Protein AF-A0A7V4AWY1-F1 (afdb_monomer_lite)

Structure (mmCIF, N/CA/C/O backbone):
data_AF-A0A7V4AWY1-F1
#
_entry.id   AF-A0A7V4AWY1-F1
#
loop_
_atom_site.group_PDB
_atom_site.id
_atom_site.type_symbol
_atom_site.label_atom_id
_atom_site.label_alt_id
_atom_site.label_comp_id
_atom_site.label_asym_id
_atom_site.label_entity_id
_atom_site.label_seq_id
_atom_site.pdbx_PDB_ins_code
_atom_site.Cartn_x
_atom_site.Cartn_y
_atom_site.Cartn_z
_atom_site.occupancy
_atom_site.B_iso_or_equiv
_atom_site.auth_seq_id
_atom_site.auth_comp_id
_atom_site.auth_asym_id
_atom_site.auth_atom_id
_atom_site.pdbx_PDB_model_num
ATOM 1 N N . MET A 1 1 ? 3.427 -12.570 31.209 1.00 38.53 1 MET A N 1
ATOM 2 C CA . MET A 1 1 ? 2.020 -12.296 30.816 1.00 38.53 1 MET A CA 1
ATOM 3 C C . MET A 1 1 ? 1.252 -11.451 31.839 1.00 38.53 1 MET A C 1
ATOM 5 O O . MET A 1 1 ? 0.746 -10.414 31.444 1.00 38.53 1 MET A O 1
ATOM 9 N N . ARG A 1 2 ? 1.198 -11.790 33.142 1.00 26.25 2 ARG A N 1
ATOM 10 C CA . ARG A 1 2 ? 0.462 -10.969 34.140 1.00 26.25 2 ARG A CA 1
ATOM 11 C C . ARG A 1 2 ? 1.076 -9.578 34.405 1.00 26.25 2 ARG A C 1
ATOM 13 O O . ARG A 1 2 ? 0.336 -8.606 34.462 1.00 26.25 2 ARG A O 1
ATOM 20 N N . ALA A 1 3 ? 2.406 -9.464 34.443 1.00 26.97 3 ALA A N 1
ATOM 21 C CA . ALA A 1 3 ? 3.099 -8.173 34.590 1.00 26.97 3 ALA A CA 1
ATOM 22 C C . ALA A 1 3 ? 2.939 -7.241 33.368 1.00 26.97 3 ALA A C 1
ATOM 24 O O . ALA A 1 3 ? 2.923 -6.024 33.504 1.00 26.97 3 ALA A O 1
ATOM 25 N N . TRP A 1 4 ? 2.753 -7.813 32.173 1.00 30.78 4 TRP A N 1
ATOM 26 C CA . TRP A 1 4 ? 2.582 -7.053 30.929 1.00 30.78 4 TRP A CA 1
ATOM 27 C C . TRP A 1 4 ? 1.149 -6.515 30.781 1.00 30.78 4 TRP A C 1
ATOM 29 O O . TRP A 1 4 ? 0.945 -5.378 30.362 1.00 30.78 4 TRP A O 1
ATOM 39 N N . ASN A 1 5 ? 0.159 -7.287 31.242 1.00 35.16 5 ASN A N 1
ATOM 40 C CA . ASN A 1 5 ? -1.231 -6.834 31.330 1.00 35.16 5 ASN A CA 1
ATOM 41 C C . ASN A 1 5 ? -1.407 -5.712 32.368 1.00 35.16 5 ASN A C 1
ATOM 43 O O . ASN A 1 5 ? -2.190 -4.796 32.133 1.00 35.16 5 ASN A O 1
ATOM 47 N N . ALA A 1 6 ? -0.653 -5.746 33.475 1.00 28.14 6 ALA A N 1
ATOM 48 C CA . ALA A 1 6 ? -0.646 -4.673 34.472 1.00 28.14 6 ALA A CA 1
ATOM 49 C C . ALA A 1 6 ? -0.028 -3.373 33.922 1.00 28.14 6 ALA A C 1
ATOM 51 O O . ALA A 1 6 ? -0.591 -2.300 34.118 1.00 28.14 6 ALA A O 1
ATOM 52 N N . ALA A 1 7 ? 1.060 -3.469 33.149 1.00 32.44 7 ALA A N 1
ATOM 53 C CA . ALA A 1 7 ? 1.678 -2.313 32.497 1.00 32.44 7 ALA A CA 1
ATOM 54 C C . ALA A 1 7 ? 0.784 -1.691 31.404 1.00 32.44 7 ALA A C 1
ATOM 56 O O . ALA A 1 7 ? 0.718 -0.469 31.289 1.00 32.44 7 ALA A O 1
ATOM 57 N N . CYS A 1 8 ? 0.042 -2.504 30.639 1.00 34.09 8 CYS A N 1
ATOM 58 C CA . CYS A 1 8 ? -0.949 -2.003 29.678 1.00 34.09 8 CYS A CA 1
ATOM 59 C C . CYS A 1 8 ? -2.158 -1.350 30.369 1.00 34.09 8 CYS A C 1
ATOM 61 O O . CYS A 1 8 ? -2.640 -0.322 29.899 1.00 34.09 8 CYS A O 1
ATOM 63 N N . ALA A 1 9 ? -2.631 -1.907 31.489 1.00 34.12 9 ALA A N 1
ATOM 64 C CA . ALA A 1 9 ? -3.725 -1.320 32.263 1.00 34.12 9 ALA A CA 1
ATOM 65 C C . ALA A 1 9 ? -3.335 0.040 32.871 1.00 34.12 9 ALA A C 1
ATOM 67 O O . ALA A 1 9 ? -4.122 0.981 32.790 1.00 34.12 9 ALA A O 1
ATOM 68 N N . ASP A 1 10 ? -2.106 0.179 33.381 1.00 29.28 10 ASP A N 1
ATOM 69 C CA . ASP A 1 10 ? -1.604 1.444 33.940 1.00 29.28 10 ASP A CA 1
ATOM 70 C C . ASP A 1 10 ? -1.376 2.515 32.851 1.00 29.28 10 ASP A C 1
ATOM 72 O O . ASP A 1 10 ? -1.642 3.702 33.055 1.00 29.28 10 ASP A O 1
ATOM 76 N N . MET A 1 11 ? -0.988 2.101 31.636 1.00 36.53 11 MET A N 1
ATOM 77 C CA . MET A 1 11 ? -0.897 2.995 30.473 1.00 36.53 11 MET A CA 1
ATOM 78 C C . MET A 1 11 ? -2.272 3.502 29.999 1.00 36.53 11 MET A C 1
ATOM 80 O O . MET A 1 11 ? -2.385 4.645 29.550 1.00 36.53 11 MET A O 1
ATOM 84 N N . TYR A 1 12 ? -3.326 2.686 30.121 1.00 41.09 12 TYR A N 1
ATOM 85 C CA . TYR A 1 12 ? -4.701 3.085 29.794 1.00 41.09 12 TYR A CA 1
ATOM 86 C C . TYR A 1 12 ? -5.377 3.892 30.913 1.00 41.09 12 TYR A C 1
ATOM 88 O O . TYR A 1 12 ? -6.131 4.815 30.605 1.00 41.09 12 TYR A O 1
ATOM 96 N N . ALA A 1 13 ? -5.069 3.625 32.186 1.00 35.66 13 ALA A N 1
ATOM 97 C CA . ALA A 1 13 ? -5.578 4.399 33.321 1.00 35.66 13 ALA A CA 1
ATOM 98 C C . ALA A 1 13 ? -5.105 5.862 33.275 1.00 35.66 13 ALA A C 1
ATOM 100 O O . ALA A 1 13 ? -5.894 6.774 33.493 1.00 35.66 13 ALA A O 1
ATOM 101 N N . ARG A 1 14 ? -3.859 6.111 32.846 1.00 36.78 14 ARG A N 1
ATOM 102 C CA . ARG A 1 14 ? -3.319 7.470 32.624 1.00 36.78 14 ARG A CA 1
ATOM 103 C C . ARG A 1 14 ? -3.910 8.189 31.399 1.00 36.78 14 ARG A C 1
ATOM 105 O O . ARG A 1 14 ? -3.623 9.363 31.173 1.00 36.78 14 ARG A O 1
ATOM 112 N N . ARG A 1 15 ? -4.722 7.495 30.591 1.00 40.12 15 ARG A N 1
ATOM 113 C CA . ARG A 1 15 ? -5.448 8.036 29.427 1.00 40.12 15 ARG A CA 1
ATOM 114 C C . ARG A 1 15 ? -6.819 8.612 29.809 1.00 40.12 15 ARG A C 1
ATOM 116 O O . ARG A 1 15 ? -7.359 9.402 29.039 1.00 40.12 15 ARG A O 1
ATOM 123 N N . ALA A 1 16 ? -7.347 8.265 30.984 1.00 35.00 16 ALA A N 1
ATOM 124 C CA . ALA A 1 16 ? -8.483 8.934 31.605 1.00 35.00 16 ALA A CA 1
ATOM 125 C C . ALA A 1 16 ? -7.947 10.010 32.563 1.00 35.00 16 ALA A C 1
ATOM 127 O O . ALA A 1 16 ? -7.297 9.698 33.556 1.00 35.00 16 ALA A O 1
ATOM 128 N N . GLY A 1 17 ? -8.152 11.288 32.239 1.00 28.69 17 GLY A N 1
ATOM 129 C CA . GLY A 1 17 ? -7.807 12.377 33.156 1.00 28.69 17 GLY A CA 1
ATOM 130 C C . GLY A 1 17 ? -8.586 12.261 34.478 1.00 28.69 17 GLY A C 1
ATOM 131 O O . GLY A 1 17 ? -9.684 11.700 34.479 1.00 28.69 17 GLY A O 1
ATOM 132 N N . PRO A 1 18 ? -8.052 12.772 35.601 1.00 31.03 18 PRO A N 1
ATOM 133 C CA . PRO A 1 18 ? -8.740 12.705 36.883 1.00 31.03 18 PRO A CA 1
ATOM 134 C C . PRO A 1 18 ? -10.017 13.556 36.853 1.00 31.03 18 PRO A C 1
ATOM 136 O O . PRO A 1 18 ? -9.978 14.749 36.552 1.00 31.03 18 PRO A O 1
ATOM 139 N N . CYS A 1 19 ? -11.152 12.941 37.194 1.00 26.34 19 CYS A N 1
ATOM 140 C CA . CYS A 1 19 ? -12.333 13.675 37.631 1.00 26.34 19 CYS A CA 1
ATOM 141 C C . CYS A 1 19 ? -12.014 14.319 38.982 1.00 26.34 19 CYS A C 1
ATOM 143 O O . CYS A 1 19 ? -11.762 13.632 39.968 1.00 26.34 19 CYS A O 1
ATOM 145 N N . SER A 1 20 ? -12.024 15.647 39.008 1.00 26.06 20 SER A N 1
ATOM 146 C CA . SER A 1 20 ? -11.966 16.462 40.213 1.00 26.06 20 SER A CA 1
ATOM 147 C C . SER A 1 20 ? -13.189 16.193 41.095 1.00 26.06 20 SER A C 1
ATOM 149 O O . SER A 1 20 ? -14.295 16.621 40.764 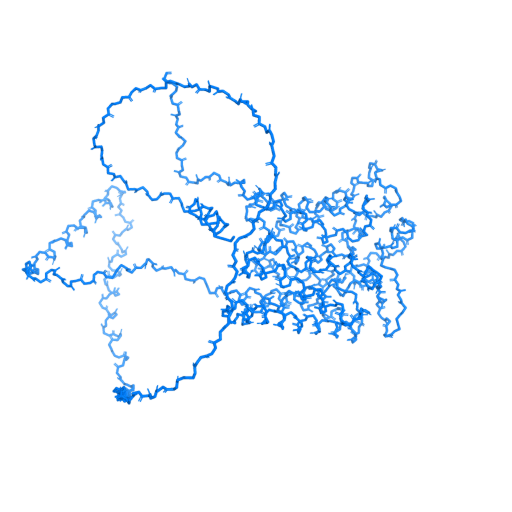1.00 26.06 20 SER A O 1
ATOM 151 N N . SER A 1 21 ? -12.994 15.527 42.229 1.00 26.64 21 SER A N 1
ATOM 152 C CA . SER A 1 21 ? -13.882 15.647 43.384 1.00 26.64 21 SER A CA 1
ATOM 153 C C . SER A 1 21 ? -13.133 16.405 44.471 1.00 26.64 21 SER A C 1
ATOM 155 O O . SER A 1 21 ? -12.205 15.888 45.089 1.00 26.64 21 SER A O 1
ATOM 157 N N . SER A 1 22 ? -13.525 17.660 44.655 1.00 24.41 22 SER A N 1
ATOM 158 C CA . SER A 1 22 ? -13.201 18.477 45.814 1.00 24.41 22 SER A CA 1
ATOM 159 C C . SER A 1 22 ? -13.823 17.864 47.071 1.00 24.41 22 SER A C 1
ATOM 161 O O . SER A 1 22 ? -15.046 17.758 47.157 1.00 24.41 22 SER A O 1
ATOM 163 N N . SER A 1 23 ? -13.007 17.529 48.062 1.00 26.92 23 SER A N 1
ATOM 164 C CA . SER A 1 23 ? -13.442 17.439 49.456 1.00 26.92 23 SER A CA 1
ATOM 165 C C . SER A 1 23 ? -12.287 17.859 50.356 1.00 26.92 23 SER A C 1
ATOM 167 O O . SER A 1 23 ? -11.134 17.510 50.110 1.00 26.92 23 SER A O 1
ATOM 169 N N . ALA A 1 24 ? -12.627 18.688 51.334 1.00 26.06 24 ALA A N 1
ATOM 170 C CA . ALA A 1 24 ? -11.741 19.474 52.169 1.00 26.06 24 ALA A CA 1
ATOM 171 C C . ALA A 1 24 ? -10.864 18.652 53.139 1.00 26.06 24 ALA A C 1
ATOM 173 O O . ALA A 1 24 ? -11.138 17.491 53.430 1.00 26.06 24 ALA A O 1
ATOM 174 N N . SER A 1 25 ? -9.818 19.338 53.611 1.00 24.62 25 SER A N 1
ATOM 175 C CA . SER A 1 25 ? -8.809 19.000 54.637 1.00 24.62 25 SER A CA 1
ATOM 176 C C . SER A 1 25 ? -9.421 18.590 56.000 1.00 24.62 25 SER A C 1
ATOM 178 O O . SER A 1 25 ? -10.591 18.899 56.234 1.00 24.62 25 SER A O 1
ATOM 180 N N . PRO A 1 26 ? -8.662 17.951 56.924 1.00 31.36 26 PRO A N 1
ATOM 181 C CA . PRO A 1 26 ? -7.721 18.703 57.770 1.00 31.36 26 PRO A CA 1
ATOM 182 C C . PRO A 1 26 ? -6.343 18.041 58.017 1.00 31.36 26 PRO A C 1
ATOM 184 O O . PRO A 1 26 ? -6.231 16.839 58.221 1.00 31.36 26 PRO A O 1
ATOM 187 N N . ASN A 1 27 ? -5.321 18.906 58.060 1.00 25.09 27 ASN A N 1
ATOM 188 C CA . ASN A 1 27 ? -4.122 18.931 58.918 1.00 25.09 27 ASN A CA 1
ATOM 189 C C . ASN A 1 27 ? -3.427 17.629 59.370 1.00 25.09 27 ASN A C 1
ATOM 191 O O . ASN A 1 27 ? -3.943 16.913 60.218 1.00 25.09 27 ASN A O 1
ATOM 195 N N . SER A 1 28 ? -2.128 17.529 59.048 1.00 27.08 28 SER A N 1
ATOM 196 C CA . SER A 1 28 ? -1.061 17.411 60.064 1.00 27.08 28 SER A CA 1
ATOM 197 C C . SER A 1 28 ? 0.333 17.639 59.457 1.00 27.08 28 SER A C 1
ATOM 199 O O . SER A 1 28 ? 0.699 17.023 58.457 1.00 27.08 28 SER A O 1
ATOM 201 N N . ASN A 1 29 ? 1.092 18.533 60.091 1.00 23.80 29 ASN A N 1
ATOM 202 C CA . ASN A 1 29 ? 2.508 18.844 59.872 1.00 23.80 29 ASN A CA 1
ATOM 203 C C . ASN A 1 29 ? 3.427 17.617 60.001 1.00 23.80 29 ASN A C 1
ATOM 205 O O . ASN A 1 29 ? 3.211 16.824 60.908 1.00 23.80 29 ASN A O 1
ATOM 209 N N . SER A 1 30 ? 4.512 17.562 59.212 1.00 26.80 30 SER A N 1
ATOM 210 C CA . SER A 1 30 ? 5.902 17.454 59.721 1.00 26.80 30 SER A CA 1
ATOM 211 C C . SER A 1 30 ? 6.929 17.185 58.601 1.00 26.80 30 SER A C 1
ATOM 213 O O . SER A 1 30 ? 6.938 16.126 57.981 1.00 26.80 30 SER A O 1
ATOM 215 N N . SER A 1 31 ? 7.778 18.188 58.362 1.00 24.67 31 SER A N 1
ATOM 216 C CA . SER A 1 31 ? 9.246 18.157 58.196 1.00 24.67 31 SER A CA 1
ATOM 217 C C . SER A 1 31 ? 10.007 16.957 57.577 1.00 24.67 31 SER A C 1
ATOM 219 O O . SER A 1 31 ? 9.955 15.838 58.070 1.00 24.67 31 SER A O 1
ATOM 221 N N . ALA A 1 32 ? 10.931 17.336 56.677 1.00 26.22 32 ALA A N 1
ATOM 222 C CA . ALA A 1 32 ? 12.329 16.873 56.560 1.00 26.22 32 ALA A CA 1
ATOM 223 C C . ALA A 1 32 ? 12.691 15.622 55.711 1.00 26.22 32 ALA A C 1
ATOM 225 O O . ALA A 1 32 ? 12.425 14.474 56.043 1.00 26.22 32 ALA A O 1
ATOM 226 N N . ARG A 1 33 ? 13.433 15.898 54.622 1.00 23.42 33 ARG A N 1
ATOM 227 C CA . ARG A 1 33 ? 14.527 15.080 54.027 1.00 23.42 33 ARG A CA 1
ATOM 228 C C . ARG A 1 33 ? 15.763 15.099 54.976 1.00 23.42 33 ARG A C 1
ATOM 230 O O . ARG A 1 33 ? 15.725 15.954 55.859 1.00 23.42 33 ARG A O 1
ATOM 237 N N . PRO A 1 34 ? 16.885 14.339 54.790 1.00 36.88 34 PRO A N 1
ATOM 238 C CA . PRO A 1 34 ? 17.416 13.748 53.540 1.00 36.88 34 PRO A CA 1
ATOM 239 C C . PRO A 1 34 ? 18.160 12.377 53.620 1.00 36.88 34 PRO A C 1
ATOM 241 O O . PRO A 1 34 ? 18.419 11.831 54.679 1.00 36.88 34 PRO A O 1
ATOM 244 N N . ASN A 1 35 ? 18.507 11.862 52.426 1.00 26.38 35 ASN A N 1
ATOM 245 C CA . ASN A 1 35 ? 19.673 11.045 52.017 1.00 26.38 35 ASN A CA 1
ATOM 246 C C . ASN A 1 35 ? 20.454 10.172 53.028 1.00 26.38 35 ASN A C 1
ATOM 248 O O . ASN A 1 35 ? 21.086 10.696 53.936 1.00 26.38 35 ASN A O 1
ATOM 252 N N . SER A 1 36 ? 20.680 8.898 52.664 1.00 26.33 36 SER A N 1
ATOM 253 C CA . SER A 1 36 ? 22.037 8.309 52.521 1.00 26.33 36 SER A CA 1
ATOM 254 C C . SER A 1 36 ? 22.017 6.855 51.991 1.00 26.33 36 SER A C 1
ATOM 256 O O . SER A 1 36 ? 21.309 5.988 52.489 1.00 26.33 36 SER A O 1
ATOM 258 N N . LYS A 1 37 ? 22.807 6.603 50.935 1.00 24.19 37 LYS A N 1
ATOM 259 C CA . LYS A 1 37 ? 23.474 5.315 50.599 1.00 24.19 37 LYS A CA 1
ATOM 260 C C . LYS A 1 37 ? 24.675 5.136 51.565 1.00 24.19 37 LYS A C 1
ATOM 262 O O . LYS A 1 37 ? 25.072 6.184 52.080 1.00 24.19 37 LYS A O 1
ATOM 267 N N . PRO A 1 38 ? 25.334 3.958 51.778 1.00 37.22 38 PRO A N 1
ATOM 268 C CA . PRO A 1 38 ? 26.015 3.108 50.761 1.00 37.22 38 PRO A CA 1
ATOM 269 C C . PRO A 1 38 ? 26.121 1.588 51.159 1.00 37.22 38 PRO A C 1
ATOM 271 O O . PRO A 1 38 ? 25.175 1.104 51.766 1.00 37.22 38 PRO A O 1
ATOM 274 N N . PRO A 1 39 ? 27.166 0.788 50.812 1.00 37.19 39 PRO A N 1
ATOM 275 C CA . PRO A 1 39 ? 27.388 0.071 49.542 1.00 37.19 39 PRO A CA 1
ATOM 276 C C . PRO A 1 39 ? 27.582 -1.476 49.666 1.00 37.19 39 PRO A C 1
ATOM 278 O O . PRO A 1 39 ? 27.522 -2.061 50.740 1.00 37.19 39 PRO A O 1
ATOM 281 N N . CYS A 1 40 ? 27.832 -2.130 48.518 1.00 23.44 40 CYS A N 1
ATOM 282 C CA . CYS A 1 40 ? 28.260 -3.530 48.314 1.00 23.44 40 CYS A CA 1
ATOM 283 C C . CYS A 1 40 ? 29.591 -3.930 48.997 1.00 23.44 40 CYS A C 1
ATOM 285 O O . CYS A 1 40 ? 30.446 -3.066 49.151 1.00 23.44 40 CYS A O 1
ATOM 287 N N . VAL A 1 41 ? 29.838 -5.250 49.182 1.00 27.20 41 VAL A N 1
ATOM 288 C CA . VAL A 1 41 ? 30.916 -6.058 48.523 1.00 27.20 41 VAL A CA 1
ATOM 289 C C . VAL A 1 41 ? 30.942 -7.544 48.998 1.00 27.20 41 VAL A C 1
ATOM 291 O O . VAL A 1 41 ? 30.944 -7.816 50.188 1.00 27.20 41 VAL A O 1
ATOM 294 N N . LYS A 1 42 ? 30.944 -8.457 47.998 1.00 24.83 42 LYS A N 1
ATOM 295 C CA . LYS A 1 42 ? 31.555 -9.814 47.786 1.00 24.83 42 LYS A CA 1
ATOM 296 C C . LYS A 1 42 ? 31.833 -10.751 48.993 1.00 24.83 42 LYS A C 1
ATOM 298 O O . LYS A 1 42 ? 32.489 -10.343 49.932 1.00 24.83 42 LYS A O 1
ATOM 303 N N . SER A 1 43 ? 31.492 -12.051 48.939 1.00 25.72 43 SER A N 1
ATOM 304 C CA . SER A 1 43 ? 32.262 -13.096 48.215 1.00 25.72 43 SER A CA 1
ATOM 305 C C . SER A 1 43 ? 31.488 -14.423 47.946 1.00 25.72 43 SER A C 1
ATOM 307 O O . SER A 1 43 ? 30.579 -14.807 48.672 1.00 25.72 43 SER A O 1
ATOM 309 N N . ARG A 1 44 ? 31.853 -15.108 46.845 1.00 24.09 44 ARG A N 1
ATOM 310 C CA . ARG A 1 44 ? 31.547 -16.513 46.428 1.00 24.09 44 ARG A CA 1
ATOM 311 C C . ARG A 1 44 ? 32.684 -17.455 46.934 1.00 24.09 44 ARG A C 1
ATOM 313 O O . ARG A 1 44 ? 33.630 -16.865 47.455 1.00 24.09 44 ARG A O 1
ATOM 320 N N . PRO A 1 45 ? 32.741 -18.806 46.715 1.00 36.34 45 PRO A N 1
ATOM 321 C CA . PRO A 1 45 ? 31.986 -19.702 45.795 1.00 36.34 45 PRO A CA 1
ATOM 322 C C . PRO A 1 45 ? 31.597 -21.112 46.348 1.00 36.34 45 PRO A C 1
ATOM 324 O O . PRO A 1 45 ? 31.998 -21.491 47.439 1.00 36.34 45 PRO A O 1
ATOM 327 N N . GLY A 1 46 ? 30.879 -21.928 45.548 1.00 25.72 46 GLY A N 1
ATOM 328 C CA . GLY A 1 46 ? 30.863 -23.404 45.687 1.00 25.72 46 GLY A CA 1
ATOM 329 C C . GLY A 1 46 ? 29.525 -24.121 45.410 1.00 25.72 46 GLY A C 1
ATOM 330 O O . GLY A 1 46 ? 28.680 -24.231 46.286 1.00 25.72 46 GLY A O 1
ATOM 331 N N . THR A 1 47 ? 29.332 -24.631 44.189 1.00 26.12 47 THR A N 1
ATOM 332 C CA . THR A 1 47 ? 28.319 -25.638 43.753 1.00 26.12 47 THR A CA 1
ATOM 333 C C . THR A 1 47 ? 28.706 -27.071 44.209 1.00 26.12 47 THR A C 1
ATOM 335 O O . THR A 1 47 ? 29.887 -27.217 44.513 1.00 26.12 47 THR A O 1
ATOM 338 N N . PRO A 1 48 ? 27.859 -28.149 44.180 1.00 32.78 48 PRO A N 1
ATOM 339 C CA . PRO A 1 48 ? 26.773 -28.416 43.216 1.00 32.78 48 PRO A CA 1
ATOM 340 C C . PRO A 1 48 ? 25.474 -29.136 43.696 1.00 32.78 48 PRO A C 1
ATOM 342 O O . PRO A 1 48 ? 25.372 -29.720 44.764 1.00 32.78 48 PRO A O 1
ATOM 345 N N . ARG A 1 49 ? 24.482 -29.070 42.791 1.00 28.94 49 ARG A N 1
ATOM 346 C CA . ARG A 1 49 ? 23.222 -29.834 42.587 1.00 28.94 49 ARG A CA 1
ATOM 347 C C . ARG A 1 49 ? 22.871 -31.031 43.503 1.00 28.94 49 ARG A C 1
ATOM 349 O O . ARG A 1 49 ? 23.557 -32.044 43.482 1.00 28.94 49 ARG A O 1
ATOM 356 N N . SER A 1 50 ? 21.612 -31.046 43.963 1.00 26.92 50 SER A N 1
ATOM 357 C CA . SER A 1 50 ? 20.750 -32.246 44.012 1.00 26.92 50 SER A CA 1
ATOM 358 C C . SER A 1 50 ? 19.253 -31.869 43.896 1.00 26.92 50 SER A C 1
ATOM 360 O O . SER A 1 50 ? 18.812 -30.833 44.387 1.00 26.92 50 SER A O 1
ATOM 362 N N . LYS A 1 51 ? 18.479 -32.666 43.142 1.00 30.00 51 LYS A N 1
ATOM 363 C CA . LYS A 1 51 ? 17.015 -32.549 42.943 1.00 30.00 51 LYS A CA 1
ATOM 364 C C . LYS A 1 51 ? 16.272 -33.352 44.026 1.00 30.00 51 LYS A C 1
ATOM 366 O O . LYS A 1 51 ? 16.759 -34.433 44.348 1.00 30.00 51 LYS A O 1
ATOM 371 N N . PRO A 1 52 ? 15.042 -32.975 44.423 1.00 32.59 52 PRO A N 1
ATOM 372 C CA . PRO A 1 52 ? 14.081 -33.914 45.003 1.00 32.59 52 PRO A CA 1
ATOM 373 C C . PRO A 1 52 ? 12.894 -34.221 44.052 1.00 32.59 52 PRO A C 1
ATOM 375 O O . PRO A 1 52 ? 12.746 -33.569 43.012 1.00 32.59 52 PRO A O 1
ATOM 378 N N . PRO A 1 53 ? 12.104 -35.280 44.329 1.00 35.09 53 PRO A N 1
ATOM 379 C CA . PRO A 1 53 ? 11.701 -36.259 43.316 1.00 35.09 53 PRO A CA 1
ATOM 380 C C . PRO A 1 53 ? 10.244 -36.149 42.827 1.00 35.09 53 PRO A C 1
ATOM 382 O O . PRO A 1 53 ? 9.392 -35.506 43.434 1.00 35.09 53 PRO A O 1
ATOM 385 N N . ARG A 1 54 ? 9.956 -36.841 41.714 1.00 29.95 54 ARG A N 1
ATOM 386 C CA . ARG A 1 54 ? 8.598 -37.182 41.247 1.00 29.95 54 ARG A CA 1
ATOM 387 C C . ARG A 1 54 ? 8.091 -38.435 41.974 1.00 29.95 54 ARG A C 1
ATOM 389 O O . ARG A 1 54 ? 8.876 -39.373 42.095 1.00 29.95 54 ARG A O 1
ATOM 396 N N . PRO A 1 55 ? 6.785 -38.551 42.263 1.00 30.30 55 PRO A N 1
ATOM 397 C CA . PRO A 1 55 ? 6.144 -39.842 42.455 1.00 30.30 55 PRO A CA 1
ATOM 398 C C . PRO A 1 55 ? 5.261 -40.212 41.249 1.00 30.30 55 PRO A C 1
ATOM 400 O O . PRO A 1 55 ? 4.369 -39.477 40.841 1.00 30.30 55 PRO A O 1
ATOM 403 N N . ASN A 1 56 ? 5.535 -41.391 40.703 1.00 27.22 56 ASN A N 1
ATOM 404 C CA . ASN A 1 56 ? 4.686 -42.254 39.874 1.00 27.22 56 ASN A CA 1
ATOM 405 C C . ASN A 1 56 ? 4.795 -43.614 40.602 1.00 27.22 56 ASN A C 1
ATOM 407 O O . ASN A 1 56 ? 5.886 -43.940 41.049 1.00 27.22 56 ASN A O 1
ATOM 411 N N . LEU A 1 57 ? 3.804 -44.475 40.818 1.00 30.03 57 LEU A N 1
ATOM 412 C CA . LEU A 1 57 ? 2.687 -44.952 40.006 1.00 30.03 57 LEU A CA 1
ATOM 413 C C . LEU A 1 57 ? 1.981 -46.017 40.884 1.00 30.03 57 LEU A C 1
ATOM 415 O O . LEU A 1 57 ? 2.688 -46.835 41.462 1.00 30.03 57 LEU A O 1
ATOM 419 N N . ARG A 1 58 ? 0.643 -46.110 40.897 1.00 25.41 58 ARG A N 1
ATOM 420 C CA . ARG A 1 58 ? -0.125 -47.313 40.478 1.00 25.41 58 ARG A CA 1
ATOM 421 C C . ARG A 1 58 ? -1.577 -47.319 40.977 1.00 25.41 58 ARG A C 1
ATOM 423 O O . ARG A 1 58 ? -1.879 -47.172 42.150 1.00 25.41 58 ARG A O 1
ATOM 430 N N . ARG A 1 59 ? -2.427 -47.553 39.976 1.00 26.92 59 ARG A N 1
ATOM 431 C CA . ARG A 1 59 ? -3.829 -47.983 39.930 1.00 26.92 59 ARG A CA 1
ATOM 432 C C . ARG A 1 59 ? -4.334 -48.798 41.131 1.00 26.92 59 ARG A C 1
ATOM 434 O O . ARG A 1 59 ? -3.803 -49.867 41.407 1.00 26.92 59 ARG A O 1
ATOM 441 N N . SER A 1 60 ? -5.505 -48.410 41.633 1.00 27.80 60 SER A N 1
ATOM 442 C CA . SER A 1 60 ? -6.534 -49.346 42.088 1.00 27.80 60 SER A CA 1
ATOM 443 C C . SER A 1 60 ? -7.892 -48.952 41.488 1.00 27.80 60 SER A C 1
ATOM 445 O O . SER A 1 60 ? -8.232 -47.778 41.348 1.00 27.80 60 SER A O 1
ATOM 447 N N . ASN A 1 61 ? -8.610 -49.971 41.016 1.00 31.50 61 ASN A N 1
ATOM 448 C CA . ASN A 1 61 ? -9.953 -49.915 40.450 1.00 31.50 61 ASN A CA 1
ATOM 449 C C . ASN A 1 61 ? -10.972 -49.466 41.501 1.00 31.50 61 ASN A C 1
ATOM 451 O O . ASN A 1 61 ? -11.024 -50.086 42.556 1.00 31.50 61 ASN A O 1
ATOM 455 N N . GLN A 1 62 ? -11.854 -48.519 41.166 1.00 28.52 62 GLN A N 1
ATOM 456 C CA . GLN A 1 62 ? -13.182 -48.394 41.784 1.00 28.52 62 GLN A CA 1
ATOM 457 C C . GLN A 1 62 ? -14.110 -47.528 40.907 1.00 28.52 62 GLN A C 1
ATOM 459 O O . GLN A 1 62 ? -13.877 -46.339 40.706 1.00 28.52 62 GLN A O 1
ATOM 464 N N . LYS A 1 63 ? -15.180 -48.135 40.373 1.00 31.67 63 LYS A N 1
ATOM 465 C CA . LYS A 1 63 ? -16.419 -47.432 39.990 1.00 31.67 63 LYS A CA 1
ATOM 466 C C . LYS A 1 63 ? -17.283 -47.317 41.250 1.00 31.67 63 LYS A C 1
ATOM 468 O O . LYS A 1 63 ? -17.420 -48.324 41.942 1.00 31.67 63 LYS A O 1
ATOM 473 N N . PRO A 1 64 ? -17.940 -46.170 41.488 1.00 30.00 64 PRO A N 1
ATOM 474 C CA . PRO A 1 64 ? -19.362 -46.263 41.834 1.00 30.00 64 PRO A CA 1
ATOM 475 C C . PRO A 1 64 ? -20.266 -45.164 41.225 1.00 30.00 64 PRO A C 1
ATOM 477 O O . PRO A 1 64 ? -19.896 -44.003 41.085 1.00 30.00 64 PRO A O 1
ATOM 480 N N . SER A 1 65 ? -21.456 -45.632 40.830 1.00 25.64 65 SER A N 1
ATOM 481 C CA . SER A 1 65 ? -22.803 -45.023 40.835 1.00 25.64 65 SER A CA 1
ATOM 482 C C . SER A 1 65 ? -23.037 -43.518 40.570 1.00 25.64 65 SER A C 1
ATOM 484 O O . SER A 1 65 ? -22.641 -42.621 41.304 1.00 25.64 65 SER A O 1
ATOM 486 N N . ARG A 1 66 ? -23.885 -43.265 39.558 1.00 26.03 66 ARG A N 1
ATOM 487 C CA . ARG A 1 66 ? -24.620 -42.006 39.325 1.00 26.03 66 ARG A CA 1
ATOM 488 C C . ARG A 1 66 ? -25.691 -41.772 40.408 1.00 26.03 66 ARG A C 1
ATOM 490 O O . ARG A 1 66 ? -26.448 -42.707 40.671 1.00 26.03 66 ARG A O 1
ATOM 497 N N . PRO A 1 67 ? -25.916 -40.531 40.879 1.00 30.70 67 PRO A N 1
ATOM 498 C CA . PRO A 1 67 ? -27.185 -40.138 41.481 1.00 30.70 67 PRO A CA 1
ATOM 499 C C . PRO A 1 67 ? -28.147 -39.517 40.449 1.00 30.70 67 PRO A C 1
ATOM 501 O O . PRO A 1 67 ? -27.756 -38.781 39.542 1.00 30.70 67 PRO A O 1
ATOM 504 N N . ARG A 1 68 ? -29.434 -39.844 40.609 1.00 27.45 68 ARG A N 1
ATOM 505 C CA . ARG A 1 68 ? -30.594 -39.406 39.818 1.00 27.45 68 ARG A CA 1
ATOM 506 C C . ARG A 1 68 ? -30.964 -37.924 40.054 1.00 27.45 68 ARG A C 1
ATOM 508 O O . ARG A 1 68 ? -31.095 -37.482 41.185 1.00 27.45 68 ARG A O 1
ATOM 515 N N . THR A 1 69 ? -31.183 -37.219 38.941 1.00 29.30 69 THR A N 1
ATOM 516 C CA . THR A 1 69 ? -32.172 -36.158 38.615 1.00 29.30 69 THR A CA 1
ATOM 517 C C . THR A 1 69 ? -32.793 -35.246 39.694 1.00 29.30 69 THR A C 1
ATOM 519 O O . THR A 1 69 ? -33.516 -35.707 40.573 1.00 29.30 69 THR A O 1
ATOM 522 N N . ARG A 1 70 ? -32.784 -33.929 39.416 1.00 24.95 70 ARG A N 1
ATOM 523 C CA . ARG A 1 70 ? -33.976 -33.058 39.531 1.00 24.95 70 ARG A CA 1
ATOM 524 C C . ARG A 1 70 ? -34.265 -32.407 38.163 1.00 24.95 70 ARG A C 1
ATOM 526 O O . ARG A 1 70 ? -33.319 -31.932 37.535 1.00 24.95 70 ARG A O 1
ATOM 533 N N . PRO A 1 71 ? -35.514 -32.391 37.666 1.00 32.78 71 PRO A N 1
ATOM 534 C CA . PRO A 1 71 ? -35.852 -31.737 36.405 1.00 32.78 71 PRO A CA 1
ATOM 535 C C . PRO A 1 71 ? -36.008 -30.216 36.575 1.00 32.78 71 PRO A C 1
ATOM 537 O O . PRO A 1 71 ? -36.541 -29.736 37.574 1.00 32.78 71 PRO A O 1
ATOM 540 N N . TRP A 1 72 ? -35.565 -29.460 35.569 1.00 29.89 72 TRP A N 1
ATOM 541 C CA . TRP A 1 72 ? -35.796 -28.018 35.448 1.00 29.89 72 TRP A CA 1
ATOM 542 C C . TRP A 1 72 ? -37.283 -27.726 35.164 1.00 29.89 72 TRP A C 1
ATOM 544 O O . TRP A 1 72 ? -37.886 -28.432 34.349 1.00 29.89 72 TRP A O 1
ATOM 554 N N . PRO A 1 73 ? -37.898 -26.687 35.761 1.00 29.66 73 PRO A N 1
ATOM 555 C CA . PRO A 1 73 ? -39.276 -26.326 35.446 1.00 29.66 73 PRO A CA 1
ATOM 556 C C . PRO A 1 73 ? -39.389 -25.763 34.018 1.00 29.66 73 PRO A C 1
ATOM 558 O O . PRO A 1 73 ? -38.668 -24.844 33.625 1.00 29.66 73 PRO A O 1
ATOM 561 N N . ARG A 1 74 ? -40.320 -26.323 33.233 1.00 30.64 74 ARG A N 1
ATOM 562 C CA . ARG A 1 74 ? -40.664 -25.874 31.874 1.00 30.64 74 ARG A CA 1
ATOM 563 C C . ARG A 1 74 ? -41.227 -24.446 31.900 1.00 30.64 74 ARG A C 1
ATOM 565 O O . ARG A 1 74 ? -42.268 -24.194 32.502 1.00 30.64 74 ARG A O 1
ATOM 572 N N . LEU A 1 75 ? -40.586 -23.530 31.175 1.00 33.88 75 LEU A N 1
ATOM 573 C CA . LEU A 1 75 ? -41.139 -22.215 30.838 1.00 33.88 75 LEU A CA 1
ATOM 574 C C . LEU A 1 75 ? -42.354 -22.381 29.906 1.00 33.88 75 LEU A C 1
ATOM 576 O O . LEU A 1 75 ? -42.224 -22.899 28.798 1.00 33.88 75 LEU A O 1
ATOM 580 N N . LYS A 1 76 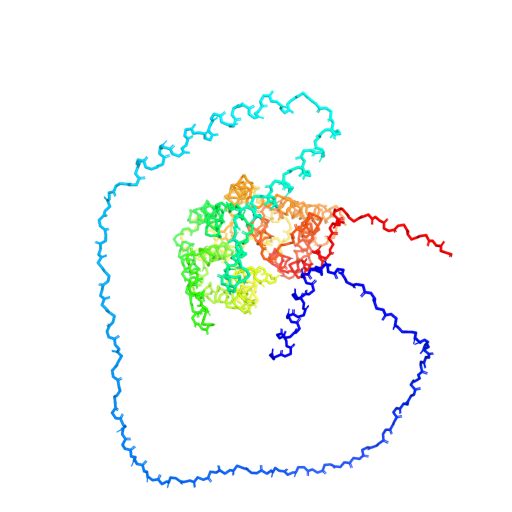? -43.538 -21.928 30.343 1.00 28.92 76 LYS A N 1
ATOM 581 C CA . LYS A 1 76 ? -44.732 -21.811 29.486 1.00 28.92 76 LYS A CA 1
ATOM 582 C C . LYS A 1 76 ? -44.503 -20.748 28.391 1.00 28.92 76 LYS A C 1
ATOM 584 O O . LYS A 1 76 ? -43.928 -19.696 28.687 1.00 28.92 76 LYS A O 1
ATOM 589 N N . PRO A 1 77 ? -44.980 -20.953 27.149 1.00 33.25 77 PRO A N 1
ATOM 590 C CA . PRO A 1 77 ? -44.877 -19.948 26.095 1.00 33.25 77 PRO A CA 1
ATOM 591 C C . PRO A 1 77 ? -45.796 -18.746 26.381 1.00 33.25 77 PRO A C 1
ATOM 593 O O . PRO A 1 77 ? -46.961 -18.902 26.744 1.00 33.25 77 PRO A O 1
ATOM 596 N N . ARG A 1 78 ? -45.270 -17.525 26.208 1.00 30.72 78 ARG A N 1
ATOM 597 C CA . ARG A 1 78 ? -46.041 -16.269 26.287 1.00 30.72 78 ARG A CA 1
ATOM 598 C C . ARG A 1 78 ? -47.068 -16.189 25.144 1.00 30.72 78 ARG A C 1
ATOM 600 O O . ARG A 1 78 ? -46.704 -16.481 24.004 1.00 30.72 78 ARG A O 1
ATOM 607 N N . PRO A 1 79 ? -48.300 -15.703 25.382 1.00 29.92 79 PRO A N 1
ATOM 608 C CA . PRO A 1 79 ? -49.269 -15.517 24.309 1.00 29.92 79 PRO A CA 1
ATOM 609 C C . PRO A 1 79 ? -48.876 -14.337 23.403 1.00 29.92 79 PRO A C 1
ATOM 611 O O . PRO A 1 79 ? -48.497 -13.257 23.868 1.00 29.92 79 PRO A O 1
ATOM 614 N N . ARG A 1 80 ? -48.991 -14.549 22.085 1.00 34.94 80 ARG A N 1
ATOM 615 C CA . ARG A 1 80 ? -48.849 -13.529 21.033 1.00 34.94 80 ARG A CA 1
ATOM 616 C C . ARG A 1 80 ? -49.913 -12.437 21.215 1.00 34.94 80 ARG A C 1
ATOM 618 O O . ARG A 1 80 ? -51.101 -12.717 21.096 1.00 34.94 80 ARG A O 1
ATOM 625 N N . ARG A 1 81 ? -49.508 -11.179 21.427 1.00 28.27 81 ARG A N 1
ATOM 626 C CA . ARG A 1 81 ? -50.422 -10.023 21.340 1.00 28.27 81 ARG A CA 1
ATOM 627 C C . ARG A 1 81 ? -50.516 -9.526 19.893 1.00 28.27 81 ARG A C 1
ATOM 629 O O . ARG A 1 81 ? -49.502 -9.164 19.300 1.00 28.27 81 ARG A O 1
ATOM 636 N N . ARG A 1 82 ? -51.740 -9.506 19.348 1.00 30.19 82 ARG A N 1
ATOM 637 C CA . ARG A 1 82 ? -52.096 -8.885 18.058 1.00 30.19 82 ARG A CA 1
ATOM 638 C C . ARG A 1 82 ? -51.953 -7.348 18.111 1.00 30.19 82 ARG A C 1
ATOM 640 O O . ARG A 1 82 ? -52.049 -6.769 19.195 1.00 30.19 82 ARG A O 1
ATOM 647 N N . PRO A 1 83 ? -51.743 -6.674 16.964 1.00 41.84 83 PRO A N 1
ATOM 648 C CA . PRO A 1 83 ? -51.465 -5.245 16.905 1.00 41.84 83 PRO A CA 1
ATOM 649 C C . PRO A 1 83 ? -52.730 -4.446 16.564 1.00 41.84 83 PRO A C 1
ATOM 651 O O . PRO A 1 83 ? -53.186 -4.500 15.432 1.00 41.84 83 PRO A O 1
ATOM 654 N N . LEU A 1 84 ? -53.270 -3.648 17.488 1.00 37.47 84 LEU A N 1
ATOM 655 C CA . LEU A 1 84 ? -54.206 -2.560 17.163 1.00 37.47 84 LEU A CA 1
ATOM 656 C C . LEU A 1 84 ? -54.203 -1.491 18.273 1.00 37.47 84 LEU A C 1
ATOM 658 O O . LEU A 1 84 ? -53.946 -1.790 19.431 1.00 37.47 84 LEU A O 1
ATOM 662 N N . GLN A 1 85 ? -54.455 -0.235 17.880 1.00 33.41 85 GLN A N 1
ATOM 663 C CA . GLN A 1 85 ? -54.605 0.986 18.706 1.00 33.41 85 GLN A CA 1
ATOM 664 C C . GLN A 1 85 ? -53.369 1.814 19.138 1.00 33.41 85 GLN A C 1
ATOM 666 O O . GLN A 1 85 ? -53.457 2.641 20.042 1.00 33.41 85 GLN A O 1
ATOM 671 N N . ARG A 1 86 ? -52.233 1.772 18.423 1.00 31.95 86 ARG A N 1
ATOM 672 C CA . ARG A 1 86 ? -51.102 2.701 18.704 1.00 31.95 86 ARG A CA 1
ATOM 673 C C . ARG A 1 86 ? -51.169 4.075 18.007 1.00 31.95 86 ARG A C 1
ATOM 675 O O . ARG A 1 86 ? -50.362 4.953 18.318 1.00 31.95 86 ARG A O 1
ATOM 682 N N . LYS A 1 87 ? -52.104 4.298 17.071 1.00 32.75 87 LYS A N 1
ATOM 683 C CA . LYS A 1 87 ? -52.137 5.522 16.235 1.00 32.75 87 LYS A CA 1
ATOM 684 C C . LYS A 1 87 ? -52.919 6.703 16.844 1.00 32.75 87 LYS A C 1
ATOM 686 O O . LYS A 1 87 ? -52.538 7.846 16.594 1.00 32.75 87 LYS A O 1
ATOM 691 N N . ASN A 1 88 ? -53.911 6.474 17.712 1.00 31.86 88 ASN A N 1
ATOM 692 C CA . ASN A 1 88 ? -54.754 7.564 18.243 1.00 31.86 88 ASN A CA 1
ATOM 693 C C . ASN A 1 88 ? -54.182 8.264 19.492 1.00 31.86 88 ASN A C 1
ATOM 695 O O . ASN A 1 88 ? -54.368 9.472 19.651 1.00 31.86 88 ASN A O 1
ATOM 699 N N . LEU A 1 89 ? -53.366 7.582 20.306 1.00 33.47 89 LEU A N 1
ATOM 700 C CA . LEU A 1 89 ? -52.714 8.197 21.477 1.00 33.47 89 LEU A CA 1
ATOM 701 C C . LEU A 1 89 ? -51.627 9.227 21.109 1.00 33.47 89 LEU A C 1
ATOM 703 O O . LEU A 1 89 ? -51.445 10.219 21.814 1.00 33.47 89 LEU A O 1
ATOM 707 N N . ARG A 1 90 ? -50.946 9.073 19.962 1.00 36.41 90 ARG A N 1
ATOM 708 C CA . ARG A 1 90 ? -49.910 10.030 19.518 1.00 36.41 90 ARG A CA 1
ATOM 709 C C . ARG A 1 90 ? -50.471 11.361 19.000 1.00 36.41 90 ARG A C 1
ATOM 711 O O . ARG A 1 90 ? -49.751 12.359 19.035 1.00 36.41 90 ARG A O 1
ATOM 718 N N . LYS A 1 91 ? -51.727 11.403 18.532 1.00 33.09 91 LYS A N 1
ATOM 719 C CA . LYS A 1 91 ? -52.355 12.636 18.017 1.00 33.09 91 LYS A CA 1
ATOM 720 C C . LYS A 1 91 ? -52.942 13.515 19.131 1.00 33.09 91 LYS A C 1
ATOM 722 O O . LYS A 1 91 ? -52.830 14.736 19.027 1.00 33.09 91 LYS A O 1
ATOM 727 N N . ARG A 1 92 ? -53.467 12.938 20.224 1.00 30.83 92 ARG A N 1
ATOM 728 C CA . ARG A 1 92 ? -53.997 13.717 21.367 1.00 30.83 92 ARG A CA 1
ATOM 729 C C . ARG A 1 92 ? -52.902 14.400 22.206 1.00 30.83 92 ARG A C 1
ATOM 731 O O . ARG A 1 92 ? -53.089 15.542 22.607 1.00 30.83 92 ARG A O 1
ATOM 738 N N . ALA A 1 93 ? -51.720 13.795 22.357 1.00 38.12 93 ALA A N 1
ATOM 739 C CA . ALA A 1 93 ? -50.629 14.367 23.164 1.00 38.12 93 ALA A CA 1
ATOM 740 C C . ALA A 1 93 ? -49.841 15.518 22.490 1.00 38.12 93 ALA A C 1
ATOM 742 O O . ALA A 1 93 ? -49.122 16.258 23.158 1.00 38.12 93 ALA A O 1
ATOM 743 N N . ARG A 1 94 ? -49.943 15.697 21.163 1.00 35.88 94 ARG A N 1
ATOM 744 C CA . ARG A 1 94 ? -49.126 16.684 20.420 1.00 35.88 94 ARG A CA 1
ATOM 745 C C . ARG A 1 94 ? -49.760 18.073 20.280 1.00 35.88 94 ARG A C 1
ATOM 747 O O . ARG A 1 94 ? -49.043 19.026 19.974 1.00 35.88 94 ARG A O 1
ATOM 754 N N . ARG A 1 95 ? -51.074 18.213 20.494 1.00 32.12 95 ARG A N 1
ATOM 755 C CA . ARG A 1 95 ? -51.792 19.492 20.318 1.00 32.12 95 ARG A CA 1
ATOM 756 C C . ARG A 1 95 ? -51.528 20.540 21.423 1.00 32.12 95 ARG A C 1
ATOM 758 O O . ARG A 1 95 ? -51.353 21.699 21.046 1.00 32.12 95 ARG A O 1
ATOM 765 N N . PRO A 1 96 ? -51.378 20.201 22.722 1.00 32.94 96 PRO A N 1
ATOM 766 C CA . PRO A 1 96 ? -51.097 21.207 23.760 1.00 32.94 96 PRO A CA 1
ATOM 767 C C . PRO A 1 96 ? -49.656 21.752 23.690 1.00 32.94 96 PRO A C 1
ATOM 769 O O . PRO A 1 96 ? -49.419 22.950 23.835 1.00 32.94 96 PRO A O 1
ATOM 772 N N . LEU A 1 97 ? -48.686 20.888 23.361 1.00 38.78 97 LEU A N 1
ATOM 773 C CA . LEU A 1 97 ? -47.252 21.219 23.316 1.00 38.78 97 LEU A CA 1
ATOM 774 C C . LEU A 1 97 ? -46.862 22.175 22.176 1.00 38.78 97 LEU A C 1
ATOM 776 O O . LEU A 1 97 ? -45.910 22.945 22.313 1.00 38.78 97 LEU A O 1
ATOM 780 N N . ARG A 1 98 ? -47.589 22.162 21.049 1.00 38.00 98 ARG A N 1
ATOM 781 C CA . ARG A 1 98 ? -47.317 23.073 19.921 1.00 38.00 98 ARG A CA 1
ATOM 782 C C . ARG A 1 98 ? -47.828 24.497 20.165 1.00 38.00 98 ARG A C 1
ATOM 784 O O . ARG A 1 98 ? -47.142 25.438 19.774 1.00 38.00 98 ARG A O 1
ATOM 791 N N . ARG A 1 99 ? -48.965 24.674 20.855 1.00 32.88 99 ARG A N 1
ATOM 792 C CA . ARG A 1 99 ? -49.470 26.010 21.240 1.00 32.88 99 ARG A CA 1
ATOM 793 C C . ARG A 1 99 ? -48.605 26.650 22.337 1.00 32.88 99 ARG A C 1
ATOM 795 O O . ARG A 1 99 ? -48.287 27.831 22.231 1.00 32.88 99 ARG A O 1
ATOM 802 N N . ALA A 1 100 ? -48.109 25.858 23.294 1.00 39.91 100 ALA A N 1
ATOM 803 C CA . ALA A 1 100 ? -47.185 26.333 24.331 1.00 39.91 100 ALA A CA 1
ATOM 804 C C . ALA A 1 100 ? -45.806 26.757 23.779 1.00 39.91 100 ALA A C 1
ATOM 806 O O . ALA A 1 100 ? -45.230 27.739 24.242 1.00 39.91 100 ALA A O 1
ATOM 807 N N . LYS A 1 101 ? -45.284 26.073 22.745 1.00 38.19 101 LYS A N 1
ATOM 808 C CA . LYS A 1 101 ? -44.013 26.455 22.096 1.00 38.19 101 LYS A CA 1
ATOM 809 C C . LYS A 1 101 ? -44.112 27.723 21.242 1.00 38.19 101 LYS A C 1
ATOM 811 O O . LYS A 1 101 ? -43.142 28.473 21.198 1.00 38.19 101 LYS A O 1
ATOM 816 N N . LYS A 1 102 ? -45.255 27.991 20.594 1.00 33.59 102 LYS A N 1
ATOM 817 C CA . LYS A 1 102 ? -45.419 29.184 19.739 1.00 33.59 102 LYS A CA 1
ATOM 818 C C . LYS A 1 102 ? -45.549 30.474 20.566 1.00 33.59 102 LYS A C 1
ATOM 820 O O . LYS A 1 102 ? -44.925 31.463 20.213 1.00 33.59 102 LYS A O 1
ATOM 825 N N . LYS A 1 103 ? -46.229 30.426 21.723 1.00 29.47 103 LYS A N 1
ATOM 826 C CA . LYS A 1 103 ? -46.302 31.549 22.686 1.00 29.47 103 LYS A CA 1
ATOM 827 C C . LYS A 1 103 ? -44.984 31.799 23.447 1.00 29.47 103 LYS A C 1
ATOM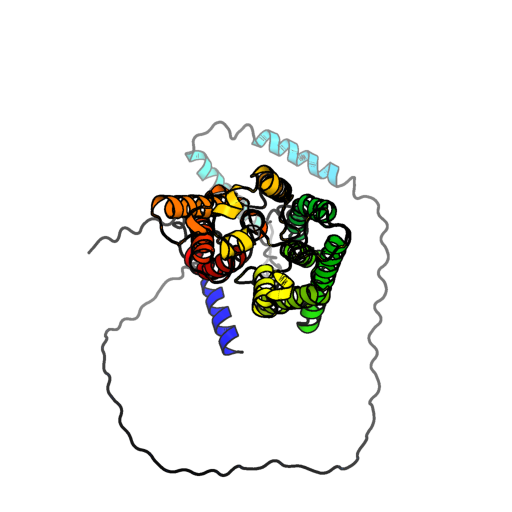 829 O O . LYS A 1 103 ? -44.765 32.900 23.931 1.00 29.47 103 LYS A O 1
ATOM 834 N N . ARG A 1 104 ? -44.098 30.793 23.545 1.00 30.33 104 ARG A N 1
ATOM 835 C CA . ARG A 1 104 ? -42.779 30.902 24.207 1.00 30.33 104 ARG A CA 1
ATOM 836 C C . ARG A 1 104 ? -41.669 31.480 23.325 1.00 30.33 104 ARG A C 1
ATOM 838 O O . ARG A 1 104 ? -40.678 31.942 23.871 1.00 30.33 104 ARG A O 1
ATOM 845 N N . ARG A 1 105 ? -41.803 31.450 21.993 1.00 33.62 105 ARG A N 1
ATOM 846 C CA . ARG A 1 105 ? -40.780 31.995 21.080 1.00 33.62 105 ARG A CA 1
ATOM 847 C C . ARG A 1 105 ? -40.873 33.513 20.917 1.00 33.62 105 ARG A C 1
ATOM 849 O O . ARG A 1 105 ? -39.840 34.155 20.841 1.00 33.62 105 ARG A O 1
ATOM 856 N N . SER A 1 106 ? -42.075 34.088 20.968 1.00 32.09 106 SER A N 1
ATOM 857 C CA . SER A 1 106 ? -42.278 35.529 20.750 1.00 32.09 106 SER A CA 1
ATOM 858 C C . SER A 1 106 ? -41.903 36.426 21.936 1.00 32.09 106 SER A C 1
ATOM 860 O O . SER A 1 106 ? -41.994 37.637 21.813 1.00 32.09 106 SER A O 1
ATOM 862 N N . LYS A 1 107 ? -41.517 35.868 23.094 1.00 32.19 107 LYS A N 1
ATOM 863 C CA . LYS A 1 107 ? -41.191 36.644 24.310 1.00 32.19 107 LYS A CA 1
ATOM 864 C C . LYS A 1 107 ? -39.706 36.590 24.701 1.00 32.19 107 LYS A C 1
ATOM 866 O O . LYS A 1 107 ? -39.336 37.101 25.748 1.00 32.19 107 LYS A O 1
ATOM 871 N N . VAL A 1 108 ? -38.863 35.944 23.887 1.00 39.06 108 VAL A N 1
ATOM 872 C CA . VAL A 1 108 ? -37.424 35.729 24.168 1.00 39.06 108 VAL A CA 1
ATOM 873 C C . VAL A 1 108 ? -36.514 36.668 23.357 1.00 39.06 108 VAL A C 1
ATOM 875 O O . VAL A 1 108 ? -35.328 36.785 23.669 1.00 39.06 108 VAL A O 1
ATOM 878 N N . GLU A 1 109 ? -37.057 37.372 22.359 1.00 40.97 109 GLU A N 1
ATOM 879 C CA . GLU A 1 109 ? -36.279 38.221 21.440 1.00 40.97 109 GLU A CA 1
ATOM 880 C C . GLU A 1 109 ? -36.143 39.693 21.870 1.00 40.97 109 GLU A C 1
ATOM 882 O O . GLU A 1 109 ? -35.365 40.418 21.265 1.00 40.97 109 GLU A O 1
ATOM 887 N N . SER A 1 110 ? -36.780 40.133 22.961 1.00 42.25 110 SER A N 1
ATOM 888 C CA . SER A 1 110 ? -36.668 41.514 23.462 1.00 42.25 110 SER A CA 1
ATOM 889 C C . SER A 1 110 ? -36.315 41.545 24.958 1.00 42.25 110 SER A C 1
ATOM 891 O O . SER A 1 110 ? -37.206 41.531 25.807 1.00 42.25 110 SER A O 1
ATOM 893 N N . GLY A 1 111 ? -35.024 41.541 25.307 1.00 34.50 111 GLY A N 1
ATOM 894 C CA . GLY A 1 111 ? -34.586 41.715 26.702 1.00 34.50 111 GLY A CA 1
ATOM 895 C C . GLY A 1 111 ? -33.089 41.477 26.945 1.00 34.50 111 GLY A C 1
ATOM 896 O O . GLY A 1 111 ? -32.537 40.462 26.519 1.00 34.50 111 GLY A O 1
ATOM 897 N N . CYS A 1 112 ? -32.457 42.426 27.643 1.00 32.59 112 CYS A N 1
ATOM 898 C CA . CYS A 1 112 ? -31.025 42.539 27.961 1.00 32.59 112 CYS A CA 1
ATOM 899 C C . CYS A 1 112 ? -30.477 41.340 28.797 1.00 32.59 112 CYS A C 1
ATOM 901 O O . CYS A 1 112 ? -31.245 40.717 29.541 1.00 32.59 112 CYS A O 1
ATOM 903 N N . PRO A 1 113 ? -29.166 40.995 28.739 1.00 44.16 113 PRO A N 1
ATOM 904 C CA . PRO A 1 113 ? -28.605 39.744 29.282 1.00 44.16 113 PRO A CA 1
ATOM 905 C C . PRO A 1 113 ? -28.797 39.506 30.790 1.00 44.16 113 PRO A C 1
ATOM 907 O O . PRO A 1 113 ? -28.835 38.350 31.214 1.00 44.16 113 PRO A O 1
ATOM 910 N N . ALA A 1 114 ? -28.984 40.557 31.595 1.00 37.12 114 ALA A N 1
ATOM 911 C CA . ALA A 1 114 ? -29.167 40.450 33.047 1.00 37.12 114 ALA A CA 1
ATOM 912 C C . ALA A 1 114 ? -30.487 39.758 33.455 1.00 37.12 114 ALA A C 1
ATOM 914 O O . ALA A 1 114 ? -30.538 39.053 34.461 1.00 37.12 114 ALA A O 1
ATOM 915 N N . GLN A 1 115 ? -31.546 39.852 32.640 1.00 39.12 115 GLN A N 1
ATOM 916 C CA . GLN A 1 115 ? -32.842 39.226 32.949 1.00 39.12 115 GLN A CA 1
ATOM 917 C C . GLN A 1 115 ? -32.877 37.709 32.669 1.00 39.12 115 GLN A C 1
ATOM 919 O O . GLN A 1 115 ? -33.757 37.005 33.166 1.00 39.12 115 GLN A O 1
ATOM 924 N N . ARG A 1 116 ? -31.905 37.159 31.920 1.00 39.06 116 ARG A N 1
ATOM 925 C CA . ARG A 1 116 ? -31.836 35.714 31.611 1.00 39.06 116 ARG A CA 1
ATOM 926 C C . ARG A 1 116 ? -31.271 34.871 32.760 1.00 39.06 116 ARG A C 1
ATOM 928 O O . ARG A 1 116 ? -31.596 33.687 32.841 1.00 39.06 116 ARG A O 1
ATOM 935 N N . ALA A 1 117 ? -30.478 35.461 33.656 1.00 40.28 117 ALA A N 1
ATOM 936 C CA . ALA A 1 117 ? -29.934 34.770 34.828 1.00 40.28 117 ALA A CA 1
ATOM 937 C C . ALA A 1 117 ? -30.997 34.568 35.926 1.00 40.28 117 ALA A C 1
ATOM 939 O O . ALA A 1 117 ? -31.123 33.468 36.463 1.00 40.28 117 ALA A O 1
ATOM 940 N N . ALA A 1 118 ? -31.851 35.570 36.164 1.00 34.78 118 ALA A N 1
ATOM 941 C CA . ALA A 1 118 ? -32.934 35.489 37.150 1.00 34.78 118 ALA A CA 1
ATOM 942 C C . ALA A 1 118 ? -34.001 34.429 36.796 1.00 34.78 118 ALA A C 1
ATOM 944 O O . ALA A 1 118 ? -34.585 33.801 37.677 1.00 34.78 118 ALA A O 1
ATOM 945 N N . PHE A 1 119 ? -34.222 34.155 35.504 1.00 32.75 119 PHE A N 1
ATOM 946 C CA . PHE A 1 119 ? -35.215 33.164 35.070 1.00 32.75 119 PHE A CA 1
ATOM 947 C C . PHE A 1 119 ? -34.730 31.707 35.185 1.00 32.75 119 PHE A C 1
ATOM 949 O O . PHE A 1 119 ? -35.544 30.785 35.170 1.00 32.75 119 PHE A O 1
ATOM 956 N N . ARG A 1 120 ? -33.412 31.479 35.298 1.00 36.62 120 ARG A N 1
ATOM 957 C CA . ARG A 1 120 ? -32.831 30.131 35.422 1.00 36.62 120 ARG A CA 1
ATOM 958 C C . ARG A 1 120 ? -32.859 29.625 36.865 1.00 36.62 120 ARG A C 1
ATOM 960 O O . ARG A 1 120 ? -33.117 28.446 37.069 1.00 36.62 120 ARG A O 1
ATOM 967 N N . ILE A 1 121 ? -32.717 30.532 37.833 1.00 42.91 121 ILE A N 1
ATOM 968 C CA . ILE A 1 121 ? -32.850 30.242 39.271 1.00 42.91 121 ILE A CA 1
ATOM 969 C C . ILE A 1 121 ? -34.308 29.886 39.618 1.00 42.91 121 ILE A C 1
ATOM 971 O O . ILE A 1 121 ? -34.571 28.964 40.384 1.00 42.91 121 ILE A O 1
ATOM 975 N N . ASN A 1 122 ? -35.284 30.523 38.961 1.00 38.28 122 ASN A N 1
ATOM 976 C CA . ASN A 1 122 ? -36.703 30.292 39.253 1.00 38.28 122 ASN A CA 1
ATOM 977 C C . ASN A 1 122 ? -37.244 28.925 38.756 1.00 38.28 122 ASN A C 1
ATOM 979 O O . ASN A 1 122 ? -38.303 28.476 39.189 1.00 38.28 122 ASN A O 1
ATOM 983 N N . ILE A 1 123 ? -36.525 28.231 37.860 1.00 43.41 123 ILE A N 1
ATOM 984 C CA . ILE A 1 123 ? -36.911 26.886 37.384 1.00 43.41 123 ILE A CA 1
ATOM 985 C C . ILE A 1 123 ? -36.466 25.791 38.369 1.00 43.41 123 ILE A C 1
ATOM 987 O O . ILE A 1 123 ? -37.142 24.767 38.470 1.00 43.41 123 ILE A O 1
ATOM 991 N N . GLU A 1 124 ? -35.388 26.006 39.131 1.00 44.62 124 GLU A N 1
ATOM 992 C CA . GLU A 1 124 ? -34.977 25.076 40.194 1.00 44.62 124 GLU A CA 1
ATOM 993 C C . GLU A 1 124 ? -35.894 25.183 41.425 1.00 44.62 124 GLU A C 1
ATOM 995 O O . GLU A 1 124 ? -36.311 24.150 41.953 1.00 44.62 124 GLU A O 1
ATOM 1000 N N . CYS A 1 125 ? -36.348 26.391 41.793 1.00 38.34 125 CYS A N 1
ATOM 1001 C CA . CYS A 1 125 ? -37.313 26.571 42.890 1.00 38.34 125 CYS A CA 1
ATOM 1002 C C . CYS A 1 125 ? -38.689 25.933 42.618 1.00 38.34 125 CYS A C 1
ATOM 1004 O O . CYS A 1 125 ? -39.269 25.326 43.518 1.00 38.34 125 CYS A O 1
ATOM 1006 N N . GLN A 1 126 ? -39.203 25.974 41.380 1.00 40.59 126 GLN A N 1
ATOM 1007 C CA . GLN A 1 126 ? -40.511 25.368 41.070 1.00 40.59 126 GLN A CA 1
ATOM 1008 C C . GLN A 1 126 ? -40.508 23.832 41.098 1.00 40.59 126 GLN A C 1
ATOM 1010 O O . GLN A 1 126 ? -41.564 23.217 41.258 1.00 40.59 126 GLN A O 1
ATOM 1015 N N . CYS A 1 127 ? -39.345 23.194 40.949 1.00 40.38 127 CYS A N 1
ATOM 1016 C CA . CYS A 1 127 ? -39.242 21.738 41.042 1.00 40.38 127 CYS A CA 1
ATOM 1017 C C . CYS A 1 127 ? -39.241 21.274 42.508 1.00 40.38 127 CYS A C 1
ATOM 1019 O O . CYS A 1 127 ? -39.842 20.248 42.826 1.00 40.38 127 CYS A O 1
ATOM 1021 N N . HIS A 1 128 ? -38.642 22.063 43.406 1.00 44.66 128 HIS A N 1
ATOM 1022 C CA . HIS A 1 128 ? -38.611 21.770 44.839 1.00 44.66 128 HIS A CA 1
ATOM 1023 C C . HIS A 1 128 ? -40.004 21.900 45.487 1.00 44.66 128 HIS A C 1
ATOM 1025 O O . HIS A 1 128 ? -40.432 20.993 46.201 1.00 44.66 128 HIS A O 1
ATOM 1031 N N . GLU A 1 129 ? -40.780 22.938 45.144 1.00 45.22 129 GLU A N 1
ATOM 1032 C CA . GLU A 1 129 ? -42.165 23.091 45.634 1.00 45.22 129 GLU A CA 1
ATOM 1033 C C . GLU A 1 129 ? -43.138 22.039 45.065 1.00 45.22 129 GLU A C 1
ATOM 1035 O O . GLU A 1 129 ? -44.089 21.629 45.737 1.00 45.22 129 GLU A O 1
ATOM 1040 N N . ALA A 1 130 ? -42.915 21.558 43.836 1.00 47.12 130 ALA A N 1
ATOM 1041 C CA . ALA A 1 130 ? -43.747 20.514 43.231 1.00 47.12 130 ALA A CA 1
ATOM 1042 C C . ALA A 1 130 ? -43.470 19.111 43.805 1.00 47.12 130 ALA A C 1
ATOM 1044 O O . ALA A 1 130 ? -44.352 18.248 43.766 1.00 47.12 130 ALA A O 1
ATOM 1045 N N . LEU A 1 131 ? -42.268 18.884 44.344 1.00 48.44 131 LEU A N 1
ATOM 1046 C CA . LEU A 1 131 ? -41.899 17.646 45.033 1.00 48.44 131 LEU A CA 1
ATOM 1047 C C . LEU A 1 131 ? -42.422 17.615 46.476 1.00 48.44 131 LEU A C 1
ATOM 1049 O O . LEU A 1 131 ? -42.843 16.556 46.928 1.00 48.44 131 LEU A O 1
ATOM 1053 N N . GLN A 1 132 ? -42.507 18.765 47.153 1.00 48.50 132 GLN A N 1
ATOM 1054 C CA . GLN A 1 132 ? -43.042 18.869 48.520 1.00 48.50 132 GLN A CA 1
ATOM 1055 C C . GLN A 1 132 ? -44.566 18.670 48.610 1.00 48.50 132 GLN A C 1
ATOM 1057 O O . GLN A 1 132 ? -45.066 18.165 49.611 1.00 48.50 132 GLN A O 1
ATOM 1062 N N . LYS A 1 133 ? -45.322 19.010 47.555 1.00 45.31 133 LYS A N 1
ATOM 1063 C CA . LYS A 1 133 ? -46.791 18.833 47.512 1.00 45.31 133 LYS A CA 1
ATOM 1064 C C . LYS A 1 133 ? -47.252 17.393 47.267 1.00 45.31 133 LYS A C 1
ATOM 1066 O O . LYS A 1 133 ? -48.445 17.108 47.338 1.00 45.31 133 LYS A O 1
ATOM 1071 N N . ARG A 1 134 ? -46.336 16.469 46.974 1.00 48.66 134 ARG A N 1
ATOM 1072 C CA . ARG A 1 134 ? -46.622 15.032 46.939 1.00 48.66 134 ARG A CA 1
ATOM 1073 C C . ARG A 1 134 ? -46.134 14.461 48.257 1.00 48.66 134 ARG A C 1
ATOM 1075 O O . ARG A 1 134 ? -44.937 14.264 48.397 1.00 48.66 134 ARG A O 1
ATOM 1082 N N . GLY A 1 135 ? -47.044 14.232 49.203 1.00 44.38 135 GLY A N 1
ATOM 1083 C CA . GLY A 1 135 ? -46.752 13.630 50.507 1.00 44.38 135 GLY A CA 1
ATOM 1084 C C . GLY A 1 135 ? -46.103 12.248 50.388 1.00 44.38 135 GLY A C 1
ATOM 1085 O O . GLY A 1 135 ? -46.765 11.226 50.539 1.00 44.38 135 GLY A O 1
ATOM 1086 N N . LEU A 1 136 ? -44.805 12.216 50.097 1.00 46.00 136 LEU A N 1
ATOM 1087 C CA . LEU A 1 136 ? -43.953 11.052 50.251 1.00 46.00 136 LEU A CA 1
ATOM 1088 C C . LEU A 1 136 ? -43.496 11.036 51.706 1.00 46.00 136 LEU A C 1
ATOM 1090 O O . LEU A 1 136 ? -42.518 11.672 52.079 1.00 46.00 136 LEU A O 1
ATOM 1094 N N . THR A 1 137 ? -44.236 10.313 52.536 1.00 47.03 137 THR A N 1
ATOM 1095 C CA . THR A 1 137 ? -43.771 9.892 53.857 1.00 47.03 137 THR A CA 1
ATOM 1096 C C . THR A 1 137 ? -42.506 9.038 53.719 1.00 47.03 137 THR A C 1
ATOM 1098 O O . THR A 1 137 ? -42.475 8.117 52.896 1.00 47.03 137 THR A O 1
ATOM 1101 N N . ASP A 1 138 ? -41.506 9.302 54.566 1.00 45.66 138 ASP A N 1
ATOM 1102 C CA . ASP A 1 138 ? -40.150 8.715 54.584 1.00 45.66 138 ASP A CA 1
ATOM 1103 C C . ASP A 1 138 ? -40.075 7.176 54.500 1.00 45.66 138 ASP A C 1
ATOM 1105 O O . ASP A 1 138 ? -39.062 6.614 54.089 1.00 45.66 138 ASP A O 1
ATOM 1109 N N . LYS A 1 139 ? -41.157 6.455 54.821 1.00 45.22 139 LYS A N 1
ATOM 1110 C CA . LYS A 1 139 ? -41.184 4.982 54.812 1.00 45.22 139 LYS A CA 1
ATOM 1111 C C . LYS A 1 139 ? -41.122 4.334 53.421 1.00 45.22 139 LYS A C 1
ATOM 1113 O O . LYS A 1 139 ? -40.819 3.150 53.341 1.00 45.22 139 LYS A O 1
ATOM 1118 N N . ASN A 1 140 ? -41.353 5.084 52.338 1.00 43.12 140 ASN A N 1
ATOM 1119 C CA . ASN A 1 140 ? -41.336 4.551 50.964 1.00 43.12 140 ASN A CA 1
ATOM 1120 C C . ASN A 1 140 ? -40.119 5.004 50.135 1.00 43.12 140 ASN A C 1
ATOM 1122 O O . ASN A 1 140 ? -40.055 4.733 48.934 1.00 43.12 140 ASN A O 1
ATOM 1126 N N . MET A 1 141 ? -39.141 5.684 50.745 1.00 45.47 141 MET A N 1
ATOM 1127 C CA . MET A 1 141 ? -37.949 6.167 50.034 1.00 45.47 141 MET A CA 1
ATOM 1128 C C . MET A 1 141 ? -36.886 5.072 49.795 1.00 45.47 141 MET A C 1
ATOM 1130 O O . MET A 1 141 ? -35.820 5.359 49.259 1.00 45.47 141 MET A O 1
ATOM 1134 N N . SER A 1 142 ? -37.173 3.811 50.139 1.00 49.84 142 SER A N 1
ATOM 1135 C CA . SER A 1 142 ? -36.240 2.681 50.020 1.00 49.84 142 SER A CA 1
ATOM 1136 C C . SER A 1 142 ? -36.218 1.982 48.650 1.00 49.84 142 SER A C 1
ATOM 1138 O O . SER A 1 142 ? -35.341 1.151 48.431 1.00 49.84 142 SER A O 1
ATOM 1140 N N . GLU A 1 143 ? -37.094 2.323 47.692 1.00 59.84 143 GLU A N 1
ATOM 1141 C CA . GLU A 1 143 ? -37.129 1.635 46.380 1.00 59.84 143 GLU A CA 1
ATOM 1142 C C . GLU A 1 143 ? -37.307 2.535 45.137 1.00 59.84 143 GLU A C 1
ATOM 1144 O O . GLU A 1 143 ? -37.665 2.058 44.056 1.00 59.84 143 GLU A O 1
ATOM 1149 N N . THR A 1 144 ? -36.998 3.838 45.193 1.00 62.09 144 THR A N 1
ATOM 1150 C CA . THR A 1 144 ? -36.952 4.622 43.940 1.00 62.09 144 THR A CA 1
ATOM 1151 C C . THR A 1 144 ? -35.641 4.343 43.207 1.00 62.09 144 THR A C 1
ATOM 1153 O O . THR A 1 144 ? -34.626 5.000 43.424 1.00 62.09 144 THR A O 1
ATOM 1156 N N . ARG A 1 145 ? -35.650 3.335 42.327 1.00 57.53 145 ARG A N 1
ATOM 1157 C CA . ARG A 1 145 ? -34.510 2.964 41.475 1.00 57.53 145 ARG A CA 1
ATOM 1158 C C . ARG A 1 145 ? -34.197 4.109 40.500 1.00 57.53 145 ARG A C 1
ATOM 1160 O O . ARG A 1 145 ? -34.752 4.179 39.404 1.00 57.53 145 ARG A O 1
ATOM 1167 N N . LEU A 1 146 ? -33.317 5.024 40.902 1.00 73.38 146 LEU A N 1
ATOM 1168 C CA . LEU A 1 146 ? -32.795 6.088 40.046 1.00 73.38 146 LEU A CA 1
ATOM 1169 C C . LEU A 1 146 ? -31.920 5.454 38.957 1.00 73.38 146 LEU A C 1
ATOM 1171 O O . LEU A 1 146 ? -30.774 5.075 39.188 1.00 73.38 146 LEU A O 1
ATOM 1175 N N . ILE A 1 147 ? -32.477 5.295 37.756 1.00 72.19 147 ILE A N 1
ATOM 1176 C CA . ILE A 1 147 ? -31.711 4.852 36.590 1.00 72.19 147 ILE A CA 1
ATOM 1177 C C . ILE A 1 147 ? -30.926 6.062 36.091 1.00 72.19 147 ILE A C 1
ATOM 1179 O O . ILE A 1 147 ? -31.490 6.955 35.458 1.00 72.19 147 ILE A O 1
ATOM 1183 N N . VAL A 1 148 ? -29.622 6.088 36.365 1.00 75.94 148 VAL A N 1
ATOM 1184 C CA . VAL A 1 148 ? -28.698 7.033 35.730 1.00 75.94 148 VAL A CA 1
ATOM 1185 C C . VAL A 1 148 ? -28.632 6.675 34.246 1.00 75.94 148 VAL A C 1
ATOM 1187 O O . VAL A 1 148 ? -27.881 5.795 33.829 1.00 75.94 148 VAL A O 1
ATOM 1190 N N . SER A 1 149 ? -29.480 7.304 33.433 1.00 75.88 149 SER A N 1
ATOM 1191 C CA . SER A 1 149 ? -29.386 7.185 31.983 1.00 75.88 149 SER A CA 1
ATOM 1192 C C . SER A 1 149 ? -28.211 8.042 31.508 1.00 75.88 149 SER A C 1
ATOM 1194 O O . SER A 1 149 ? -28.200 9.240 31.806 1.00 75.88 149 SER A O 1
ATOM 1196 N N . PRO A 1 150 ? -27.238 7.483 30.769 1.00 80.56 150 PRO A N 1
ATOM 1197 C CA . PRO A 1 150 ? -26.186 8.292 30.169 1.00 80.56 150 PRO A CA 1
ATOM 1198 C C . PRO A 1 150 ? -26.804 9.342 29.237 1.00 80.56 150 PRO A C 1
ATOM 1200 O O . PRO A 1 150 ? -27.876 9.124 28.661 1.00 80.56 150 PRO A O 1
ATOM 1203 N N . ALA A 1 151 ? -26.131 10.485 29.086 1.00 80.69 151 ALA A N 1
ATOM 1204 C CA . ALA A 1 151 ? -26.558 11.518 28.150 1.00 80.69 151 ALA A CA 1
ATOM 1205 C C . ALA A 1 151 ? -26.750 10.911 26.742 1.00 80.69 151 ALA A C 1
ATOM 1207 O O . ALA A 1 151 ? -25.952 10.065 26.327 1.00 80.69 151 ALA A O 1
ATOM 1208 N N . PRO A 1 152 ? -27.800 11.296 25.995 1.00 76.88 152 PRO A N 1
ATOM 1209 C CA . PRO A 1 152 ? -28.055 10.729 24.679 1.00 76.88 152 PRO A CA 1
ATOM 1210 C C . PRO A 1 152 ? -26.948 11.152 23.705 1.00 76.88 152 PRO A C 1
ATOM 1212 O O . PRO A 1 152 ? -26.928 12.281 23.219 1.00 76.88 152 PRO A O 1
ATOM 1215 N N . PHE A 1 153 ? -26.028 10.236 23.404 1.00 77.12 153 PHE A N 1
ATOM 1216 C CA . PHE A 1 153 ? -25.037 10.428 22.351 1.00 77.12 153 PHE A CA 1
ATOM 1217 C C . PHE A 1 153 ? -25.713 10.261 20.987 1.00 77.12 153 PHE A C 1
ATOM 1219 O O . PHE A 1 153 ? -26.186 9.178 20.636 1.00 77.12 153 PHE A O 1
ATOM 1226 N N . CYS A 1 154 ? -25.766 11.337 20.204 1.00 76.25 154 CYS A N 1
ATOM 1227 C CA . CYS A 1 154 ? -26.215 11.284 18.818 1.00 76.25 154 CYS A CA 1
ATOM 1228 C C . CYS A 1 154 ? -25.217 10.447 18.004 1.00 76.25 154 CYS A C 1
ATOM 1230 O O . CYS A 1 154 ? -24.077 10.865 17.810 1.00 76.25 154 CYS A O 1
ATOM 1232 N N . HIS A 1 155 ? -25.627 9.271 17.526 1.00 73.19 155 HIS A N 1
ATOM 1233 C CA . HIS A 1 155 ? -24.796 8.485 16.615 1.00 73.19 155 HIS A CA 1
ATOM 1234 C C . HIS A 1 155 ? -24.731 9.173 15.248 1.00 73.19 155 HIS A C 1
ATOM 1236 O O . HIS A 1 155 ? -25.766 9.490 14.656 1.00 73.19 155 HIS A O 1
ATOM 1242 N N . ASN A 1 156 ? -23.521 9.359 14.718 1.00 72.75 156 ASN A N 1
ATOM 1243 C CA . ASN A 1 156 ? -23.361 9.519 13.280 1.00 72.75 156 ASN A CA 1
ATOM 1244 C C . ASN A 1 156 ? -23.590 8.130 12.655 1.00 72.75 156 ASN A C 1
ATOM 1246 O O . ASN A 1 156 ? -23.144 7.122 13.189 1.00 72.75 156 ASN A O 1
ATOM 1250 N N . GLY A 1 157 ? -24.330 8.015 11.556 1.00 80.44 157 GLY A N 1
ATOM 1251 C CA . GLY A 1 157 ? -24.648 6.712 10.942 1.00 80.44 157 GLY A CA 1
ATOM 1252 C C . GLY A 1 157 ? -23.443 5.961 10.346 1.00 80.44 157 GLY A C 1
ATOM 1253 O O . GLY A 1 157 ? -23.629 5.055 9.538 1.00 80.44 157 GLY A O 1
ATOM 1254 N N . ASN A 1 158 ? -22.212 6.348 10.691 1.00 84.06 158 ASN A N 1
ATOM 1255 C CA . ASN A 1 158 ? -20.984 5.775 10.167 1.00 84.06 158 ASN A CA 1
ATOM 1256 C C . ASN A 1 158 ? -20.649 4.486 10.918 1.00 84.06 158 ASN A C 1
ATOM 1258 O O . ASN A 1 158 ? -20.230 4.507 12.072 1.00 84.06 158 ASN A O 1
ATOM 1262 N N . SER A 1 159 ? -20.793 3.356 10.234 1.00 89.75 159 SER A N 1
ATOM 1263 C CA . SER A 1 159 ? -20.274 2.074 10.705 1.00 89.75 159 SER A CA 1
ATOM 1264 C C . SER A 1 159 ? -18.892 1.802 10.112 1.00 89.75 159 SER A C 1
ATOM 1266 O O . SER A 1 159 ? -18.579 2.261 9.011 1.00 89.75 159 SER A O 1
ATOM 1268 N N . VAL A 1 160 ? -18.085 0.989 10.802 1.00 89.88 160 VAL A N 1
ATOM 1269 C CA . VAL A 1 160 ? -16.799 0.488 10.274 1.00 89.88 160 VAL A CA 1
ATOM 1270 C C . VAL A 1 160 ? -17.003 -0.160 8.905 1.00 89.88 160 VAL A C 1
ATOM 1272 O O . VAL A 1 160 ? -16.259 0.120 7.973 1.00 89.88 160 VAL A O 1
ATOM 1275 N N . ARG A 1 161 ? -18.078 -0.945 8.760 1.00 93.06 161 ARG A N 1
ATOM 1276 C CA . ARG A 1 161 ? -18.474 -1.564 7.494 1.00 93.06 161 ARG A CA 1
ATOM 1277 C C . ARG A 1 161 ? -18.649 -0.539 6.370 1.00 93.06 161 ARG A C 1
ATOM 1279 O O . ARG A 1 161 ? -18.157 -0.776 5.277 1.00 93.06 161 ARG A O 1
ATOM 1286 N N . SER A 1 162 ? -19.330 0.583 6.625 1.00 92.81 162 SER A N 1
ATOM 1287 C CA . SER A 1 162 ? -19.522 1.638 5.618 1.00 92.81 162 SER A CA 1
ATOM 1288 C C . SER A 1 162 ? -18.204 2.283 5.209 1.00 92.81 162 SER A C 1
ATOM 1290 O O . SER A 1 162 ? -18.024 2.560 4.029 1.00 92.81 162 SER A O 1
ATOM 1292 N N . ILE A 1 163 ? -17.295 2.509 6.159 1.00 93.00 163 ILE A N 1
ATOM 1293 C CA . ILE A 1 163 ? -15.983 3.091 5.863 1.00 93.00 163 ILE A CA 1
ATOM 1294 C C . ILE A 1 163 ? -15.175 2.112 5.007 1.00 93.00 163 ILE A C 1
ATOM 1296 O O . ILE A 1 163 ? -14.699 2.496 3.948 1.00 93.00 163 ILE A O 1
ATOM 1300 N N . MET A 1 164 ? -15.075 0.841 5.410 1.00 94.50 164 MET A N 1
ATOM 1301 C CA . MET A 1 164 ? -14.328 -0.177 4.657 1.00 94.50 164 MET A CA 1
ATOM 1302 C C . MET A 1 164 ? -14.893 -0.395 3.247 1.00 94.50 164 MET A C 1
ATOM 1304 O O . MET A 1 164 ? -14.134 -0.593 2.305 1.00 94.50 164 MET A O 1
ATOM 1308 N N . LEU A 1 165 ? -16.217 -0.316 3.081 1.00 95.12 165 LEU A N 1
ATOM 1309 C CA . LEU A 1 165 ? -16.867 -0.414 1.774 1.00 95.12 165 LEU A CA 1
ATOM 1310 C C . LEU A 1 165 ? -16.453 0.750 0.858 1.00 95.12 165 LEU A C 1
ATOM 1312 O O . LEU A 1 165 ? -16.124 0.508 -0.300 1.00 95.12 165 LEU A O 1
ATOM 1316 N N . ASP A 1 166 ? -16.378 1.982 1.375 1.00 95.44 166 ASP A N 1
ATOM 1317 C CA . ASP A 1 166 ? -15.891 3.130 0.597 1.00 95.44 166 ASP A CA 1
ATOM 1318 C C . ASP A 1 166 ? -14.450 2.918 0.096 1.00 95.44 166 ASP A C 1
ATOM 1320 O O . ASP A 1 166 ? -14.158 3.241 -1.055 1.00 95.44 166 ASP A O 1
ATOM 1324 N N . PHE A 1 167 ? -13.565 2.327 0.909 1.00 95.25 167 PHE A N 1
ATOM 1325 C CA . PHE A 1 167 ? -12.212 1.973 0.458 1.00 95.25 167 PHE A CA 1
ATOM 1326 C C . PHE A 1 167 ? -12.215 0.885 -0.612 1.00 95.25 167 PHE A C 1
ATOM 1328 O O . PHE A 1 167 ? -11.480 0.993 -1.589 1.00 95.25 167 PHE A O 1
ATOM 1335 N N . ILE A 1 168 ? -13.042 -0.151 -0.456 1.00 96.56 168 ILE A N 1
ATOM 1336 C CA . ILE A 1 168 ? -13.153 -1.212 -1.463 1.00 96.56 168 ILE A CA 1
ATOM 1337 C C . ILE A 1 168 ? -13.627 -0.618 -2.791 1.00 96.56 168 ILE A C 1
ATOM 1339 O O . ILE A 1 168 ? -12.997 -0.882 -3.807 1.00 96.56 168 ILE A O 1
ATOM 1343 N N . ILE A 1 169 ? -14.656 0.241 -2.784 1.00 96.50 169 ILE A N 1
ATOM 1344 C CA . ILE A 1 169 ? -15.127 0.944 -3.991 1.00 96.50 169 ILE A CA 1
ATOM 1345 C C . ILE A 1 169 ? -13.998 1.755 -4.628 1.00 96.50 169 ILE A C 1
ATOM 1347 O O . ILE A 1 169 ? -13.823 1.705 -5.841 1.00 96.50 169 ILE A O 1
ATOM 1351 N N . ALA A 1 170 ? -13.211 2.464 -3.819 1.00 96.50 170 ALA A N 1
ATOM 1352 C CA . ALA A 1 170 ? -12.085 3.253 -4.304 1.00 96.50 170 ALA A CA 1
ATOM 1353 C C . ALA A 1 170 ? -10.994 2.407 -4.986 1.00 96.50 170 ALA A C 1
ATOM 1355 O O . ALA A 1 170 ? -10.319 2.899 -5.883 1.00 96.50 170 ALA A O 1
ATOM 1356 N N . LEU A 1 171 ? -10.827 1.142 -4.591 1.00 95.69 171 LEU A N 1
ATOM 1357 C CA . LEU A 1 171 ? -9.858 0.215 -5.185 1.00 95.69 171 LEU A CA 1
ATOM 1358 C C . LEU A 1 171 ? -10.378 -0.517 -6.427 1.00 95.69 171 LEU A C 1
ATOM 1360 O O . LEU A 1 171 ? -9.567 -1.055 -7.178 1.00 95.69 171 LEU A O 1
ATOM 1364 N N . ILE A 1 172 ? -11.693 -0.535 -6.676 1.00 95.62 172 ILE A N 1
ATOM 1365 C CA . ILE A 1 172 ? -12.272 -1.224 -7.841 1.00 95.62 172 ILE A CA 1
ATOM 1366 C C . ILE A 1 172 ? -11.667 -0.726 -9.164 1.00 95.62 172 ILE A C 1
ATOM 1368 O O . ILE A 1 172 ? -11.256 -1.582 -9.944 1.00 95.62 172 ILE A O 1
ATOM 1372 N N . PRO A 1 173 ? -11.536 0.590 -9.440 1.00 95.44 173 PRO A N 1
ATOM 1373 C CA . PRO A 1 173 ? -10.915 1.056 -10.680 1.00 95.44 173 PRO A CA 1
ATOM 1374 C C . PRO A 1 173 ? -9.496 0.512 -10.874 1.00 95.44 173 PRO A C 1
ATOM 1376 O O . PRO A 1 173 ? -9.147 0.077 -11.969 1.00 95.44 173 PRO A O 1
ATOM 1379 N N . ALA A 1 174 ? -8.690 0.485 -9.807 1.00 93.88 174 ALA A N 1
ATOM 1380 C CA . ALA A 1 174 ? -7.332 -0.050 -9.853 1.00 93.88 174 ALA A CA 1
ATOM 1381 C C . ALA A 1 174 ? -7.330 -1.567 -10.101 1.00 93.88 174 ALA A C 1
ATOM 1383 O O . ALA A 1 174 ? -6.574 -2.045 -10.941 1.00 93.88 174 ALA A O 1
ATOM 1384 N N . ALA A 1 175 ? -8.226 -2.313 -9.450 1.00 94.62 175 ALA A N 1
ATOM 1385 C CA . ALA A 1 175 ? -8.374 -3.753 -9.656 1.00 94.62 175 ALA A CA 1
ATOM 1386 C C . ALA A 1 175 ? -8.847 -4.103 -11.079 1.00 94.62 175 ALA A C 1
ATOM 1388 O O . ALA A 1 175 ? -8.337 -5.046 -11.684 1.00 94.62 175 ALA A O 1
ATOM 1389 N N . VAL A 1 176 ? -9.788 -3.329 -11.631 1.00 94.44 176 VAL A N 1
ATOM 1390 C CA . VAL A 1 176 ? -10.272 -3.483 -13.011 1.00 94.44 176 VAL A CA 1
ATOM 1391 C C . VAL A 1 176 ? -9.147 -3.204 -13.999 1.00 94.44 176 VAL A C 1
ATOM 1393 O O . VAL A 1 176 ? -8.921 -4.009 -14.897 1.00 94.44 176 VAL A O 1
ATOM 1396 N N . MET A 1 177 ? -8.389 -2.121 -13.811 1.00 91.75 177 MET A N 1
ATOM 1397 C CA . MET A 1 177 ? -7.229 -1.845 -14.659 1.00 91.75 177 MET A CA 1
ATOM 1398 C C . MET A 1 177 ? -6.159 -2.929 -14.530 1.00 91.75 177 MET A C 1
ATOM 1400 O O . MET A 1 177 ? -5.618 -3.354 -15.544 1.00 91.75 177 MET A O 1
ATOM 1404 N N . GLY A 1 178 ? -5.908 -3.447 -13.328 1.00 89.62 178 GLY A N 1
ATOM 1405 C CA . GLY A 1 178 ? -5.021 -4.591 -13.123 1.00 89.62 178 GLY A CA 1
ATOM 1406 C C . GLY A 1 178 ? -5.455 -5.822 -13.929 1.00 89.62 178 GLY A C 1
ATOM 1407 O O . GLY A 1 178 ? -4.633 -6.446 -14.597 1.00 89.62 178 GLY A O 1
ATOM 1408 N N . TYR A 1 179 ? -6.755 -6.132 -13.954 1.00 91.25 179 TYR A N 1
ATOM 1409 C CA . TYR A 1 179 ? -7.296 -7.202 -14.798 1.00 91.25 179 TYR A CA 1
ATOM 1410 C C . TYR A 1 179 ? -7.137 -6.910 -16.296 1.00 91.25 179 TYR A C 1
ATOM 1412 O O . TYR A 1 179 ? -6.697 -7.778 -17.041 1.00 91.25 179 TYR A O 1
ATOM 1420 N N . VAL A 1 180 ? -7.438 -5.690 -16.747 1.00 90.06 180 VAL A N 1
ATOM 1421 C CA . VAL A 1 180 ? -7.307 -5.310 -18.165 1.00 90.06 180 VAL A CA 1
ATOM 1422 C C . VAL A 1 180 ? -5.848 -5.356 -18.630 1.00 90.06 180 VAL A C 1
ATOM 1424 O O . VAL A 1 180 ? -5.581 -5.735 -19.767 1.00 90.06 180 VAL A O 1
ATOM 1427 N N . ARG A 1 181 ? -4.888 -4.991 -17.770 1.00 86.62 181 ARG A N 1
ATOM 1428 C CA . ARG A 1 181 ? -3.461 -4.950 -18.124 1.00 86.62 181 ARG A CA 1
ATOM 1429 C C . ARG A 1 181 ? -2.769 -6.306 -18.037 1.00 86.62 181 ARG A C 1
ATOM 1431 O O . ARG A 1 181 ? -1.949 -6.604 -18.898 1.00 86.62 181 ARG A O 1
ATOM 1438 N N . PHE A 1 182 ? -3.088 -7.118 -17.033 1.00 86.56 182 PHE A N 1
ATOM 1439 C CA . PHE A 1 182 ? -2.371 -8.370 -16.750 1.00 86.56 182 PHE A CA 1
ATOM 1440 C C . PHE A 1 182 ? -3.217 -9.639 -16.971 1.00 86.56 182 PHE A C 1
ATOM 1442 O O . PHE A 1 182 ? -2.717 -10.759 -16.851 1.00 86.56 182 PHE A O 1
ATOM 1449 N N . GLY A 1 183 ? -4.501 -9.491 -17.295 1.00 88.00 183 GLY A N 1
ATOM 1450 C CA . GLY A 1 183 ? -5.406 -10.579 -17.656 1.00 88.00 183 GLY A CA 1
ATOM 1451 C C . GLY A 1 183 ? -5.883 -11.441 -16.482 1.00 88.00 183 GLY A C 1
ATOM 1452 O O . GLY A 1 183 ? -5.918 -11.033 -15.317 1.00 88.00 183 GLY A O 1
ATOM 1453 N N . ALA A 1 184 ? -6.261 -12.682 -16.801 1.00 88.19 184 ALA A N 1
ATOM 1454 C CA . ALA A 1 184 ? -6.898 -13.612 -15.865 1.00 88.19 184 ALA A CA 1
ATOM 1455 C C . ALA A 1 184 ? -6.022 -13.985 -14.656 1.00 88.19 184 ALA A C 1
ATOM 1457 O O . ALA A 1 184 ? -6.550 -14.223 -13.568 1.00 88.19 184 ALA A O 1
ATOM 1458 N N . ARG A 1 185 ? -4.690 -13.997 -14.809 1.00 88.94 185 ARG A N 1
ATOM 1459 C CA . ARG A 1 185 ? -3.782 -14.302 -13.693 1.00 88.94 185 ARG A CA 1
ATOM 1460 C C . ARG A 1 185 ? -3.831 -13.246 -12.592 1.00 88.94 185 ARG A C 1
ATOM 1462 O O . ARG A 1 185 ? -3.889 -13.617 -11.423 1.00 88.94 185 ARG A O 1
ATOM 1469 N N . ALA A 1 186 ? -3.916 -11.961 -12.935 1.00 90.31 186 ALA A N 1
ATOM 1470 C CA . ALA A 1 186 ? -4.078 -10.914 -11.925 1.00 90.31 186 ALA A CA 1
ATOM 1471 C C . ALA A 1 186 ? -5.379 -11.081 -11.132 1.00 90.31 186 ALA A C 1
ATOM 1473 O O . ALA A 1 186 ? -5.377 -10.954 -9.909 1.00 90.31 186 ALA A O 1
ATOM 1474 N N . PHE A 1 187 ? -6.477 -11.441 -11.802 1.00 92.50 187 PHE A N 1
ATOM 1475 C CA . PHE A 1 187 ? -7.733 -11.730 -11.111 1.00 92.50 187 PHE A CA 1
ATOM 1476 C C . PHE A 1 187 ? -7.616 -12.935 -10.169 1.00 92.50 187 PHE A C 1
ATOM 1478 O O . PHE A 1 187 ? -8.105 -12.869 -9.042 1.00 92.50 187 PHE A O 1
ATOM 1485 N N . ALA A 1 188 ? -6.922 -14.000 -10.583 1.00 93.56 188 ALA A N 1
ATOM 1486 C CA . ALA A 1 188 ? -6.669 -15.154 -9.723 1.00 93.56 188 ALA A CA 1
ATOM 1487 C C . ALA A 1 188 ? -5.880 -14.764 -8.461 1.00 93.56 188 ALA A C 1
ATOM 1489 O O . ALA A 1 188 ? -6.271 -15.146 -7.360 1.00 93.56 188 ALA A O 1
ATOM 1490 N N . VAL A 1 189 ? -4.829 -13.945 -8.596 1.00 94.44 189 VAL A N 1
ATOM 1491 C CA . VAL A 1 189 ? -4.057 -13.431 -7.450 1.00 94.44 189 VAL A CA 1
ATOM 1492 C C . VAL A 1 189 ? -4.943 -12.595 -6.522 1.00 94.44 189 VAL A C 1
ATOM 1494 O O . VAL A 1 189 ? -4.945 -12.826 -5.314 1.00 94.44 189 VAL A O 1
ATOM 1497 N N . ILE A 1 190 ? -5.758 -11.681 -7.064 1.00 96.12 190 ILE A N 1
ATOM 1498 C CA . ILE A 1 190 ? -6.700 -10.874 -6.270 1.00 96.12 190 ILE A CA 1
ATOM 1499 C C . ILE A 1 190 ? -7.684 -11.766 -5.503 1.00 96.12 190 ILE A C 1
ATOM 1501 O O . ILE A 1 190 ? -7.866 -11.591 -4.296 1.00 96.12 190 ILE A O 1
ATOM 1505 N N . ALA A 1 191 ? -8.300 -12.737 -6.180 1.00 96.31 191 ALA A N 1
ATOM 1506 C CA . ALA A 1 191 ? -9.265 -13.645 -5.572 1.00 96.31 191 ALA A CA 1
ATOM 1507 C C . ALA A 1 191 ? -8.627 -14.482 -4.453 1.00 96.31 191 ALA A C 1
ATOM 1509 O O . ALA A 1 191 ? -9.200 -14.596 -3.368 1.00 96.31 191 ALA A O 1
ATOM 1510 N N . VAL A 1 192 ? -7.419 -15.006 -4.685 1.00 97.06 192 VAL A N 1
ATOM 1511 C CA . VAL A 1 192 ? -6.665 -15.782 -3.694 1.00 97.06 192 VAL A CA 1
ATOM 1512 C C . VAL A 1 192 ? -6.295 -14.926 -2.485 1.00 97.06 192 VAL A C 1
ATOM 1514 O O . VAL A 1 192 ? -6.492 -15.384 -1.363 1.00 97.06 192 VAL A O 1
ATOM 1517 N N . CYS A 1 193 ? -5.839 -13.685 -2.670 1.00 97.06 193 CYS A N 1
ATOM 1518 C CA . CYS A 1 193 ? -5.540 -12.768 -1.565 1.00 97.06 193 CYS A CA 1
ATOM 1519 C C . CYS A 1 193 ? -6.773 -12.433 -0.718 1.00 97.06 193 CYS A C 1
ATOM 1521 O O . CYS A 1 193 ? -6.697 -12.382 0.508 1.00 97.06 193 CYS A O 1
ATOM 1523 N N . VAL A 1 194 ? -7.926 -12.192 -1.349 1.00 97.00 194 VAL A N 1
ATOM 1524 C CA . VAL A 1 194 ? -9.166 -11.889 -0.620 1.00 97.00 194 VAL A CA 1
ATOM 1525 C C . VAL A 1 194 ? -9.671 -13.125 0.125 1.00 97.00 194 VAL A C 1
ATOM 1527 O O . VAL A 1 194 ? -10.036 -13.029 1.299 1.00 97.00 194 VAL A O 1
ATOM 1530 N N . ALA A 1 195 ? -9.658 -14.292 -0.522 1.00 97.00 195 ALA A N 1
ATOM 1531 C CA . ALA A 1 195 ? -10.056 -15.548 0.102 1.00 97.00 195 ALA A CA 1
ATOM 1532 C C . ALA A 1 195 ? -9.138 -15.903 1.279 1.00 97.00 195 ALA A C 1
ATOM 1534 O O . ALA A 1 195 ? -9.625 -16.181 2.377 1.00 97.00 195 ALA A O 1
ATOM 1535 N N . SER A 1 196 ? -7.817 -15.824 1.090 1.00 96.81 196 SER A N 1
ATOM 1536 C CA . SER A 1 196 ? -6.838 -16.079 2.147 1.00 96.81 196 SER A CA 1
ATOM 1537 C C . SER A 1 196 ? -6.967 -15.074 3.288 1.00 96.81 196 SER A C 1
ATOM 1539 O O . SER A 1 196 ? -6.873 -15.473 4.446 1.00 96.81 196 SER A O 1
ATOM 1541 N N . ALA A 1 197 ? -7.288 -13.808 3.003 1.00 96.75 197 ALA A N 1
ATOM 1542 C CA . ALA A 1 197 ? -7.503 -12.798 4.032 1.00 96.75 197 ALA A CA 1
ATOM 1543 C C . ALA A 1 197 ? -8.718 -13.108 4.913 1.00 96.75 197 ALA A C 1
ATOM 1545 O O . ALA A 1 197 ? -8.642 -13.065 6.143 1.00 96.75 197 ALA A O 1
ATOM 1546 N N . VAL A 1 198 ? -9.848 -13.451 4.293 1.00 96.31 198 VAL A N 1
ATOM 1547 C CA . VAL A 1 198 ? -11.075 -13.813 5.015 1.00 96.31 198 VAL A CA 1
ATOM 1548 C C . VAL A 1 198 ? -10.861 -15.084 5.838 1.00 96.31 198 VAL A C 1
ATOM 1550 O O . VAL A 1 198 ? -11.260 -15.135 7.004 1.00 96.31 198 VAL A O 1
ATOM 1553 N N . LEU A 1 199 ? -10.187 -16.087 5.266 1.00 95.88 199 LEU A N 1
ATOM 1554 C CA . LEU A 1 199 ? -9.858 -17.330 5.960 1.00 95.88 199 LEU A CA 1
ATOM 1555 C C . LEU A 1 199 ? -8.905 -17.090 7.135 1.00 95.88 199 LEU A C 1
ATOM 1557 O O . LEU A 1 199 ? -9.178 -17.559 8.238 1.00 95.88 199 LEU A O 1
ATOM 1561 N N . ALA A 1 200 ? -7.828 -16.328 6.943 1.00 95.19 200 ALA A N 1
ATOM 1562 C CA . ALA A 1 200 ? -6.861 -16.028 7.994 1.00 95.19 200 ALA A CA 1
ATOM 1563 C C . ALA A 1 200 ? -7.498 -15.238 9.147 1.00 95.19 200 ALA A C 1
ATOM 1565 O O . ALA A 1 200 ? -7.265 -15.566 10.310 1.00 95.19 200 ALA A O 1
ATOM 1566 N N . GLU A 1 201 ? -8.357 -14.254 8.853 1.00 94.75 201 GLU A N 1
ATOM 1567 C CA . GLU A 1 201 ? -9.100 -13.531 9.891 1.00 94.75 201 GLU A CA 1
ATOM 1568 C C . GLU A 1 201 ? -10.071 -14.459 10.644 1.00 94.75 201 GLU A C 1
ATOM 1570 O O . GLU A 1 201 ? -10.092 -14.457 11.878 1.00 94.75 201 GLU A O 1
ATOM 1575 N N . ALA A 1 202 ? -10.829 -15.306 9.940 1.00 94.38 202 ALA A N 1
ATOM 1576 C CA . ALA A 1 202 ? -11.744 -16.262 10.568 1.00 94.38 202 ALA A CA 1
ATOM 1577 C C . ALA A 1 202 ? -11.005 -17.263 11.474 1.00 94.38 202 ALA A C 1
ATOM 1579 O O . ALA A 1 202 ? -11.410 -17.504 12.617 1.00 94.38 202 ALA A O 1
ATOM 1580 N N . LEU A 1 203 ? -9.894 -17.824 10.988 1.00 94.25 203 LEU A N 1
ATOM 1581 C CA . LEU A 1 203 ? -9.073 -18.779 11.728 1.00 94.25 203 LEU A CA 1
ATOM 1582 C C . LEU A 1 203 ? -8.420 -18.129 12.948 1.00 94.25 203 LEU A C 1
ATOM 1584 O O . LEU A 1 203 ? -8.495 -18.687 14.044 1.00 94.25 203 LEU A O 1
ATOM 1588 N N . ALA A 1 204 ? -7.851 -16.931 12.802 1.00 92.62 204 ALA A N 1
ATOM 1589 C CA . ALA A 1 204 ? -7.235 -16.209 13.909 1.00 92.62 204 ALA A CA 1
ATOM 1590 C C . ALA A 1 204 ? -8.260 -15.835 14.991 1.00 92.62 204 ALA A C 1
ATOM 1592 O O . ALA A 1 204 ? -7.985 -15.967 16.187 1.00 92.62 204 ALA A O 1
ATOM 1593 N N . GLN A 1 205 ? -9.470 -15.421 14.607 1.00 93.31 205 GLN A N 1
ATOM 1594 C CA . GLN A 1 205 ? -10.549 -15.132 15.558 1.00 93.31 205 GLN A CA 1
ATOM 1595 C C . GLN A 1 205 ? -11.032 -16.400 16.272 1.00 93.31 205 GLN A C 1
ATOM 1597 O O . GLN A 1 205 ? -11.263 -16.371 17.482 1.00 93.31 205 GLN A O 1
ATOM 1602 N N . LYS A 1 206 ? -11.112 -17.531 15.559 1.00 92.56 206 LYS A N 1
ATOM 1603 C CA . LYS A 1 206 ? -11.498 -18.825 16.139 1.00 92.56 206 LYS A CA 1
ATOM 1604 C C . LYS A 1 206 ? -10.440 -19.311 17.129 1.00 92.56 206 LYS A C 1
ATOM 1606 O O . LYS A 1 206 ? -10.786 -19.712 18.238 1.00 92.56 206 LYS A O 1
ATOM 1611 N N . ALA A 1 207 ? -9.161 -19.204 16.767 1.00 92.62 207 ALA A N 1
ATOM 1612 C CA . ALA A 1 207 ? -8.035 -19.556 17.628 1.00 92.62 207 ALA A CA 1
ATOM 1613 C C . ALA A 1 207 ? -7.970 -18.672 18.887 1.00 92.62 207 ALA A C 1
ATOM 1615 O O . ALA A 1 207 ? -7.750 -19.169 19.989 1.00 92.62 207 ALA A O 1
ATOM 1616 N N . THR A 1 208 ? -8.239 -17.371 18.746 1.00 88.94 208 THR A N 1
ATOM 1617 C CA . THR A 1 208 ? -8.260 -16.412 19.867 1.00 88.94 208 THR A CA 1
ATOM 1618 C C . THR A 1 208 ? -9.585 -16.381 20.637 1.00 88.94 208 THR A C 1
ATOM 1620 O O . THR A 1 208 ? -9.718 -15.599 21.578 1.00 88.94 208 THR A O 1
ATOM 1623 N N . LYS A 1 209 ? -10.559 -17.234 20.276 1.00 89.19 209 LYS A N 1
ATOM 1624 C CA . LYS A 1 209 ? -11.910 -17.312 20.871 1.00 89.19 209 LYS A CA 1
ATOM 1625 C C . LYS A 1 209 ? -12.648 -15.965 20.890 1.00 89.19 209 LYS A C 1
ATOM 1627 O O . LYS A 1 209 ? -13.438 -15.689 21.792 1.00 89.19 209 LYS A O 1
ATOM 1632 N N . ARG A 1 210 ? -12.380 -15.112 19.902 1.00 84.69 210 ARG A N 1
ATOM 1633 C CA . ARG A 1 210 ? -13.042 -13.814 19.728 1.00 84.69 210 ARG A CA 1
ATOM 1634 C C . ARG A 1 210 ? -14.310 -13.965 18.881 1.00 84.69 210 ARG A C 1
ATOM 1636 O O . ARG A 1 210 ? -14.402 -14.906 18.091 1.00 84.69 210 ARG A O 1
ATOM 1643 N N . PRO A 1 211 ? -15.295 -13.058 19.024 1.00 85.94 211 PRO A N 1
ATOM 1644 C CA . PRO A 1 211 ? -16.479 -13.082 18.175 1.00 85.94 211 PRO A CA 1
ATOM 1645 C C . PRO A 1 211 ? -16.089 -12.898 16.704 1.00 85.94 211 PRO A C 1
ATOM 1647 O O . PRO A 1 211 ? -15.192 -12.117 16.385 1.00 85.94 211 PRO A O 1
ATOM 1650 N N . MET A 1 212 ? -16.790 -13.606 15.817 1.00 84.06 212 MET A N 1
ATOM 1651 C CA . MET A 1 212 ? -16.573 -13.526 14.373 1.00 84.06 212 MET A CA 1
ATOM 1652 C C . MET A 1 212 ? -16.986 -12.140 13.858 1.00 84.06 212 MET A C 1
ATOM 1654 O O . MET A 1 212 ? -18.171 -11.812 13.839 1.00 84.06 212 MET A O 1
ATOM 1658 N N . THR A 1 213 ? -16.024 -11.319 13.430 1.00 84.81 213 THR A N 1
ATOM 1659 C CA . THR A 1 213 ? -16.256 -9.946 12.929 1.00 84.81 213 THR A CA 1
ATOM 1660 C C . THR A 1 213 ? -16.063 -9.805 11.414 1.00 84.81 213 THR A C 1
ATOM 1662 O O . THR A 1 213 ? -15.795 -8.717 10.904 1.00 84.81 213 THR A O 1
ATOM 1665 N N . LEU A 1 214 ? -16.278 -10.894 10.669 1.00 83.62 214 LEU A N 1
ATOM 1666 C CA . LEU A 1 214 ? -16.168 -10.938 9.201 1.00 83.62 214 LEU A CA 1
ATOM 1667 C C . LEU A 1 214 ? -17.097 -9.937 8.487 1.00 83.62 214 LEU A C 1
ATOM 1669 O O . LEU A 1 214 ? -16.785 -9.449 7.404 1.00 83.62 214 LEU A O 1
ATOM 1673 N N . GLY A 1 215 ? -18.216 -9.562 9.118 1.00 85.75 215 GLY A N 1
ATOM 1674 C CA . GLY A 1 215 ? -19.184 -8.607 8.566 1.00 85.75 215 GLY A CA 1
ATOM 1675 C C . GLY A 1 215 ? -18.684 -7.161 8.423 1.00 85.75 215 GLY A C 1
ATOM 1676 O O . GLY A 1 215 ? -19.396 -6.336 7.852 1.00 85.75 215 GLY A O 1
ATOM 1677 N N . ASN A 1 216 ? -17.484 -6.837 8.916 1.00 89.62 216 ASN A N 1
ATOM 1678 C CA . ASN A 1 216 ? -16.909 -5.490 8.845 1.00 89.62 216 ASN A CA 1
ATOM 1679 C C . ASN A 1 216 ? -16.143 -5.198 7.543 1.00 89.62 216 ASN A C 1
ATOM 1681 O O . ASN A 1 216 ? -15.723 -4.061 7.353 1.00 89.62 216 ASN A O 1
ATOM 1685 N N . LEU A 1 217 ? -15.953 -6.191 6.662 1.00 93.56 217 LEU A N 1
ATOM 1686 C CA . LEU A 1 217 ? -15.232 -6.087 5.378 1.00 93.56 217 LEU A CA 1
ATOM 1687 C C . LEU A 1 217 ? -13.744 -5.686 5.474 1.00 93.56 217 LEU A C 1
ATOM 1689 O O . LEU A 1 217 ? -13.079 -5.524 4.454 1.00 93.56 217 LEU A O 1
ATOM 1693 N N . HIS A 1 218 ? -13.178 -5.591 6.677 1.00 93.25 218 HIS A N 1
ATOM 1694 C CA . HIS A 1 218 ? -11.786 -5.183 6.854 1.00 93.25 218 HIS A CA 1
ATOM 1695 C C . HIS A 1 218 ? -10.782 -6.201 6.286 1.00 93.25 218 HIS A C 1
ATOM 1697 O O . HIS A 1 218 ? -9.805 -5.786 5.671 1.00 93.25 218 HIS A O 1
ATOM 1703 N N . ALA A 1 219 ? -10.978 -7.518 6.466 1.00 94.25 219 ALA A N 1
ATOM 1704 C CA . ALA A 1 219 ? -10.116 -8.519 5.817 1.00 94.25 219 ALA A CA 1
ATOM 1705 C C . ALA A 1 219 ? -10.153 -8.413 4.292 1.00 94.25 219 ALA A C 1
ATOM 1707 O O . ALA A 1 219 ? -9.107 -8.488 3.661 1.00 94.25 219 ALA A O 1
ATOM 1708 N N . VAL A 1 220 ? -11.337 -8.196 3.711 1.00 96.25 220 VAL A N 1
ATOM 1709 C CA . VAL A 1 220 ? -11.497 -8.058 2.256 1.00 96.25 220 VAL A CA 1
ATOM 1710 C C . VAL A 1 220 ? -10.692 -6.867 1.743 1.00 96.25 220 VAL A C 1
ATOM 1712 O O . VAL A 1 220 ? -9.939 -7.015 0.788 1.00 96.25 220 VAL A O 1
ATOM 1715 N N . TYR A 1 221 ? -10.792 -5.716 2.415 1.00 95.25 221 TYR A N 1
ATOM 1716 C CA . TYR A 1 221 ? -9.989 -4.539 2.089 1.00 95.25 221 TYR A CA 1
ATOM 1717 C C . TYR A 1 221 ? -8.482 -4.827 2.163 1.00 95.25 221 TYR A C 1
ATOM 1719 O O . TYR A 1 221 ? -7.768 -4.557 1.201 1.00 95.25 221 TYR A O 1
ATOM 1727 N N . LEU A 1 222 ? -7.997 -5.419 3.263 1.00 94.94 222 LEU A N 1
ATOM 1728 C CA . LEU A 1 222 ? -6.568 -5.719 3.406 1.00 94.94 222 LEU A CA 1
ATOM 1729 C C . LEU A 1 222 ? -6.077 -6.713 2.347 1.00 94.94 222 LEU A C 1
ATOM 1731 O O . LEU A 1 222 ? -5.012 -6.502 1.782 1.00 94.94 222 LEU A O 1
ATOM 1735 N N . GLY A 1 223 ? -6.850 -7.761 2.048 1.00 96.19 223 GLY A N 1
ATOM 1736 C CA . GLY A 1 223 ? -6.518 -8.722 0.993 1.00 96.19 223 GLY A CA 1
ATOM 1737 C C . GLY A 1 223 ? -6.478 -8.074 -0.391 1.00 96.19 223 GLY A C 1
ATOM 1738 O O . GLY A 1 223 ? -5.577 -8.357 -1.175 1.00 96.19 223 GLY A O 1
ATOM 1739 N N . LEU A 1 224 ? -7.401 -7.150 -0.675 1.00 96.56 224 LEU A N 1
ATOM 1740 C CA . LEU A 1 224 ? -7.428 -6.414 -1.938 1.00 96.56 224 LEU A CA 1
ATOM 1741 C C . LEU A 1 224 ? -6.209 -5.495 -2.085 1.00 96.56 224 LEU A C 1
ATOM 1743 O O . LEU A 1 224 ? -5.547 -5.533 -3.116 1.00 96.56 224 LEU A O 1
ATOM 1747 N N . VAL A 1 225 ? -5.872 -4.715 -1.052 1.00 95.94 225 VAL A N 1
ATOM 1748 C CA . VAL A 1 225 ? -4.677 -3.851 -1.064 1.00 95.94 225 VAL A CA 1
ATOM 1749 C C . VAL A 1 225 ? -3.395 -4.680 -1.145 1.00 95.94 225 VAL A C 1
ATOM 1751 O O . VAL A 1 225 ? -2.487 -4.316 -1.885 1.00 95.94 225 VAL A O 1
ATOM 1754 N N . PHE A 1 226 ? -3.330 -5.816 -0.443 1.00 96.75 226 PHE A N 1
ATOM 1755 C CA . PHE A 1 226 ? -2.204 -6.743 -0.544 1.00 96.75 226 PHE A CA 1
ATOM 1756 C C . PHE A 1 226 ? -2.038 -7.261 -1.974 1.00 96.75 226 PHE A C 1
ATOM 1758 O O . PHE A 1 226 ? -0.932 -7.257 -2.499 1.00 96.75 226 PHE A O 1
ATOM 1765 N N . ALA A 1 227 ? -3.131 -7.648 -2.639 1.00 96.12 227 ALA A N 1
ATOM 1766 C CA . ALA A 1 227 ? -3.082 -8.080 -4.032 1.00 96.12 227 ALA A CA 1
ATOM 1767 C C . ALA A 1 227 ? -2.557 -6.987 -4.971 1.00 96.12 227 ALA A C 1
ATOM 1769 O O . ALA A 1 227 ? -1.795 -7.295 -5.881 1.00 96.12 227 ALA A O 1
ATOM 1770 N N . MET A 1 228 ? -2.910 -5.718 -4.735 1.00 94.62 228 MET A N 1
ATOM 1771 C CA . MET A 1 228 ? -2.421 -4.603 -5.555 1.00 94.62 228 MET A CA 1
ATOM 1772 C C . MET A 1 228 ? -0.902 -4.412 -5.479 1.00 94.62 228 MET A C 1
ATOM 1774 O O . MET A 1 228 ? -0.348 -3.821 -6.397 1.00 94.62 228 MET A O 1
ATOM 1778 N N . LEU A 1 229 ? -0.240 -4.908 -4.427 1.00 94.06 229 LEU A N 1
ATOM 1779 C CA . LEU A 1 229 ? 1.217 -4.856 -4.247 1.00 94.06 229 LEU A CA 1
ATOM 1780 C C . LEU A 1 229 ? 1.958 -6.033 -4.900 1.00 94.06 229 LEU A C 1
ATOM 1782 O O . LEU A 1 229 ? 3.186 -6.013 -4.986 1.00 94.06 229 LEU A O 1
ATOM 1786 N N . MET A 1 230 ? 1.237 -7.077 -5.309 1.00 92.19 230 MET A N 1
ATOM 1787 C CA . MET A 1 230 ? 1.829 -8.307 -5.834 1.00 92.19 230 MET A CA 1
ATOM 1788 C C . MET A 1 230 ? 2.005 -8.240 -7.356 1.00 92.19 230 MET A C 1
ATOM 1790 O O . MET A 1 230 ? 1.211 -7.580 -8.039 1.00 92.19 230 MET A O 1
ATOM 1794 N N . PRO A 1 231 ? 2.993 -8.959 -7.918 1.00 91.44 231 PRO A N 1
ATOM 1795 C CA . PRO A 1 231 ? 3.040 -9.209 -9.350 1.00 91.44 231 PRO A CA 1
ATOM 1796 C C . PRO A 1 231 ? 1.916 -10.161 -9.774 1.00 91.44 231 PRO A C 1
ATOM 1798 O O . PRO A 1 231 ? 1.530 -11.078 -9.048 1.00 91.44 231 PRO A O 1
ATOM 1801 N N . ALA A 1 232 ? 1.415 -9.984 -10.997 1.00 89.25 232 ALA A N 1
ATOM 1802 C CA . ALA A 1 232 ? 0.364 -10.838 -11.554 1.00 89.25 232 ALA A CA 1
ATOM 1803 C C . ALA A 1 232 ? 0.829 -12.274 -11.862 1.00 89.25 232 ALA A C 1
ATOM 1805 O O . ALA A 1 232 ? 0.004 -13.182 -11.936 1.00 89.25 232 ALA A O 1
ATOM 1806 N N . GLY A 1 233 ? 2.134 -12.477 -12.067 1.00 86.31 233 GLY A N 1
ATOM 1807 C CA . GLY A 1 233 ? 2.732 -13.774 -12.394 1.00 86.31 233 GLY A CA 1
ATOM 1808 C C . GLY A 1 233 ? 3.096 -14.638 -11.186 1.00 86.31 233 GLY A C 1
ATOM 1809 O O . GLY A 1 233 ? 3.579 -15.748 -11.385 1.00 86.31 233 GLY A O 1
ATOM 1810 N N . VAL A 1 234 ? 2.878 -14.150 -9.959 1.00 90.38 234 VAL A N 1
ATOM 1811 C CA . VAL A 1 234 ? 3.340 -14.832 -8.746 1.00 90.38 234 VAL A CA 1
ATOM 1812 C C . VAL A 1 234 ? 2.686 -16.209 -8.572 1.00 90.38 234 VAL A C 1
ATOM 1814 O O . VAL A 1 234 ? 1.475 -16.354 -8.794 1.00 90.38 234 VAL A O 1
ATOM 1817 N N . PRO A 1 235 ? 3.432 -17.223 -8.101 1.00 92.00 235 PRO A N 1
ATOM 1818 C CA . PRO A 1 235 ? 2.839 -18.468 -7.642 1.00 92.00 235 PRO A CA 1
ATOM 1819 C C . PRO A 1 235 ? 1.773 -18.221 -6.567 1.00 92.00 235 PRO A C 1
ATOM 1821 O O . PRO A 1 235 ? 2.012 -17.526 -5.580 1.00 92.00 235 PRO A O 1
ATOM 1824 N N . LEU A 1 236 ? 0.595 -18.833 -6.718 1.00 92.62 236 LEU A N 1
ATOM 1825 C CA . LEU A 1 236 ? -0.572 -18.553 -5.865 1.00 92.62 236 LEU A CA 1
ATOM 1826 C C . LEU A 1 236 ? -0.364 -18.894 -4.380 1.00 92.62 236 LEU A C 1
ATOM 1828 O O . LEU A 1 236 ? -1.087 -18.379 -3.531 1.00 92.62 236 LEU A O 1
ATOM 1832 N N . TRP A 1 237 ? 0.623 -19.727 -4.045 1.00 94.81 237 TRP A N 1
ATOM 1833 C CA . TRP A 1 237 ? 0.962 -20.035 -2.656 1.00 94.81 237 TRP A CA 1
ATOM 1834 C C . TRP A 1 237 ? 1.591 -18.835 -1.927 1.00 94.81 237 TRP A C 1
ATOM 1836 O O . TRP A 1 237 ? 1.330 -18.644 -0.739 1.00 94.81 237 TRP A O 1
ATOM 1846 N N . ALA A 1 238 ? 2.371 -17.995 -2.617 1.00 94.19 238 ALA A N 1
ATOM 1847 C CA . ALA A 1 238 ? 3.110 -16.905 -1.982 1.00 94.19 238 ALA A CA 1
ATOM 1848 C C . ALA A 1 238 ? 2.182 -15.815 -1.404 1.00 94.19 238 ALA A C 1
ATOM 1850 O O . ALA A 1 238 ? 2.326 -15.493 -0.219 1.00 94.19 238 ALA A O 1
ATOM 1851 N N . PRO A 1 239 ? 1.161 -15.306 -2.132 1.00 95.38 239 PRO A N 1
ATOM 1852 C CA . PRO A 1 239 ? 0.191 -14.389 -1.543 1.00 95.38 239 PRO A CA 1
ATOM 1853 C C . PRO A 1 239 ? -0.561 -14.978 -0.342 1.00 95.38 239 PRO A C 1
ATOM 1855 O O . PRO A 1 239 ? -0.869 -14.250 0.598 1.00 95.38 239 PRO A O 1
ATOM 1858 N N . VAL A 1 240 ? -0.836 -16.290 -0.324 1.00 96.81 240 VAL A N 1
ATOM 1859 C CA . VAL A 1 240 ? -1.497 -16.948 0.821 1.00 96.81 240 VAL A CA 1
ATOM 1860 C C . VAL A 1 240 ? -0.629 -16.856 2.075 1.00 96.81 240 VAL A C 1
ATOM 1862 O O . VAL A 1 240 ? -1.133 -16.501 3.143 1.00 96.81 240 VAL A O 1
ATOM 1865 N N . VAL A 1 241 ? 0.674 -17.121 1.946 1.00 96.31 241 VAL A N 1
ATOM 1866 C CA . VAL A 1 241 ? 1.632 -17.020 3.057 1.00 96.31 241 VAL A CA 1
ATOM 1867 C C . VAL A 1 241 ? 1.751 -15.573 3.545 1.00 96.31 241 VAL A C 1
ATOM 1869 O O . VAL A 1 241 ? 1.640 -15.319 4.747 1.00 96.31 241 VAL A O 1
ATOM 1872 N N . GLY A 1 242 ? 1.905 -14.613 2.629 1.00 96.31 242 GLY A N 1
ATOM 1873 C CA . GLY A 1 242 ? 2.063 -13.199 2.981 1.00 96.31 242 GLY A CA 1
ATOM 1874 C C . GLY A 1 242 ? 0.832 -12.597 3.656 1.00 96.31 242 GLY A C 1
ATOM 1875 O O . GLY A 1 242 ? 0.952 -11.948 4.696 1.00 96.31 242 GLY A O 1
ATOM 1876 N N . VAL A 1 243 ? -0.365 -12.865 3.125 1.00 96.94 243 VAL A N 1
ATOM 1877 C CA . VAL A 1 243 ? -1.633 -12.423 3.731 1.00 96.94 243 VAL A CA 1
ATOM 1878 C C . VAL A 1 243 ? -1.863 -13.096 5.087 1.00 96.94 243 VAL A C 1
ATOM 1880 O O . VAL A 1 243 ? -2.310 -12.444 6.037 1.00 96.94 243 VAL A O 1
ATOM 1883 N N . GLY A 1 244 ? -1.517 -14.382 5.207 1.00 95.94 244 GLY A N 1
ATOM 1884 C CA . GLY A 1 244 ? -1.551 -15.104 6.476 1.00 95.94 244 GLY A CA 1
ATOM 1885 C C . GLY A 1 244 ? -0.695 -14.415 7.539 1.00 95.94 244 GLY A C 1
ATOM 1886 O O . GLY A 1 244 ? -1.185 -14.129 8.633 1.00 95.94 244 GLY A O 1
ATOM 1887 N N . PHE A 1 245 ? 0.548 -14.066 7.202 1.00 95.44 245 PHE A N 1
ATOM 1888 C CA . PHE A 1 245 ? 1.446 -13.347 8.107 1.00 95.44 245 PHE A CA 1
ATOM 1889 C C . PHE A 1 245 ? 0.928 -11.941 8.448 1.00 95.44 245 PHE A C 1
ATOM 1891 O O . PHE A 1 245 ? 0.860 -11.576 9.625 1.00 95.44 245 PHE A O 1
ATOM 1898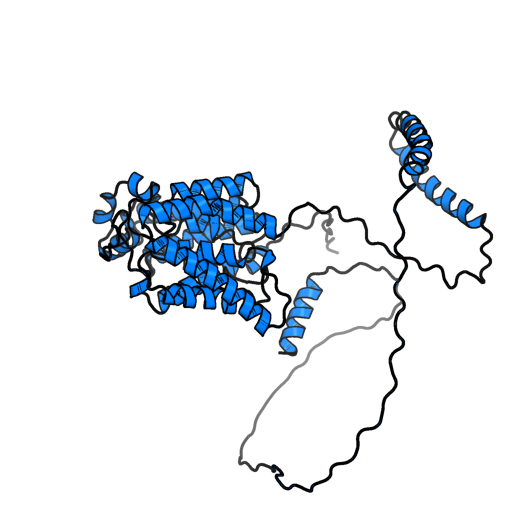 N N . ALA A 1 246 ? 0.481 -11.182 7.442 1.00 95.12 246 ALA A N 1
ATOM 1899 C CA . ALA A 1 246 ? -0.092 -9.845 7.607 1.00 95.12 246 ALA A CA 1
ATOM 1900 C C . ALA A 1 246 ? -1.234 -9.823 8.633 1.00 95.12 246 ALA A C 1
ATOM 1902 O O . ALA A 1 246 ? -1.275 -8.973 9.522 1.00 95.12 246 ALA A O 1
ATOM 1903 N N . LEU A 1 247 ? -2.171 -10.766 8.543 1.00 94.25 247 LEU A N 1
ATOM 1904 C CA . LEU A 1 247 ? -3.334 -10.783 9.425 1.00 94.25 247 LEU A CA 1
ATOM 1905 C C . LEU A 1 247 ? -3.037 -11.419 10.777 1.00 94.25 247 LEU A C 1
ATOM 1907 O O . LEU A 1 247 ? -3.428 -10.863 11.803 1.00 94.25 247 LEU A O 1
ATOM 1911 N N . VAL A 1 248 ? -2.358 -12.565 10.814 1.00 93.69 248 VAL A N 1
ATOM 1912 C CA . VAL A 1 248 ? -2.097 -13.268 12.076 1.00 93.69 248 VAL A CA 1
ATOM 1913 C C . VAL A 1 248 ? -1.143 -12.452 12.943 1.00 93.69 248 VAL A C 1
ATOM 1915 O O . VAL A 1 248 ? -1.494 -12.094 14.070 1.00 93.69 248 VAL A O 1
ATOM 1918 N N . VAL A 1 249 ? 0.024 -12.104 12.398 1.00 93.81 249 VAL A N 1
ATOM 1919 C CA . VAL A 1 249 ? 1.077 -11.390 13.126 1.00 93.81 249 VAL A CA 1
ATOM 1920 C C . VAL A 1 249 ? 0.817 -9.893 13.110 1.00 93.81 249 VAL A C 1
ATOM 1922 O O . VAL A 1 249 ? 0.843 -9.254 14.157 1.00 93.81 249 VAL A O 1
ATOM 1925 N N . GLY A 1 250 ? 0.510 -9.327 11.942 1.00 91.06 250 GLY A N 1
ATOM 1926 C CA . GLY A 1 250 ? 0.361 -7.880 11.818 1.00 91.06 250 GLY A CA 1
ATOM 1927 C C . GLY A 1 250 ? -0.906 -7.320 12.459 1.00 91.06 250 GLY A C 1
ATOM 1928 O O . GLY A 1 250 ? -0.877 -6.203 12.946 1.00 91.06 250 GLY A O 1
ATOM 1929 N N . LYS A 1 251 ? -2.008 -8.076 12.529 1.00 91.94 251 LYS A N 1
ATOM 1930 C CA . LYS A 1 251 ? -3.288 -7.568 13.061 1.00 91.94 251 LYS A CA 1
ATOM 1931 C C . LYS A 1 251 ? -3.744 -8.284 14.332 1.00 91.94 251 LYS A C 1
ATOM 1933 O O . LYS A 1 251 ? -4.116 -7.646 15.319 1.00 91.94 251 LYS A O 1
ATOM 1938 N N . HIS A 1 252 ? -3.776 -9.615 14.330 1.00 92.19 252 HIS A N 1
ATOM 1939 C CA . HIS A 1 252 ? -4.437 -10.371 15.395 1.00 92.19 252 HIS A CA 1
ATOM 1940 C C . HIS A 1 252 ? -3.606 -10.499 16.672 1.00 92.19 252 HIS A C 1
ATOM 1942 O O . HIS A 1 252 ? -4.200 -10.442 17.755 1.00 92.19 252 HIS A O 1
ATOM 1948 N N . PHE A 1 253 ? -2.275 -10.566 16.573 1.00 92.00 253 PHE A N 1
ATOM 1949 C CA . PHE A 1 253 ? -1.387 -10.532 17.744 1.00 92.00 253 PHE A CA 1
ATOM 1950 C C . PHE A 1 253 ? -1.577 -9.259 18.578 1.00 92.00 253 PHE A C 1
ATOM 1952 O O . PHE A 1 253 ? -1.542 -9.322 19.805 1.00 92.00 253 PHE A O 1
ATOM 1959 N N . PHE A 1 254 ? -1.883 -8.130 17.933 1.00 89.44 254 PHE A N 1
ATOM 1960 C CA . PHE A 1 254 ? -2.067 -6.844 18.610 1.00 89.44 254 PHE A CA 1
ATOM 1961 C C . PHE A 1 254 ? -3.476 -6.594 19.148 1.00 89.44 254 PHE A C 1
ATOM 1963 O O . PHE A 1 254 ? -3.695 -5.607 19.841 1.00 89.44 254 PHE A O 1
ATOM 1970 N N . GLY A 1 255 ? -4.447 -7.469 18.875 1.00 86.06 255 GLY A N 1
ATOM 1971 C CA . GLY A 1 255 ? -5.812 -7.277 19.377 1.00 86.06 255 GLY A CA 1
ATOM 1972 C C . GLY A 1 255 ? -6.895 -7.149 18.310 1.00 86.06 255 GLY A C 1
ATOM 1973 O O . GLY A 1 255 ? -8.073 -7.192 18.657 1.00 86.06 255 GLY A O 1
ATOM 1974 N N . GLY A 1 256 ? -6.539 -7.106 17.023 1.00 85.94 256 GLY A N 1
ATOM 1975 C CA . GLY A 1 256 ? -7.495 -6.973 15.924 1.00 85.94 256 GLY A CA 1
ATOM 1976 C C . GLY A 1 256 ? -7.516 -5.565 15.324 1.00 85.94 256 GLY A C 1
ATOM 1977 O O . GLY A 1 256 ? -6.479 -4.930 15.167 1.00 85.94 256 GLY A O 1
ATOM 1978 N N . ILE A 1 257 ? -8.702 -5.097 14.924 1.00 85.44 257 ILE A N 1
ATOM 1979 C CA . ILE A 1 257 ? -8.875 -3.827 14.200 1.00 85.44 257 ILE A CA 1
ATOM 1980 C C . ILE A 1 257 ? -8.555 -2.642 15.125 1.00 85.44 257 ILE A C 1
ATOM 1982 O O . ILE A 1 257 ? -9.096 -2.563 16.225 1.00 85.44 257 ILE A O 1
ATOM 1986 N N . GLY A 1 258 ? -7.718 -1.710 14.661 1.00 81.44 258 GLY A N 1
ATOM 1987 C CA . GLY A 1 258 ? -7.408 -0.462 15.370 1.00 81.44 258 GLY A CA 1
ATOM 1988 C C . GLY A 1 258 ? -6.314 -0.565 16.437 1.00 81.44 258 GLY A C 1
ATOM 1989 O O . GLY A 1 258 ? -5.973 0.445 17.042 1.00 81.44 258 GLY A O 1
ATOM 1990 N N . CYS A 1 259 ? -5.759 -1.758 16.673 1.00 85.44 259 CYS A N 1
ATOM 1991 C CA . CYS A 1 259 ? -4.678 -1.967 17.644 1.00 85.44 259 CYS A CA 1
ATOM 1992 C C . CYS A 1 259 ? -3.307 -2.206 16.996 1.00 85.44 259 CYS A C 1
ATOM 1994 O O . CYS A 1 259 ? -2.319 -2.332 17.715 1.00 85.44 259 CYS A O 1
ATOM 1996 N N . SER A 1 260 ? -3.245 -2.303 15.665 1.00 89.62 260 SER A N 1
ATOM 1997 C CA . SER A 1 260 ? -1.995 -2.555 14.950 1.00 89.62 260 SER A CA 1
ATOM 1998 C C . SER A 1 260 ? -1.066 -1.337 15.032 1.00 89.62 260 SER A C 1
ATOM 2000 O O . SER A 1 260 ? -1.491 -0.249 14.660 1.00 89.62 260 SER A O 1
ATOM 2002 N N . PRO A 1 261 ? 0.187 -1.470 15.495 1.00 87.12 261 PRO A N 1
ATOM 2003 C CA . PRO A 1 261 ? 1.120 -0.342 15.539 1.00 87.12 261 PRO A CA 1
ATOM 2004 C C . PRO A 1 261 ? 1.643 0.063 14.151 1.00 87.12 261 PRO A C 1
ATOM 2006 O O . PRO A 1 261 ? 2.120 1.178 13.975 1.00 87.12 261 PRO A O 1
ATOM 2009 N N . PHE A 1 262 ? 1.571 -0.833 13.169 1.00 89.62 262 PHE A N 1
ATOM 2010 C CA . PHE A 1 262 ? 2.017 -0.608 11.795 1.00 89.62 262 PHE A CA 1
ATOM 2011 C C . PHE A 1 262 ? 0.988 -1.150 10.802 1.00 89.62 262 PHE A C 1
ATOM 2013 O O . PHE A 1 262 ? 0.097 -1.915 11.171 1.00 89.62 262 PHE A O 1
ATOM 2020 N N . ASN A 1 263 ? 1.114 -0.788 9.528 1.00 93.25 263 ASN A N 1
ATOM 2021 C CA . ASN A 1 263 ? 0.222 -1.304 8.498 1.00 93.25 263 ASN A CA 1
ATOM 2022 C C . ASN A 1 263 ? 0.447 -2.830 8.311 1.00 93.25 263 ASN A C 1
ATOM 2024 O O . ASN A 1 263 ? 1.542 -3.241 7.912 1.00 93.25 263 ASN A O 1
ATOM 2028 N N . PRO A 1 264 ? -0.562 -3.685 8.574 1.00 94.06 264 PRO A N 1
ATOM 2029 C CA . PRO A 1 264 ? -0.401 -5.138 8.547 1.00 94.06 264 PRO A CA 1
ATOM 2030 C C . PRO A 1 264 ? -0.118 -5.678 7.140 1.00 94.06 264 PRO A C 1
ATOM 2032 O O . PRO A 1 264 ? 0.622 -6.649 7.000 1.00 94.06 264 PRO A O 1
ATOM 2035 N N . VAL A 1 265 ? -0.670 -5.047 6.097 1.00 95.19 265 VAL A N 1
ATOM 2036 C CA . VAL A 1 265 ? -0.463 -5.454 4.696 1.00 95.19 265 VAL A CA 1
ATOM 2037 C C . VAL A 1 265 ? 1.001 -5.295 4.309 1.00 95.19 265 VAL A C 1
ATOM 2039 O O . VAL A 1 265 ? 1.592 -6.218 3.753 1.00 95.19 265 VAL A O 1
ATOM 2042 N N . LEU A 1 266 ? 1.600 -4.159 4.674 1.00 95.19 266 LEU A N 1
ATOM 2043 C CA . LEU A 1 266 ? 3.012 -3.897 4.407 1.00 95.19 266 LEU A CA 1
ATOM 2044 C C . LEU A 1 266 ? 3.921 -4.870 5.152 1.00 95.19 266 LEU A C 1
ATOM 2046 O O . LEU A 1 266 ? 4.898 -5.335 4.575 1.00 95.19 266 LEU A O 1
ATOM 2050 N N . LEU A 1 267 ? 3.582 -5.226 6.397 1.00 95.06 267 LEU A N 1
ATOM 2051 C CA . LEU A 1 267 ? 4.350 -6.218 7.149 1.00 95.06 267 LEU A CA 1
ATOM 2052 C C . LEU A 1 267 ? 4.403 -7.562 6.405 1.00 95.06 267 LEU A C 1
ATOM 2054 O O . LEU A 1 267 ? 5.480 -8.134 6.250 1.00 95.06 267 LEU A O 1
ATOM 2058 N N . GLY A 1 268 ? 3.257 -8.068 5.938 1.00 95.44 268 GLY A N 1
ATOM 2059 C CA . GLY A 1 268 ? 3.221 -9.336 5.204 1.00 95.44 268 GLY A CA 1
ATOM 2060 C C . GLY A 1 268 ? 3.972 -9.276 3.875 1.00 95.44 268 GLY A C 1
ATOM 2061 O O . GLY A 1 268 ? 4.670 -10.226 3.529 1.00 95.44 268 GLY A O 1
ATOM 2062 N N . TRP A 1 269 ? 3.869 -8.157 3.153 1.00 95.12 269 TRP A N 1
ATOM 2063 C CA . TRP A 1 269 ? 4.564 -7.980 1.878 1.00 95.12 269 TRP A CA 1
ATOM 2064 C C . TRP A 1 269 ? 6.083 -7.924 2.065 1.00 95.12 269 TRP A C 1
ATOM 2066 O O . TRP A 1 269 ? 6.812 -8.607 1.352 1.00 95.12 269 TRP A O 1
ATOM 2076 N N . VAL A 1 270 ? 6.565 -7.196 3.080 1.00 94.56 270 VAL A N 1
ATOM 2077 C CA . VAL A 1 270 ? 7.999 -7.127 3.397 1.00 94.56 270 VAL A CA 1
ATOM 2078 C C . VAL A 1 270 ? 8.558 -8.507 3.726 1.00 94.56 270 VAL A C 1
ATOM 2080 O O . VAL A 1 270 ? 9.623 -8.861 3.234 1.00 94.56 270 VAL A O 1
ATOM 2083 N N . VAL A 1 271 ? 7.836 -9.328 4.493 1.00 94.94 271 VAL A N 1
ATOM 2084 C CA . VAL A 1 271 ? 8.283 -10.700 4.778 1.00 94.94 271 VAL A CA 1
ATOM 2085 C C . VAL A 1 271 ? 8.401 -11.538 3.506 1.00 94.94 271 VAL A C 1
ATOM 2087 O O . VAL A 1 271 ? 9.368 -12.288 3.378 1.00 94.94 271 VAL A O 1
ATOM 2090 N N . LEU A 1 272 ? 7.473 -11.395 2.554 1.00 94.56 272 LEU A N 1
ATOM 2091 C CA . LEU A 1 272 ? 7.577 -12.093 1.272 1.00 94.56 272 LEU A CA 1
ATOM 2092 C C . LEU A 1 272 ? 8.788 -11.632 0.464 1.00 94.56 272 LEU A C 1
ATOM 2094 O O . LEU A 1 272 ? 9.523 -12.479 -0.027 1.00 94.56 272 LEU A O 1
ATOM 2098 N N . VAL A 1 273 ? 9.023 -10.324 0.361 1.00 92.12 273 VAL A N 1
ATOM 2099 C CA . VAL A 1 273 ? 10.170 -9.781 -0.386 1.00 92.12 273 VAL A CA 1
ATOM 2100 C C . VAL A 1 273 ? 11.498 -10.217 0.220 1.00 92.12 273 VAL A C 1
ATOM 2102 O O . VAL A 1 273 ? 12.417 -10.554 -0.516 1.00 92.12 273 VAL A O 1
ATOM 2105 N N . LEU A 1 274 ? 11.600 -10.254 1.549 1.00 92.81 274 LEU A N 1
ATOM 2106 C CA . LEU A 1 274 ? 12.818 -10.701 2.228 1.00 92.81 274 LEU A CA 1
ATOM 2107 C C . LEU A 1 274 ? 13.054 -12.212 2.092 1.00 92.81 274 LEU A C 1
ATOM 2109 O O . LEU A 1 274 ? 14.201 -12.647 2.078 1.00 92.81 274 LEU A O 1
ATOM 2113 N N . SER A 1 275 ? 11.986 -13.009 2.018 1.00 94.56 275 SER A N 1
ATOM 2114 C CA . SER A 1 275 ? 12.084 -14.476 2.006 1.00 94.56 275 SER A CA 1
ATOM 2115 C C . SER A 1 275 ? 12.185 -15.056 0.591 1.00 94.56 275 SER A C 1
ATOM 2117 O O . SER A 1 275 ? 12.923 -16.011 0.372 1.00 94.56 275 SER A O 1
ATOM 2119 N N . TRP A 1 276 ? 11.456 -14.479 -0.369 1.00 93.88 276 TRP A N 1
ATOM 2120 C CA . TRP A 1 276 ? 11.385 -14.916 -1.769 1.00 93.88 276 TRP A CA 1
ATOM 2121 C C . TRP A 1 276 ? 11.492 -13.723 -2.729 1.00 93.88 276 TRP A C 1
ATOM 2123 O O . TRP A 1 276 ? 10.556 -13.450 -3.484 1.00 93.88 276 TRP A O 1
ATOM 2133 N N . PRO A 1 277 ? 12.624 -12.996 -2.731 1.00 90.44 277 PRO A N 1
ATOM 2134 C CA . PRO A 1 277 ? 12.781 -11.803 -3.559 1.00 90.44 277 PRO A CA 1
ATOM 2135 C C . PRO A 1 277 ? 12.585 -12.105 -5.048 1.00 90.44 277 PRO A C 1
ATOM 2137 O O . PRO A 1 277 ? 11.934 -11.328 -5.733 1.00 90.44 277 PRO A O 1
ATOM 2140 N N . THR A 1 278 ? 13.068 -13.255 -5.527 1.00 87.50 278 THR A N 1
ATOM 2141 C CA . THR A 1 278 ? 13.010 -13.664 -6.941 1.00 87.50 278 THR A CA 1
ATOM 2142 C C . THR A 1 278 ? 11.588 -13.767 -7.485 1.00 87.50 278 THR A C 1
ATOM 2144 O O . THR A 1 278 ? 11.337 -13.386 -8.621 1.00 87.50 278 THR A O 1
ATOM 2147 N N . GLU A 1 279 ? 10.650 -14.259 -6.675 1.00 88.06 279 GLU A N 1
ATOM 2148 C CA . GLU A 1 279 ? 9.251 -14.447 -7.078 1.00 88.06 279 GLU A CA 1
ATOM 2149 C C . GLU A 1 279 ? 8.460 -13.137 -7.025 1.00 88.06 279 GLU A C 1
ATOM 2151 O O . GLU A 1 279 ? 7.542 -12.916 -7.814 1.00 88.06 279 GLU A O 1
ATOM 2156 N N . ILE A 1 280 ? 8.797 -12.257 -6.078 1.00 87.75 280 ILE A N 1
ATOM 2157 C CA . ILE A 1 280 ? 8.062 -11.007 -5.855 1.00 87.75 280 ILE A CA 1
ATOM 2158 C C . ILE A 1 280 ? 8.544 -9.886 -6.783 1.00 87.75 280 ILE A C 1
ATOM 2160 O O . ILE A 1 280 ? 7.764 -8.989 -7.094 1.00 87.75 280 ILE A O 1
ATOM 2164 N N . THR A 1 281 ? 9.784 -9.943 -7.273 1.00 84.81 281 THR A N 1
ATOM 2165 C CA . THR A 1 281 ? 10.315 -8.989 -8.265 1.00 84.81 281 THR A CA 1
ATOM 2166 C C . THR A 1 281 ? 10.183 -9.478 -9.713 1.00 84.81 281 THR A C 1
ATOM 2168 O O . THR A 1 281 ? 10.600 -8.792 -10.645 1.00 84.81 281 THR A O 1
ATOM 2171 N N . ALA A 1 282 ? 9.553 -10.636 -9.939 1.00 84.38 282 ALA A N 1
ATOM 2172 C CA . ALA A 1 282 ? 9.244 -11.149 -11.272 1.00 84.38 282 ALA A CA 1
ATOM 2173 C C . ALA A 1 282 ? 7.987 -10.473 -11.858 1.00 84.38 282 ALA A C 1
ATOM 2175 O O . ALA A 1 282 ? 6.881 -11.025 -11.849 1.00 84.38 282 ALA A O 1
ATOM 2176 N N . TRP A 1 283 ? 8.140 -9.250 -12.369 1.00 84.94 283 TRP A N 1
ATOM 2177 C CA . TRP A 1 283 ? 7.022 -8.493 -12.935 1.00 84.94 283 TRP A CA 1
ATOM 2178 C C . TRP A 1 283 ? 6.599 -9.016 -14.311 1.00 84.94 283 TRP A C 1
ATOM 2180 O O . TRP A 1 283 ? 7.416 -9.276 -15.196 1.00 84.94 283 TRP A O 1
ATOM 2190 N N . ALA A 1 284 ? 5.286 -9.133 -14.511 1.00 79.25 284 ALA A N 1
ATOM 2191 C CA . ALA A 1 284 ? 4.713 -9.460 -15.810 1.00 79.25 284 ALA A CA 1
ATOM 2192 C C . ALA A 1 284 ? 4.644 -8.206 -16.694 1.00 79.25 284 ALA A C 1
ATOM 2194 O O . ALA A 1 284 ? 4.381 -7.106 -16.207 1.00 79.25 284 ALA A O 1
ATOM 2195 N N . ALA A 1 285 ? 4.830 -8.370 -18.003 1.00 74.31 285 ALA A N 1
ATOM 2196 C CA . ALA A 1 285 ? 4.593 -7.293 -18.955 1.00 74.31 285 ALA A CA 1
ATOM 2197 C C . ALA A 1 285 ? 3.081 -7.056 -19.158 1.00 74.31 285 ALA A C 1
ATOM 2199 O O . ALA A 1 285 ? 2.332 -8.026 -19.314 1.00 74.31 285 ALA A O 1
ATOM 2200 N N . PRO A 1 286 ? 2.610 -5.801 -19.209 1.00 70.38 286 PRO A N 1
ATOM 2201 C CA . PRO A 1 286 ? 1.216 -5.505 -19.524 1.00 70.38 286 PRO A CA 1
ATOM 2202 C C . PRO A 1 286 ? 0.897 -5.884 -20.975 1.00 70.38 286 PRO A C 1
ATOM 2204 O O . PRO A 1 286 ? 1.723 -5.725 -21.870 1.00 70.38 286 PRO A O 1
ATOM 2207 N N . GLY A 1 287 ? -0.299 -6.422 -21.209 1.00 66.62 287 GLY A N 1
ATOM 2208 C CA . GLY A 1 287 ? -0.738 -6.906 -22.523 1.00 66.62 287 GLY A CA 1
ATOM 2209 C C . GLY A 1 287 ? -0.164 -8.268 -22.934 1.00 66.62 287 GLY A C 1
ATOM 2210 O O . GLY A 1 287 ? -0.664 -8.869 -23.882 1.00 66.62 287 GLY A O 1
ATOM 2211 N N . ALA A 1 288 ? 0.823 -8.810 -22.211 1.00 57.84 288 ALA A N 1
ATOM 2212 C CA . ALA A 1 288 ? 1.255 -10.186 -22.412 1.00 57.84 288 ALA A CA 1
ATOM 2213 C C . ALA A 1 288 ? 0.187 -11.131 -21.845 1.00 57.84 288 ALA A C 1
ATOM 2215 O O . ALA A 1 288 ? 0.133 -11.407 -20.645 1.00 57.84 288 ALA A O 1
ATOM 2216 N N . ALA A 1 289 ? -0.686 -11.634 -22.718 1.00 46.16 289 ALA A N 1
ATOM 2217 C CA . ALA A 1 289 ? -1.543 -12.762 -22.398 1.00 46.16 289 ALA A CA 1
ATOM 2218 C C . ALA A 1 289 ? -0.652 -13.949 -22.005 1.00 46.16 289 ALA A C 1
ATOM 2220 O O . ALA A 1 289 ? -0.017 -14.562 -22.853 1.00 46.16 289 ALA A O 1
ATOM 2221 N N . ALA A 1 290 ? -0.572 -14.246 -20.709 1.00 46.25 290 ALA A N 1
ATOM 2222 C CA . ALA A 1 290 ? -0.067 -15.506 -20.162 1.0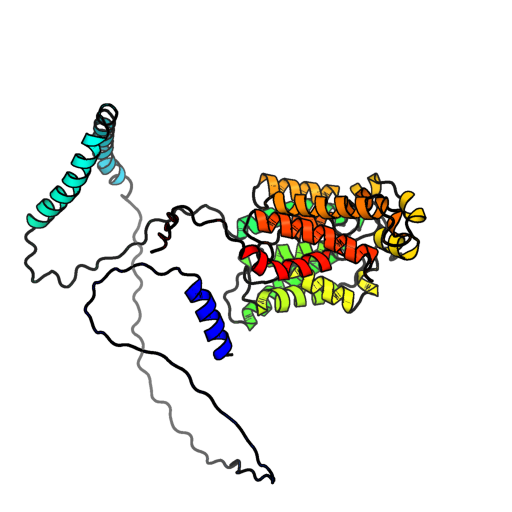0 46.25 290 ALA A CA 1
ATOM 2223 C C . ALA A 1 290 ? 1.358 -15.974 -20.553 1.00 46.25 290 ALA A C 1
ATOM 2225 O O . ALA A 1 290 ? 1.746 -17.064 -20.136 1.00 46.25 290 ALA A O 1
ATOM 2226 N N . ALA A 1 291 ? 2.171 -15.193 -21.263 1.00 43.44 291 ALA A N 1
ATOM 2227 C CA . ALA A 1 291 ? 3.568 -15.534 -21.505 1.00 43.44 291 ALA A CA 1
ATOM 2228 C C . ALA A 1 291 ? 4.401 -15.016 -20.330 1.00 43.44 291 ALA A C 1
ATOM 2230 O O . ALA A 1 291 ? 4.541 -13.807 -20.162 1.00 43.44 291 ALA A O 1
ATOM 2231 N N . GLY A 1 292 ? 4.918 -15.923 -19.495 1.00 49.12 292 GLY A N 1
ATOM 2232 C CA . GLY A 1 292 ? 5.761 -15.645 -18.324 1.00 49.12 292 GLY A CA 1
ATOM 2233 C C . GLY A 1 292 ? 7.134 -15.057 -18.664 1.00 49.12 292 GLY A C 1
ATOM 2234 O O . GLY A 1 292 ? 8.144 -15.497 -18.129 1.00 49.12 292 GLY A O 1
ATOM 2235 N N . ILE A 1 293 ? 7.177 -14.080 -19.566 1.00 52.62 293 ILE A N 1
ATOM 2236 C CA . ILE A 1 293 ? 8.354 -13.285 -19.876 1.00 52.62 293 ILE A CA 1
ATOM 2237 C C . ILE A 1 293 ? 8.414 -12.208 -18.798 1.00 52.62 293 ILE A C 1
ATOM 2239 O O . ILE A 1 293 ? 7.707 -11.197 -18.870 1.00 52.62 293 ILE A O 1
ATOM 2243 N N . ALA A 1 294 ? 9.213 -12.470 -17.765 1.00 60.34 294 ALA A N 1
ATOM 2244 C CA . ALA A 1 294 ? 9.535 -11.473 -16.760 1.00 60.34 294 ALA A CA 1
ATOM 2245 C C . ALA A 1 294 ? 10.159 -10.261 -17.463 1.00 60.34 294 ALA A C 1
ATOM 2247 O O . ALA A 1 294 ? 11.126 -10.395 -18.215 1.00 60.34 294 ALA A O 1
ATOM 2248 N N . ARG A 1 295 ? 9.572 -9.084 -17.253 1.00 71.94 295 ARG A N 1
ATOM 2249 C CA . ARG A 1 295 ? 10.148 -7.814 -17.693 1.00 71.94 295 ARG A CA 1
ATOM 2250 C C . ARG A 1 295 ? 10.485 -6.992 -16.469 1.00 71.94 295 ARG A C 1
ATOM 2252 O O . ARG A 1 295 ? 9.753 -6.998 -15.488 1.00 71.94 295 ARG A O 1
ATOM 2259 N N . GLU A 1 296 ? 11.601 -6.290 -16.535 1.00 77.25 296 GLU A N 1
ATOM 2260 C CA . GLU A 1 296 ? 12.060 -5.486 -15.413 1.00 77.25 296 GLU A CA 1
ATOM 2261 C C . GLU A 1 296 ? 11.162 -4.258 -15.248 1.00 77.25 296 GLU A C 1
ATOM 2263 O O . GLU A 1 296 ? 10.882 -3.553 -16.221 1.00 77.25 296 GLU A O 1
ATOM 2268 N N . ALA A 1 297 ? 10.688 -4.006 -14.025 1.00 85.00 297 ALA A N 1
ATOM 2269 C CA . ALA A 1 297 ? 9.973 -2.771 -13.730 1.00 85.00 297 ALA A CA 1
ATOM 2270 C C . ALA A 1 297 ? 10.924 -1.572 -13.903 1.00 85.00 297 ALA A C 1
ATOM 2272 O O . ALA A 1 297 ? 12.120 -1.712 -13.652 1.00 85.00 297 ALA A O 1
ATOM 2273 N N . PRO A 1 298 ? 10.436 -0.367 -14.250 1.00 85.25 298 PRO A N 1
ATOM 2274 C CA . PRO A 1 298 ? 11.290 0.803 -14.467 1.00 85.25 298 PRO A CA 1
ATOM 2275 C C . PRO A 1 298 ? 12.172 1.138 -13.280 1.00 85.25 298 PRO A C 1
ATOM 2277 O O . PRO A 1 298 ? 13.259 1.662 -13.459 1.00 85.25 298 PRO A O 1
ATOM 2280 N N . LEU A 1 299 ? 11.683 0.871 -12.070 1.00 84.00 299 LEU A N 1
ATOM 2281 C CA . LEU A 1 299 ? 12.414 1.156 -10.846 1.00 84.00 299 LEU A CA 1
ATOM 2282 C C . LEU A 1 299 ? 13.555 0.153 -10.628 1.00 84.00 299 LEU A C 1
ATOM 2284 O O . LEU A 1 299 ? 14.617 0.539 -10.153 1.00 84.00 299 LEU A O 1
ATOM 2288 N N . ASP A 1 300 ? 13.363 -1.100 -11.044 1.00 84.75 300 ASP A N 1
ATOM 2289 C CA . ASP A 1 300 ? 14.400 -2.134 -11.022 1.00 84.75 300 ASP A CA 1
ATOM 2290 C C . ASP A 1 300 ? 15.423 -1.889 -12.139 1.00 84.75 300 ASP A C 1
ATOM 2292 O O . ASP A 1 300 ? 16.627 -1.993 -11.918 1.00 84.75 300 ASP A O 1
ATOM 2296 N N . ALA A 1 301 ? 14.947 -1.490 -13.322 1.00 83.38 301 ALA A N 1
ATOM 2297 C CA . ALA A 1 301 ? 15.785 -1.099 -14.449 1.00 83.38 301 ALA A CA 1
ATOM 2298 C C . ALA A 1 301 ? 16.608 0.160 -14.127 1.00 83.38 301 ALA A C 1
ATOM 2300 O O . ALA A 1 301 ? 17.788 0.215 -14.458 1.00 83.38 301 ALA A O 1
ATOM 2301 N N . LEU A 1 302 ? 16.025 1.137 -13.421 1.00 83.31 302 LEU A N 1
ATOM 2302 C CA . LEU A 1 302 ? 16.736 2.319 -12.925 1.00 83.31 302 LEU A CA 1
ATOM 2303 C C . LEU A 1 302 ? 17.856 1.932 -11.956 1.00 83.31 302 LEU A C 1
ATOM 2305 O O . LEU A 1 302 ? 18.938 2.511 -11.996 1.00 83.31 302 LEU A O 1
ATOM 2309 N N . PHE A 1 303 ? 17.589 0.957 -11.087 1.00 82.38 303 PHE A N 1
ATOM 2310 C CA . PHE A 1 303 ? 18.551 0.470 -10.104 1.00 82.38 303 PHE A CA 1
ATOM 2311 C C . PHE A 1 303 ? 19.713 -0.306 -10.749 1.00 82.38 303 PHE A C 1
ATOM 2313 O O . PHE A 1 303 ? 20.839 -0.213 -10.272 1.00 82.38 303 PHE A O 1
ATOM 2320 N N . LYS A 1 304 ? 19.459 -1.048 -11.837 1.00 82.00 304 LYS A N 1
ATOM 2321 C CA . LYS A 1 304 ? 20.463 -1.872 -12.539 1.00 82.00 304 LYS A CA 1
ATOM 2322 C C . LYS A 1 304 ? 21.252 -1.133 -13.621 1.00 82.00 304 LYS A C 1
ATOM 2324 O O . LYS A 1 304 ? 22.448 -1.365 -13.749 1.00 82.00 304 LYS A O 1
ATOM 2329 N N . TYR A 1 305 ? 20.578 -0.311 -14.425 1.00 78.25 305 TYR A N 1
ATOM 2330 C CA . TYR A 1 305 ? 21.119 0.281 -15.657 1.00 78.25 305 TYR A CA 1
ATOM 2331 C C . TYR A 1 305 ? 21.273 1.807 -15.597 1.00 78.25 305 TYR A C 1
ATOM 2333 O O . TYR A 1 305 ? 21.675 2.415 -16.589 1.00 78.25 305 TYR A O 1
ATOM 2341 N N . GLY A 1 306 ? 20.909 2.435 -14.476 1.00 76.56 306 GLY A N 1
ATOM 2342 C CA . GLY A 1 306 ? 20.970 3.885 -14.319 1.00 76.56 306 GLY A CA 1
ATOM 2343 C C . GLY A 1 306 ? 19.890 4.643 -15.105 1.00 76.56 306 GLY A C 1
ATOM 2344 O O . GLY A 1 306 ? 19.022 4.067 -15.768 1.00 76.56 306 GLY A O 1
ATOM 2345 N N . GLY A 1 307 ? 19.892 5.977 -15.002 1.00 70.19 307 GLY A N 1
ATOM 2346 C CA . GLY A 1 307 ? 18.800 6.809 -15.532 1.00 70.19 307 GLY A CA 1
ATOM 2347 C C . GLY A 1 307 ? 18.710 6.921 -17.058 1.00 70.19 307 GLY A C 1
ATOM 2348 O O . GLY A 1 307 ? 17.615 7.147 -17.571 1.00 70.19 307 GLY A O 1
ATOM 2349 N N . ALA A 1 308 ? 19.796 6.672 -17.798 1.00 66.94 308 ALA A N 1
ATOM 2350 C CA . ALA A 1 308 ? 19.820 6.794 -19.264 1.00 66.94 308 ALA A CA 1
ATOM 2351 C C . ALA A 1 308 ? 18.882 5.801 -19.985 1.00 66.94 308 ALA A C 1
ATOM 2353 O O . ALA A 1 308 ? 18.423 6.054 -21.101 1.00 66.94 308 ALA A O 1
ATOM 2354 N N . PHE A 1 309 ? 18.575 4.662 -19.354 1.00 67.06 309 PHE A N 1
ATOM 2355 C CA . PHE A 1 309 ? 17.620 3.689 -19.886 1.00 67.06 309 PHE A CA 1
ATOM 2356 C C . PHE A 1 309 ? 16.164 4.134 -19.681 1.00 67.06 309 PHE A C 1
ATOM 2358 O O . PHE A 1 309 ? 15.298 3.859 -20.511 1.00 67.06 309 PHE A O 1
ATOM 2365 N N . VAL A 1 310 ? 15.890 4.843 -18.585 1.00 67.25 310 VAL A N 1
ATOM 2366 C CA . VAL A 1 310 ? 14.526 5.105 -18.113 1.00 67.25 310 VAL A CA 1
ATOM 2367 C C . VAL A 1 310 ? 13.963 6.424 -18.652 1.00 67.25 310 VAL A C 1
ATOM 2369 O O . VAL A 1 310 ? 12.748 6.547 -18.790 1.00 67.25 310 VAL A O 1
ATOM 2372 N N . GLU A 1 311 ? 14.811 7.372 -19.068 1.00 66.19 311 GLU A N 1
ATOM 2373 C CA . GLU A 1 311 ? 14.371 8.572 -19.808 1.00 66.19 311 GLU A CA 1
ATOM 2374 C C . GLU A 1 311 ? 13.661 8.242 -21.130 1.00 66.19 311 GLU A C 1
ATOM 2376 O O . GLU A 1 311 ? 12.854 9.030 -21.618 1.00 66.19 311 GLU A O 1
ATOM 2381 N N . LYS A 1 312 ? 13.903 7.051 -21.689 1.00 71.00 312 LYS A N 1
ATOM 2382 C CA . LYS A 1 312 ? 13.241 6.582 -22.914 1.00 71.00 312 LYS A CA 1
ATOM 2383 C C . LYS A 1 312 ? 11.800 6.118 -22.688 1.00 71.00 312 LYS A C 1
ATOM 2385 O O . LYS A 1 312 ? 11.088 5.894 -23.664 1.00 71.00 312 LYS A O 1
ATOM 2390 N N . ILE A 1 313 ? 11.360 5.954 -21.436 1.00 78.31 313 ILE A N 1
ATOM 2391 C CA . ILE A 1 313 ? 9.991 5.532 -21.130 1.00 78.31 313 ILE A CA 1
ATOM 2392 C C . ILE A 1 313 ? 9.094 6.774 -21.081 1.00 78.31 313 ILE A C 1
ATOM 2394 O O . ILE A 1 313 ? 9.296 7.644 -20.227 1.00 78.31 313 ILE A O 1
ATOM 2398 N N . PRO A 1 314 ? 8.077 6.881 -21.952 1.00 84.38 314 PRO A N 1
ATOM 2399 C CA . PRO A 1 314 ? 7.203 8.041 -21.947 1.00 84.38 314 PRO A CA 1
ATOM 2400 C C . PRO A 1 314 ? 6.402 8.094 -20.640 1.00 84.38 314 PRO A C 1
ATOM 2402 O O . PRO A 1 314 ? 5.857 7.094 -20.169 1.00 84.38 314 PRO A O 1
ATOM 2405 N N . MET A 1 315 ? 6.269 9.289 -20.056 1.00 85.50 315 MET A N 1
ATOM 2406 C CA . MET A 1 315 ? 5.529 9.462 -18.795 1.00 85.50 315 MET A CA 1
ATOM 2407 C C . MET A 1 315 ? 4.054 9.057 -18.906 1.00 85.50 315 MET A C 1
ATOM 2409 O O . MET A 1 315 ? 3.445 8.662 -17.912 1.00 85.50 315 MET A O 1
ATOM 2413 N N . ALA A 1 316 ? 3.483 9.125 -20.112 1.00 86.38 316 ALA A N 1
ATOM 2414 C CA . ALA A 1 316 ? 2.133 8.647 -20.383 1.00 86.38 316 ALA A CA 1
ATOM 2415 C C . ALA A 1 316 ? 1.988 7.148 -20.071 1.00 86.38 316 ALA A C 1
ATOM 2417 O O . ALA A 1 316 ? 0.990 6.744 -19.473 1.00 86.38 316 ALA A O 1
ATOM 2418 N N . ASP A 1 317 ? 3.003 6.338 -20.380 1.00 86.75 317 ASP A N 1
ATOM 2419 C CA . ASP A 1 317 ? 2.967 4.896 -20.135 1.00 86.75 317 ASP A CA 1
ATOM 2420 C C . ASP A 1 317 ? 3.039 4.587 -18.639 1.00 86.75 317 ASP A C 1
ATOM 2422 O O . ASP A 1 317 ? 2.331 3.701 -18.157 1.00 86.75 317 ASP A O 1
ATOM 2426 N N . LEU A 1 318 ? 3.809 5.367 -17.872 1.00 86.25 318 LEU A N 1
ATOM 2427 C CA . LEU A 1 318 ? 3.816 5.289 -16.406 1.00 86.25 318 LEU A CA 1
ATOM 2428 C C . LEU A 1 318 ? 2.450 5.672 -15.825 1.00 86.25 318 LEU A C 1
ATOM 2430 O O . LEU A 1 318 ? 1.928 4.997 -14.938 1.00 86.25 318 LEU A O 1
ATOM 2434 N N . PHE A 1 319 ? 1.852 6.748 -16.336 1.00 90.19 319 PHE A N 1
ATOM 2435 C CA . PHE A 1 319 ? 0.577 7.256 -15.839 1.00 90.19 319 PHE A CA 1
ATOM 2436 C C . PHE A 1 319 ? -0.578 6.268 -16.076 1.00 90.19 319 PHE A C 1
ATOM 2438 O O . PHE A 1 319 ? -1.403 6.042 -15.183 1.00 90.19 319 PHE A O 1
ATOM 2445 N N . TRP A 1 320 ? -0.604 5.635 -17.253 1.00 87.50 320 TRP A N 1
ATOM 2446 C CA . TRP A 1 320 ? -1.613 4.645 -17.644 1.00 87.50 320 TRP A CA 1
ATOM 2447 C C . TRP A 1 320 ? -1.297 3.206 -17.216 1.00 87.50 320 TRP A C 1
ATOM 2449 O O . TRP A 1 320 ? -2.118 2.307 -17.449 1.00 87.50 320 TRP A O 1
ATOM 2459 N N . GLY A 1 321 ? -0.134 2.976 -16.598 1.00 85.56 321 GLY A N 1
ATOM 2460 C CA . GLY A 1 321 ? 0.314 1.651 -16.177 1.00 85.56 321 GLY A CA 1
ATOM 2461 C C . GLY A 1 321 ? 0.541 0.694 -17.351 1.00 85.56 321 GLY A C 1
ATOM 2462 O O . GLY A 1 321 ? 0.198 -0.481 -17.256 1.00 85.56 321 GLY A O 1
ATOM 2463 N N . LEU A 1 322 ? 1.080 1.189 -18.469 1.00 85.38 322 LEU A N 1
ATOM 2464 C CA . LEU A 1 322 ? 1.495 0.397 -19.641 1.00 85.38 322 LEU A CA 1
ATOM 2465 C C . LEU A 1 322 ? 2.892 -0.213 -19.469 1.00 85.38 322 LEU A C 1
ATOM 2467 O O . LEU A 1 322 ? 3.548 -0.625 -20.420 1.00 85.38 322 LEU A O 1
ATOM 2471 N N . VAL A 1 323 ? 3.330 -0.308 -18.223 1.00 85.94 323 VAL A N 1
ATOM 2472 C CA . VAL A 1 323 ? 4.678 -0.660 -17.822 1.00 85.94 323 VAL A CA 1
ATOM 2473 C C . VAL A 1 323 ? 4.638 -1.875 -16.884 1.00 85.94 323 VAL A C 1
ATOM 2475 O O . VAL A 1 323 ? 3.682 -2.003 -16.113 1.00 85.94 323 VAL A O 1
ATOM 2478 N N . PRO A 1 324 ? 5.637 -2.780 -16.924 1.00 87.50 324 PRO A N 1
ATOM 2479 C CA . PRO A 1 324 ? 5.731 -3.890 -15.977 1.00 87.50 324 PRO A CA 1
ATOM 2480 C C . PRO A 1 324 ? 5.791 -3.394 -14.531 1.00 87.50 324 PRO A C 1
ATOM 2482 O O . PRO A 1 324 ? 6.512 -2.451 -14.200 1.00 87.50 324 PRO A O 1
ATOM 2485 N N . GLY A 1 325 ? 5.021 -4.041 -13.661 1.00 87.94 325 GLY A N 1
ATOM 2486 C CA . GLY A 1 325 ? 4.928 -3.654 -12.264 1.00 87.94 325 GLY A CA 1
ATOM 2487 C C . GLY A 1 325 ? 3.849 -4.418 -11.501 1.00 87.94 325 GLY A C 1
ATOM 2488 O O . GLY A 1 325 ? 3.312 -5.416 -11.998 1.00 87.94 325 GLY A O 1
ATOM 2489 N N . PRO A 1 326 ? 3.538 -3.968 -10.277 1.00 90.75 326 PRO A N 1
ATOM 2490 C CA . PRO A 1 326 ? 2.509 -4.578 -9.449 1.00 90.75 326 PRO A CA 1
ATOM 2491 C C . PRO A 1 326 ? 1.120 -4.393 -10.068 1.00 90.75 326 PRO A C 1
ATOM 2493 O O . PRO A 1 326 ? 0.892 -3.490 -10.873 1.00 90.75 326 PRO A O 1
ATOM 2496 N N . ILE A 1 327 ? 0.155 -5.224 -9.667 1.00 91.19 327 ILE A N 1
ATOM 2497 C CA . ILE A 1 327 ? -1.219 -5.172 -10.205 1.00 91.19 327 ILE A CA 1
ATOM 2498 C C . ILE A 1 327 ? -1.828 -3.759 -10.070 1.00 91.19 327 ILE A C 1
ATOM 2500 O O . ILE A 1 327 ? -2.571 -3.317 -10.946 1.00 91.19 327 ILE A O 1
ATOM 2504 N N . GLY A 1 328 ? -1.474 -3.029 -9.007 1.00 88.44 328 GLY A N 1
ATOM 2505 C CA . GLY A 1 328 ? -1.905 -1.656 -8.744 1.00 88.44 328 GLY A CA 1
ATOM 2506 C C . GLY A 1 328 ? -1.087 -0.543 -9.415 1.00 88.44 328 GLY A C 1
ATOM 2507 O O . GLY A 1 328 ? -1.240 0.606 -9.010 1.00 88.44 328 GLY A O 1
ATOM 2508 N N . VAL A 1 329 ? -0.228 -0.833 -10.403 1.00 88.56 329 VAL A N 1
ATOM 2509 C CA . VAL A 1 329 ? 0.691 0.157 -11.017 1.00 88.56 329 VAL A CA 1
ATOM 2510 C C . VAL A 1 329 ? -0.014 1.303 -11.757 1.00 88.56 329 VAL A C 1
ATOM 2512 O O . VAL A 1 329 ? 0.571 2.361 -11.970 1.00 88.56 329 VAL A O 1
ATOM 2515 N N . CYS A 1 330 ? -1.278 1.126 -12.157 1.00 90.94 330 CYS A N 1
ATOM 2516 C CA . CYS A 1 330 ? -2.022 2.139 -12.905 1.00 90.94 330 CYS A CA 1
ATOM 2517 C C . CYS A 1 330 ? -2.315 3.379 -12.041 1.00 90.94 330 CYS A C 1
ATOM 2519 O O . CYS A 1 330 ? -3.323 3.443 -11.328 1.00 90.94 330 CYS A O 1
ATOM 2521 N N . THR A 1 331 ? -1.443 4.385 -12.147 1.00 92.31 331 THR A N 1
ATOM 2522 C CA . THR A 1 331 ? -1.514 5.631 -11.374 1.00 92.31 331 THR A CA 1
ATOM 2523 C C . THR A 1 331 ? -2.843 6.350 -11.571 1.00 92.31 331 THR A C 1
ATOM 2525 O O . THR A 1 331 ? -3.456 6.766 -10.588 1.00 92.31 331 THR A O 1
ATOM 2528 N N . ALA A 1 332 ? -3.338 6.443 -12.809 1.00 93.56 332 ALA A N 1
ATOM 2529 C CA . ALA A 1 332 ? -4.625 7.075 -13.095 1.00 93.56 332 ALA A CA 1
ATOM 2530 C C . ALA A 1 332 ? -5.777 6.434 -12.296 1.00 93.56 332 ALA A C 1
ATOM 2532 O O . ALA A 1 332 ? -6.580 7.132 -11.677 1.00 93.56 332 ALA A O 1
ATOM 2533 N N . ALA A 1 333 ? -5.831 5.101 -12.248 1.00 94.31 333 ALA A N 1
ATOM 2534 C CA . ALA A 1 333 ? -6.892 4.379 -11.553 1.00 94.31 333 ALA A CA 1
ATOM 2535 C C . ALA A 1 333 ? -6.798 4.513 -10.026 1.00 94.31 333 ALA A C 1
ATOM 2537 O O . ALA A 1 333 ? -7.814 4.701 -9.352 1.00 94.31 333 ALA A O 1
ATOM 2538 N N . VAL A 1 334 ? -5.578 4.472 -9.485 1.00 95.12 334 VAL A N 1
ATOM 2539 C CA . VAL A 1 334 ? -5.320 4.709 -8.058 1.00 95.12 334 VAL A CA 1
ATOM 2540 C C . VAL A 1 334 ? -5.689 6.142 -7.670 1.00 95.12 334 VAL A C 1
ATOM 2542 O O . VAL A 1 334 ? -6.302 6.350 -6.623 1.00 95.12 334 VAL A O 1
ATOM 2545 N N . LEU A 1 335 ? -5.383 7.126 -8.518 1.00 95.06 335 LEU A N 1
ATOM 2546 C CA . LEU A 1 335 ? -5.694 8.534 -8.278 1.00 95.06 335 LEU A CA 1
ATOM 2547 C C . LEU A 1 335 ? -7.205 8.785 -8.280 1.00 95.06 335 LEU A C 1
ATOM 2549 O O . LEU A 1 335 ? -7.699 9.462 -7.382 1.00 95.06 335 LEU A O 1
ATOM 2553 N N . VAL A 1 336 ? -7.959 8.187 -9.210 1.00 96.19 336 VAL A N 1
ATOM 2554 C CA . VAL A 1 336 ? -9.435 8.245 -9.207 1.00 96.19 336 VAL A CA 1
ATOM 2555 C C . VAL A 1 336 ? -10.001 7.701 -7.889 1.00 96.19 336 VAL A C 1
ATOM 2557 O O . VAL A 1 336 ? -10.855 8.340 -7.267 1.00 96.19 336 VAL A O 1
ATOM 2560 N N . GLY A 1 337 ? -9.482 6.566 -7.413 1.00 95.00 337 GLY A N 1
ATOM 2561 C CA . GLY A 1 337 ? -9.838 6.003 -6.109 1.00 95.00 337 GLY A CA 1
ATOM 2562 C C . GLY A 1 337 ? -9.474 6.913 -4.930 1.00 95.00 337 GLY A C 1
ATOM 2563 O O . GLY A 1 337 ? -10.286 7.144 -4.030 1.00 95.00 337 GLY A O 1
ATOM 2564 N N . GLY A 1 338 ? -8.270 7.484 -4.948 1.00 94.50 338 GLY A N 1
ATOM 2565 C CA . GLY A 1 338 ? -7.791 8.419 -3.932 1.00 94.50 338 GLY A CA 1
ATOM 2566 C C . GLY A 1 338 ? -8.653 9.679 -3.846 1.00 94.50 338 GLY A C 1
ATOM 2567 O O . GLY A 1 338 ? -9.097 10.055 -2.759 1.00 94.50 338 GLY A O 1
ATOM 2568 N N . VAL A 1 339 ? -8.971 10.293 -4.990 1.00 95.62 339 VAL A N 1
ATOM 2569 C CA . VAL A 1 339 ? -9.858 11.463 -5.077 1.00 95.62 339 VAL A CA 1
ATOM 2570 C C . VAL A 1 339 ? -11.248 11.128 -4.537 1.00 95.62 339 VAL A C 1
ATOM 2572 O O . VAL A 1 339 ? -11.789 11.898 -3.740 1.00 95.62 339 VAL A O 1
ATOM 2575 N N . TYR A 1 340 ? -11.801 9.959 -4.874 1.00 96.88 340 TYR A N 1
ATOM 2576 C CA . TYR A 1 340 ? -13.080 9.503 -4.322 1.00 96.88 340 TYR A CA 1
ATOM 2577 C C . TYR A 1 340 ? -13.072 9.469 -2.781 1.00 96.88 340 TYR A C 1
ATOM 2579 O O . TYR A 1 340 ? -14.000 9.979 -2.142 1.00 96.88 340 TYR A O 1
ATOM 2587 N N . LEU A 1 341 ? -12.010 8.939 -2.163 1.00 95.69 341 LEU A N 1
ATOM 2588 C CA . LEU A 1 341 ? -11.888 8.872 -0.701 1.00 95.69 341 LEU A CA 1
ATOM 2589 C C . LEU A 1 341 ? -11.747 10.253 -0.044 1.00 95.69 341 LEU A C 1
ATOM 2591 O O . LEU A 1 341 ? -12.283 10.470 1.052 1.00 95.69 341 LEU A O 1
ATOM 2595 N N . VAL A 1 342 ? -11.053 11.185 -0.706 1.00 95.06 342 VAL A N 1
ATOM 2596 C CA . VAL A 1 342 ? -10.915 12.579 -0.253 1.00 95.06 342 VAL A CA 1
ATOM 2597 C C . VAL A 1 342 ? -12.266 13.292 -0.309 1.00 95.06 342 VAL A C 1
ATOM 2599 O O . VAL A 1 342 ? -12.676 13.904 0.680 1.00 95.06 342 VAL A O 1
ATOM 2602 N N . VAL A 1 343 ? -13.008 13.156 -1.413 1.00 94.88 343 VAL A N 1
ATOM 2603 C CA . VAL A 1 343 ? -14.343 13.760 -1.584 1.00 94.88 343 VAL A CA 1
ATOM 2604 C C . VAL A 1 343 ? -15.334 13.211 -0.555 1.00 94.88 343 VAL A C 1
ATOM 2606 O O . VAL A 1 343 ? -16.076 13.971 0.068 1.00 94.88 343 VAL A O 1
ATOM 2609 N N . ARG A 1 344 ? -15.299 11.898 -0.289 1.00 92.62 344 ARG A N 1
ATOM 2610 C CA . ARG A 1 344 ? -16.096 11.249 0.769 1.00 92.62 344 ARG A CA 1
ATOM 2611 C C . ARG A 1 344 ? -15.632 11.588 2.191 1.00 92.62 344 ARG A C 1
ATOM 2613 O O . ARG A 1 344 ? -16.267 11.143 3.149 1.00 92.62 344 ARG A O 1
ATOM 2620 N N . ARG A 1 345 ? -14.553 12.368 2.350 1.00 91.56 345 ARG A N 1
ATOM 2621 C CA . ARG A 1 345 ? -13.943 12.760 3.633 1.00 91.56 345 ARG A CA 1
ATOM 2622 C C . ARG A 1 345 ? -13.591 11.562 4.522 1.00 91.56 345 ARG A C 1
ATOM 2624 O O . ARG A 1 345 ? -13.710 11.638 5.745 1.00 91.56 345 ARG A O 1
ATOM 2631 N N . ARG A 1 346 ? -13.182 10.441 3.916 1.00 91.94 346 ARG A N 1
ATOM 2632 C CA . ARG A 1 346 ? -12.710 9.253 4.652 1.00 91.94 346 ARG A CA 1
ATOM 2633 C C . ARG A 1 346 ? -11.228 9.347 4.988 1.00 91.94 346 ARG A C 1
ATOM 2635 O O . ARG A 1 346 ? -10.836 8.917 6.073 1.00 91.94 346 ARG A O 1
ATOM 2642 N N . ILE A 1 347 ? -10.443 9.949 4.095 1.00 92.38 347 ILE A N 1
ATOM 2643 C CA . ILE A 1 347 ? -9.021 10.247 4.294 1.00 92.38 347 ILE A CA 1
ATOM 2644 C C . ILE A 1 347 ? -8.794 11.759 4.337 1.00 92.38 347 ILE A C 1
ATOM 2646 O O . ILE A 1 347 ? -9.503 12.534 3.694 1.00 92.38 347 ILE A O 1
ATOM 2650 N N . CYS A 1 348 ? -7.802 12.188 5.113 1.00 91.31 348 CYS A N 1
ATOM 2651 C CA . CYS A 1 348 ? -7.366 13.580 5.143 1.00 91.31 348 CYS A CA 1
ATOM 2652 C C . CYS A 1 348 ? -6.296 13.776 4.069 1.00 91.31 348 CYS A C 1
ATOM 2654 O O . CYS A 1 348 ? -5.280 13.091 4.124 1.00 91.31 348 CYS A O 1
ATOM 2656 N N . LEU A 1 349 ? -6.495 14.724 3.144 1.00 94.00 349 LEU A N 1
ATOM 2657 C CA . LEU A 1 349 ? -5.556 15.007 2.045 1.00 94.00 349 LEU A CA 1
ATOM 2658 C C . LEU A 1 349 ? -4.152 15.399 2.535 1.00 94.00 349 LEU A C 1
ATOM 2660 O O . LEU A 1 349 ? -3.182 15.276 1.799 1.00 94.00 349 LEU A O 1
ATOM 2664 N N . LEU A 1 350 ? -4.034 15.824 3.792 1.00 95.00 350 LEU A N 1
ATOM 2665 C CA . LEU A 1 350 ? -2.781 16.270 4.383 1.00 95.00 350 LEU A CA 1
ATOM 2666 C C . LEU A 1 350 ? -1.679 15.203 4.357 1.00 95.00 350 LEU A C 1
ATOM 2668 O O . LEU A 1 350 ? -0.538 15.553 4.099 1.00 95.00 350 LEU A O 1
ATOM 2672 N N . VAL A 1 351 ? -2.019 13.930 4.601 1.00 94.81 351 VAL A N 1
ATOM 2673 C CA . VAL A 1 351 ? -1.059 12.807 4.610 1.00 94.81 351 VAL A CA 1
ATOM 2674 C C . VAL A 1 351 ? -0.568 12.447 3.197 1.00 94.81 351 VAL A C 1
ATOM 2676 O O . VAL A 1 351 ? 0.640 12.492 2.979 1.00 94.81 351 VAL A O 1
ATOM 2679 N N . PRO A 1 352 ? -1.439 12.136 2.212 1.00 95.75 352 PRO A N 1
ATOM 2680 C CA . PRO A 1 352 ? -0.993 11.840 0.851 1.00 95.75 352 PRO A CA 1
ATOM 2681 C C . PRO A 1 352 ? -0.292 13.034 0.192 1.00 95.75 352 PRO A C 1
ATOM 2683 O O . PRO A 1 352 ? 0.696 12.839 -0.508 1.00 95.75 352 PRO A O 1
ATOM 2686 N N . ALA A 1 353 ? -0.747 14.269 0.433 1.00 96.38 353 ALA A N 1
ATOM 2687 C CA . ALA A 1 353 ? -0.109 15.451 -0.142 1.00 96.38 353 ALA A CA 1
ATOM 2688 C C . ALA A 1 353 ? 1.303 15.679 0.420 1.00 96.38 353 ALA A C 1
ATOM 2690 O O . ALA A 1 353 ? 2.226 15.919 -0.355 1.00 96.38 353 ALA A O 1
ATOM 2691 N N . SER A 1 354 ? 1.501 15.564 1.741 1.00 96.44 354 SER A N 1
ATOM 2692 C CA . SER A 1 354 ? 2.839 15.700 2.333 1.00 96.44 354 SER A CA 1
ATOM 2693 C C . SER A 1 354 ? 3.761 14.537 1.960 1.00 96.44 354 SER A C 1
ATOM 2695 O O . SER A 1 354 ? 4.952 14.763 1.763 1.00 96.44 354 SER A O 1
ATOM 2697 N N . PHE A 1 355 ? 3.222 13.324 1.786 1.00 96.75 355 PHE A N 1
ATOM 2698 C CA . PHE A 1 355 ? 3.959 12.173 1.258 1.00 96.75 355 PHE A CA 1
ATOM 2699 C C . PHE A 1 355 ? 4.505 12.439 -0.145 1.00 96.75 355 PHE A C 1
ATOM 2701 O O . PHE A 1 355 ? 5.709 12.327 -0.368 1.00 96.75 355 PHE A O 1
ATOM 2708 N N . LEU A 1 356 ? 3.638 12.828 -1.085 1.00 96.56 356 LEU A N 1
ATOM 2709 C CA . LEU A 1 356 ? 4.043 13.091 -2.468 1.00 96.56 356 LEU A CA 1
ATOM 2710 C C . LEU A 1 356 ? 4.994 14.286 -2.561 1.00 96.56 356 LEU A C 1
ATOM 2712 O O . LEU A 1 356 ? 5.970 14.229 -3.306 1.00 96.56 356 LEU A O 1
ATOM 2716 N N . LEU A 1 357 ? 4.757 15.329 -1.759 1.00 96.44 357 LEU A N 1
ATOM 2717 C CA . LEU A 1 357 ? 5.660 16.471 -1.658 1.00 96.44 357 LEU A CA 1
ATOM 2718 C C . LEU A 1 357 ? 7.031 16.059 -1.113 1.00 96.44 357 LEU A C 1
ATOM 2720 O O . LEU A 1 357 ? 8.037 16.511 -1.642 1.00 96.44 357 LEU A O 1
ATOM 2724 N N . GLY A 1 358 ? 7.092 15.176 -0.112 1.00 95.31 358 GLY A N 1
ATOM 2725 C CA . GLY A 1 358 ? 8.352 14.653 0.420 1.00 95.31 358 GLY A CA 1
ATOM 2726 C C . GLY A 1 358 ? 9.156 13.876 -0.625 1.00 95.31 358 GLY A C 1
ATOM 2727 O O . GLY A 1 358 ? 10.354 14.112 -0.766 1.00 95.31 358 GLY A O 1
ATOM 2728 N N . VAL A 1 359 ? 8.494 13.004 -1.399 1.00 94.69 359 VAL A N 1
ATOM 2729 C CA . VAL A 1 359 ? 9.135 12.264 -2.502 1.00 94.69 359 VAL A CA 1
ATOM 2730 C C . VAL A 1 359 ? 9.645 13.227 -3.571 1.00 94.69 359 VAL A C 1
ATOM 2732 O O . VAL A 1 359 ? 10.816 13.172 -3.933 1.00 94.69 359 VAL A O 1
ATOM 2735 N N . PHE A 1 360 ? 8.787 14.129 -4.055 1.00 94.31 360 PHE A N 1
ATOM 2736 C CA . PHE A 1 360 ? 9.130 15.055 -5.133 1.00 94.31 360 PHE A CA 1
ATOM 2737 C C . PHE A 1 360 ? 10.233 16.038 -4.724 1.00 94.31 360 PHE A C 1
ATOM 2739 O O . PHE A 1 360 ? 11.205 16.209 -5.457 1.00 94.31 360 PHE A O 1
ATOM 2746 N N . ALA A 1 361 ? 10.120 16.648 -3.540 1.00 93.25 361 ALA A N 1
ATOM 2747 C CA . ALA A 1 361 ? 11.099 17.607 -3.043 1.00 93.25 361 ALA A CA 1
ATOM 2748 C C . ALA A 1 361 ? 12.464 16.940 -2.842 1.00 93.25 361 ALA A C 1
ATOM 2750 O O . ALA A 1 361 ? 13.467 17.442 -3.343 1.00 93.25 361 ALA A O 1
ATOM 2751 N N . PHE A 1 362 ? 12.517 15.776 -2.187 1.00 91.25 362 PHE A N 1
ATOM 2752 C CA . PHE A 1 362 ? 13.793 15.095 -1.969 1.00 91.25 362 PHE A CA 1
ATOM 2753 C C . PHE A 1 362 ? 14.394 14.562 -3.273 1.00 91.25 362 PHE A C 1
ATOM 2755 O O . PHE A 1 362 ? 15.601 14.667 -3.464 1.00 91.25 362 PHE A O 1
ATOM 2762 N N . ALA A 1 363 ? 13.572 14.067 -4.205 1.00 89.38 363 ALA A N 1
ATOM 2763 C CA . ALA A 1 363 ? 14.043 13.700 -5.538 1.00 89.38 363 ALA A CA 1
ATOM 2764 C C . ALA A 1 363 ? 14.628 14.910 -6.283 1.00 89.38 363 ALA A C 1
ATOM 2766 O O . ALA A 1 363 ? 15.714 14.812 -6.842 1.00 89.38 363 ALA A O 1
ATOM 2767 N N . SER A 1 364 ? 13.973 16.075 -6.232 1.00 88.19 364 SER A N 1
ATOM 2768 C CA . SER A 1 364 ? 14.496 17.294 -6.865 1.00 88.19 364 SER A CA 1
ATOM 2769 C C . SER A 1 364 ? 15.813 17.770 -6.242 1.00 88.19 364 SER A C 1
ATOM 2771 O O . SER A 1 364 ? 16.717 18.185 -6.962 1.00 88.19 364 SER A O 1
ATOM 2773 N N . ILE A 1 365 ? 15.963 17.639 -4.919 1.00 87.94 365 ILE A N 1
ATOM 2774 C CA . ILE A 1 365 ? 17.213 17.943 -4.214 1.00 87.94 365 ILE A CA 1
ATOM 2775 C C . ILE A 1 365 ? 18.306 16.948 -4.609 1.00 87.94 365 ILE A C 1
ATOM 2777 O O . ILE A 1 365 ? 19.434 17.365 -4.851 1.00 87.94 365 ILE A O 1
ATOM 2781 N N . ALA A 1 366 ? 17.990 15.654 -4.708 1.00 84.44 366 ALA A N 1
ATOM 2782 C CA . ALA A 1 366 ? 18.949 14.633 -5.124 1.00 84.44 366 ALA A CA 1
ATOM 2783 C C . ALA A 1 366 ? 19.492 14.904 -6.537 1.00 84.44 366 ALA A C 1
ATOM 2785 O O . ALA A 1 366 ? 20.701 14.816 -6.750 1.00 84.44 366 ALA A O 1
ATOM 2786 N N . VAL A 1 367 ? 18.615 15.322 -7.459 1.00 82.69 367 VAL A N 1
ATOM 2787 C CA . VAL A 1 367 ? 18.990 15.762 -8.812 1.00 82.69 367 VAL A CA 1
ATOM 2788 C C . VAL A 1 367 ? 19.867 17.020 -8.754 1.00 82.69 367 VAL A C 1
ATOM 2790 O O . VAL A 1 367 ? 20.935 17.045 -9.355 1.00 82.69 367 VAL A O 1
ATOM 2793 N N . ALA A 1 368 ? 19.462 18.046 -7.997 1.00 82.31 368 ALA A N 1
ATOM 2794 C CA . ALA A 1 368 ? 20.158 19.336 -7.951 1.00 82.31 368 ALA A CA 1
ATOM 2795 C C . ALA A 1 368 ? 21.526 19.294 -7.243 1.00 82.31 368 ALA A C 1
ATOM 2797 O O . ALA A 1 368 ? 22.442 20.009 -7.633 1.00 82.31 368 ALA A O 1
ATOM 2798 N N . GLN A 1 369 ? 21.661 18.494 -6.184 1.00 81.44 369 GLN A N 1
ATOM 2799 C CA . GLN A 1 369 ? 22.876 18.405 -5.362 1.00 81.44 369 GLN A CA 1
ATOM 2800 C C . GLN A 1 369 ? 23.807 17.262 -5.788 1.00 81.44 369 GLN A C 1
ATOM 2802 O O . GLN A 1 369 ? 24.916 17.143 -5.276 1.00 81.44 369 GLN A O 1
ATOM 2807 N N . GLY A 1 370 ? 23.366 16.387 -6.692 1.00 67.75 370 GLY A N 1
ATOM 2808 C CA . GLY A 1 370 ? 24.189 15.290 -7.187 1.00 67.75 370 GLY A CA 1
ATOM 2809 C C . GLY A 1 370 ? 24.512 14.211 -6.144 1.00 67.75 370 GLY A C 1
ATOM 2810 O O . GLY A 1 370 ? 25.551 13.557 -6.255 1.00 67.75 370 GLY A O 1
ATOM 2811 N N . PHE A 1 371 ? 23.642 13.965 -5.159 1.00 64.75 371 PHE A N 1
ATOM 2812 C CA . PHE A 1 371 ? 23.770 12.830 -4.231 1.00 64.75 371 PHE A CA 1
ATOM 2813 C C . PHE A 1 371 ? 23.178 11.549 -4.863 1.00 64.75 371 PHE A C 1
ATOM 2815 O O . PHE A 1 371 ? 22.065 11.598 -5.374 1.00 64.75 371 PHE A O 1
ATOM 2822 N N . GLY A 1 372 ? 23.887 10.400 -4.830 1.00 58.66 372 GLY A N 1
ATOM 2823 C CA . GLY A 1 372 ? 23.267 9.084 -5.126 1.00 58.66 372 GLY A CA 1
ATOM 2824 C C . GLY A 1 372 ? 23.558 8.340 -6.449 1.00 58.66 372 GLY A C 1
ATOM 2825 O O . GLY A 1 372 ? 22.691 7.619 -6.925 1.00 58.66 372 GLY A O 1
ATOM 2826 N N . GLY A 1 373 ? 24.738 8.478 -7.065 1.00 64.25 373 GLY A N 1
ATOM 2827 C CA . GLY A 1 373 ? 25.115 7.717 -8.285 1.00 64.25 373 GLY A CA 1
ATOM 2828 C C . GLY A 1 373 ? 24.254 7.944 -9.551 1.00 64.25 373 GLY A C 1
ATOM 2829 O O . GLY A 1 373 ? 23.818 9.054 -9.813 1.00 64.25 373 GLY A O 1
ATOM 2830 N N . GLU A 1 374 ? 24.026 6.915 -10.374 1.00 53.16 374 GLU A N 1
ATOM 2831 C CA . GLU A 1 374 ? 23.248 7.005 -11.633 1.00 53.16 374 GLU A CA 1
ATOM 2832 C C . GLU A 1 374 ? 21.718 7.028 -11.444 1.00 53.16 374 GLU A C 1
ATOM 2834 O O . GLU A 1 374 ? 20.980 7.346 -12.380 1.00 53.16 374 GLU A O 1
ATOM 2839 N N . LEU A 1 375 ? 21.226 6.784 -10.221 1.00 54.81 375 LEU A N 1
ATOM 2840 C CA . LEU A 1 375 ? 19.823 7.019 -9.851 1.00 54.81 375 LEU A CA 1
ATOM 2841 C C . LEU A 1 375 ? 19.452 8.518 -9.845 1.00 54.81 375 LEU A C 1
ATOM 2843 O O . LEU A 1 375 ? 18.271 8.853 -9.781 1.00 54.81 375 LEU A O 1
ATOM 2847 N N . LYS A 1 376 ? 20.446 9.414 -9.969 1.00 56.31 376 LYS A N 1
ATOM 2848 C CA . LYS A 1 376 ? 20.305 10.874 -10.137 1.00 56.31 376 LYS A CA 1
ATOM 2849 C C . LYS A 1 376 ? 19.601 11.302 -11.425 1.00 56.31 376 LYS A C 1
ATOM 2851 O O . LYS A 1 376 ? 19.103 12.418 -11.484 1.00 56.31 376 LYS A O 1
ATOM 2856 N N . ALA A 1 377 ? 19.623 10.476 -12.470 1.00 52.72 377 ALA A N 1
ATOM 2857 C CA . ALA A 1 377 ? 19.184 10.881 -13.808 1.00 52.72 377 ALA A CA 1
ATOM 2858 C C . ALA A 1 377 ? 17.681 10.654 -14.058 1.00 52.72 377 ALA A C 1
ATOM 2860 O O . ALA A 1 377 ? 17.163 11.007 -15.111 1.00 52.72 377 ALA A O 1
ATOM 2861 N N . ALA A 1 378 ? 16.943 10.098 -13.093 1.00 66.12 378 ALA A N 1
ATOM 2862 C CA . ALA A 1 378 ? 15.497 10.004 -13.214 1.00 66.12 378 ALA A CA 1
ATOM 2863 C C . ALA A 1 378 ? 14.828 11.333 -12.842 1.00 66.12 378 ALA A C 1
ATOM 2865 O O . ALA A 1 378 ? 15.086 11.915 -11.787 1.00 66.12 378 ALA A O 1
ATOM 2866 N N . SER A 1 379 ? 13.902 11.792 -13.687 1.00 79.62 379 SER A N 1
ATOM 2867 C CA . SER A 1 379 ? 13.089 12.967 -13.365 1.00 79.62 379 SER A CA 1
ATOM 2868 C C . SER A 1 379 ? 12.367 12.782 -12.013 1.00 79.62 379 SER A C 1
ATOM 2870 O O . SER A 1 379 ? 11.865 11.691 -11.727 1.00 79.62 379 SER A O 1
ATOM 2872 N N . PRO A 1 380 ? 12.225 13.828 -11.173 1.00 86.06 380 PRO A N 1
ATOM 2873 C CA . PRO A 1 380 ? 11.502 13.719 -9.899 1.00 86.06 380 PRO A CA 1
ATOM 2874 C C . PRO A 1 380 ? 10.075 13.174 -10.056 1.00 86.06 380 PRO A C 1
ATOM 2876 O O . PRO A 1 380 ? 9.565 12.460 -9.193 1.00 86.06 380 PRO A O 1
ATOM 2879 N N . MET A 1 381 ? 9.447 13.466 -11.198 1.00 86.94 381 MET A N 1
ATOM 2880 C CA . MET A 1 381 ? 8.128 12.954 -11.559 1.00 86.94 381 MET A CA 1
ATOM 2881 C C . MET A 1 381 ? 8.122 11.434 -11.757 1.00 86.94 381 MET A C 1
ATOM 2883 O O . MET A 1 381 ? 7.155 10.770 -11.389 1.00 86.94 381 MET A O 1
ATOM 2887 N N . LEU A 1 382 ? 9.210 10.857 -12.270 1.00 87.81 382 LEU A N 1
ATOM 2888 C CA . LEU A 1 382 ? 9.352 9.415 -12.421 1.00 87.81 382 LEU A CA 1
ATOM 2889 C C . LEU A 1 382 ? 9.249 8.715 -11.072 1.00 87.81 382 LEU A C 1
ATOM 2891 O O . LEU A 1 382 ? 8.473 7.776 -10.926 1.00 87.81 382 LEU A O 1
ATOM 2895 N N . HIS A 1 383 ? 9.954 9.200 -10.051 1.00 88.69 383 HIS A N 1
ATOM 2896 C CA . HIS A 1 383 ? 9.859 8.620 -8.712 1.00 88.69 383 HIS A CA 1
ATOM 2897 C C . HIS A 1 383 ? 8.447 8.711 -8.133 1.00 88.69 383 HIS A C 1
ATOM 2899 O O . HIS A 1 383 ? 8.034 7.823 -7.392 1.00 88.69 383 HIS A O 1
ATOM 2905 N N . VAL A 1 384 ? 7.695 9.751 -8.483 1.00 92.12 384 VAL A N 1
ATOM 2906 C CA . VAL A 1 384 ? 6.309 9.934 -8.050 1.00 92.12 384 VAL A CA 1
ATOM 2907 C C . VAL A 1 384 ? 5.351 8.983 -8.778 1.00 92.12 384 VAL A C 1
ATOM 2909 O O . VAL A 1 384 ? 4.448 8.451 -8.136 1.00 92.12 384 VAL A O 1
ATOM 2912 N N . LEU A 1 385 ? 5.554 8.729 -10.072 1.00 90.06 385 LEU A N 1
ATOM 2913 C CA . LEU A 1 385 ? 4.669 7.909 -10.913 1.00 90.06 385 LEU A CA 1
ATOM 2914 C C . LEU A 1 385 ? 5.039 6.415 -10.967 1.00 90.06 385 LEU A C 1
ATOM 2916 O O . LEU A 1 385 ? 4.266 5.622 -11.500 1.00 90.06 385 LEU A O 1
ATOM 2920 N N . THR A 1 386 ? 6.201 6.016 -10.442 1.00 86.81 386 THR A N 1
ATOM 2921 C CA . THR A 1 386 ? 6.694 4.627 -10.502 1.00 86.81 386 THR A CA 1
ATOM 2922 C C . THR A 1 386 ? 6.611 3.868 -9.184 1.00 86.81 386 THR A C 1
ATOM 2924 O O . THR A 1 386 ? 6.779 4.406 -8.084 1.00 86.81 386 THR A O 1
ATOM 2927 N N . GLY A 1 387 ? 6.463 2.549 -9.320 1.00 85.06 387 GLY A N 1
ATOM 2928 C CA . GLY A 1 387 ? 6.406 1.622 -8.197 1.00 85.06 387 GLY A CA 1
ATOM 2929 C C . GLY A 1 387 ? 5.138 1.820 -7.375 1.00 85.06 387 GLY A C 1
ATOM 2930 O O . GLY A 1 387 ? 4.088 2.196 -7.894 1.00 85.06 387 GLY A O 1
ATOM 2931 N N . ASN A 1 388 ? 5.239 1.585 -6.070 1.00 91.12 388 ASN A N 1
ATOM 2932 C CA . ASN A 1 388 ? 4.094 1.637 -5.170 1.00 91.12 388 ASN A CA 1
ATOM 2933 C C . ASN A 1 388 ? 3.853 3.025 -4.552 1.00 91.12 388 ASN A C 1
ATOM 2935 O O . ASN A 1 388 ? 3.146 3.122 -3.554 1.00 91.12 388 ASN A O 1
ATOM 2939 N N . THR A 1 389 ? 4.401 4.116 -5.099 1.00 93.81 389 THR A N 1
ATOM 2940 C CA . THR A 1 389 ? 4.288 5.469 -4.508 1.00 93.81 389 THR A CA 1
ATOM 2941 C C . THR A 1 389 ? 2.860 5.984 -4.446 1.00 93.81 389 THR A C 1
ATOM 2943 O O . THR A 1 389 ? 2.431 6.448 -3.393 1.00 93.81 389 THR A O 1
ATOM 2946 N N . MET A 1 390 ? 2.109 5.893 -5.544 1.00 94.69 390 MET A N 1
ATOM 2947 C CA . MET A 1 390 ? 0.733 6.395 -5.615 1.00 94.69 390 MET A CA 1
ATOM 2948 C C . MET A 1 390 ? -0.212 5.559 -4.758 1.00 94.69 390 MET A C 1
ATOM 2950 O O . MET A 1 390 ? -1.004 6.098 -3.980 1.00 94.69 390 MET A O 1
ATOM 2954 N N . LEU A 1 391 ? -0.073 4.233 -4.832 1.00 95.00 391 LEU A N 1
ATOM 2955 C CA . LEU A 1 391 ? -0.794 3.305 -3.961 1.00 95.00 391 LEU A CA 1
ATOM 2956 C C . LEU A 1 391 ? -0.429 3.551 -2.484 1.00 95.00 391 LEU A C 1
ATOM 2958 O O . LEU A 1 391 ? -1.296 3.598 -1.609 1.00 95.00 391 LEU A O 1
ATOM 2962 N N . GLY A 1 392 ? 0.856 3.788 -2.224 1.00 94.38 392 GLY A N 1
ATOM 2963 C CA . GLY A 1 392 ? 1.442 4.130 -0.935 1.00 94.38 392 GLY A CA 1
ATOM 2964 C C . GLY A 1 392 ? 0.848 5.390 -0.318 1.00 94.38 392 GLY A C 1
ATOM 2965 O O . GLY A 1 392 ? 0.401 5.382 0.831 1.00 94.38 392 GLY A O 1
ATOM 2966 N N . ALA A 1 393 ? 0.792 6.461 -1.104 1.00 95.38 393 ALA A N 1
ATOM 2967 C CA . ALA A 1 393 ? 0.285 7.757 -0.688 1.00 95.38 393 ALA A CA 1
ATOM 2968 C C . ALA A 1 393 ? -1.201 7.686 -0.314 1.00 95.38 393 ALA A C 1
ATOM 2970 O O . ALA A 1 393 ? -1.573 8.117 0.774 1.00 95.38 393 ALA A O 1
ATOM 2971 N N . PHE A 1 394 ? -2.057 7.114 -1.166 1.00 95.19 394 PHE A N 1
ATOM 2972 C CA . PHE A 1 394 ? -3.508 7.186 -0.951 1.00 95.19 394 PHE A CA 1
ATOM 2973 C C . PHE A 1 394 ? -4.093 6.065 -0.090 1.00 95.19 394 PHE A C 1
ATOM 2975 O O . PHE A 1 394 ? -5.058 6.332 0.628 1.00 95.19 394 PHE A O 1
ATOM 2982 N N . PHE A 1 395 ? -3.538 4.847 -0.130 1.00 94.56 395 PHE A N 1
ATOM 2983 C CA . PHE A 1 395 ? -4.154 3.664 0.493 1.00 94.56 395 PHE A CA 1
ATOM 2984 C C . PHE A 1 395 ? -3.337 3.049 1.636 1.00 94.56 395 PHE A C 1
ATOM 2986 O O . PHE A 1 395 ? -3.921 2.503 2.573 1.00 94.56 395 PHE A O 1
ATOM 2993 N N . LEU A 1 396 ? -2.003 3.121 1.591 1.00 94.62 396 LEU A N 1
ATOM 2994 C CA . LEU A 1 396 ? -1.155 2.466 2.599 1.00 94.62 396 LEU A CA 1
ATOM 2995 C C . LEU A 1 396 ? -0.782 3.388 3.759 1.00 94.62 396 LEU A C 1
ATOM 2997 O O . LEU A 1 396 ? -0.850 2.970 4.915 1.00 94.62 396 LEU A O 1
ATOM 3001 N N . SER A 1 397 ? -0.397 4.632 3.465 1.00 94.06 397 SER A N 1
ATOM 3002 C CA . SER A 1 397 ? -0.012 5.623 4.478 1.00 94.06 397 SER A CA 1
ATOM 3003 C C . SER A 1 397 ? -1.213 6.202 5.236 1.00 94.06 397 SER A C 1
ATOM 3005 O O . SER A 1 397 ? -1.061 6.748 6.325 1.00 94.06 397 SER A O 1
ATOM 3007 N N . THR A 1 398 ? -2.422 6.056 4.690 1.00 91.88 398 THR A N 1
ATOM 3008 C CA . THR A 1 398 ? -3.684 6.540 5.273 1.00 91.88 398 THR A CA 1
ATOM 3009 C C . THR A 1 398 ? -4.396 5.482 6.120 1.00 91.88 398 THR A C 1
ATOM 3011 O O . THR A 1 398 ? -5.565 5.652 6.475 1.00 91.88 398 THR A O 1
ATOM 3014 N N . GLU A 1 399 ? -3.709 4.389 6.467 1.00 89.25 399 GLU A N 1
ATOM 3015 C CA . GLU A 1 399 ? -4.269 3.334 7.306 1.00 89.25 399 GLU A CA 1
ATOM 3016 C C . GLU A 1 399 ? -4.548 3.851 8.729 1.00 89.25 399 GLU A C 1
ATOM 3018 O O . GLU A 1 399 ? -3.687 4.435 9.388 1.00 89.25 399 GLU A O 1
ATOM 3023 N N . TYR A 1 400 ? -5.787 3.663 9.201 1.00 82.69 400 TYR A N 1
ATOM 3024 C CA . TYR A 1 400 ? -6.304 4.327 10.405 1.00 82.69 400 TYR A CA 1
ATOM 3025 C C . TYR A 1 400 ? -5.571 3.984 11.703 1.00 82.69 400 TYR A C 1
ATOM 3027 O O . TYR A 1 400 ? -5.653 4.758 12.655 1.00 82.69 400 TYR A O 1
ATOM 3035 N N . SER A 1 401 ? -4.929 2.819 11.779 1.00 83.75 401 SER A N 1
ATOM 3036 C CA . SER A 1 401 ? -4.216 2.384 12.981 1.00 83.75 401 SER A CA 1
ATOM 3037 C C . SER A 1 401 ? -2.774 2.878 13.034 1.00 83.75 401 SER A C 1
ATOM 3039 O O . SER A 1 401 ? -2.295 3.193 14.121 1.00 83.75 401 SER A O 1
ATOM 3041 N N . ALA A 1 402 ? -2.105 2.971 11.884 1.00 87.19 402 ALA A N 1
ATOM 3042 C CA . ALA A 1 402 ? -0.699 3.348 11.801 1.00 87.19 402 ALA A CA 1
ATOM 3043 C C . ALA A 1 402 ? -0.454 4.860 11.633 1.00 87.19 402 ALA A C 1
ATOM 3045 O O . ALA A 1 402 ? 0.648 5.327 11.919 1.00 87.19 402 ALA A O 1
ATOM 3046 N N . ALA A 1 403 ? -1.441 5.637 11.172 1.00 90.12 403 ALA A N 1
ATOM 3047 C CA . ALA A 1 403 ? -1.282 7.071 10.915 1.00 90.12 403 ALA A CA 1
ATOM 3048 C C . ALA A 1 403 ? -1.569 7.951 12.155 1.00 90.12 403 ALA A C 1
ATOM 3050 O O . ALA A 1 403 ? -2.518 7.680 12.897 1.00 90.12 403 ALA A O 1
ATOM 3051 N N . PRO A 1 404 ? -0.822 9.056 12.361 1.00 92.06 404 PRO A N 1
ATOM 3052 C CA . PRO A 1 404 ? -1.046 9.973 13.481 1.00 92.06 404 PRO A CA 1
ATOM 3053 C C . PRO A 1 404 ? -2.365 10.739 13.360 1.00 92.06 404 PRO A C 1
ATOM 3055 O O . PRO A 1 404 ? -2.853 11.053 12.267 1.00 92.06 404 PRO A O 1
ATOM 3058 N N . VAL A 1 405 ? -2.932 11.122 14.504 1.00 90.06 405 VAL A N 1
ATOM 3059 C CA . VAL A 1 405 ? -4.225 11.825 14.557 1.00 90.06 405 VAL A CA 1
ATOM 3060 C C . VAL A 1 405 ? -4.078 13.346 14.480 1.00 90.06 405 VAL A C 1
ATOM 3062 O O . VAL A 1 405 ? -4.969 14.025 13.951 1.00 90.06 405 VAL A O 1
ATOM 3065 N N . THR A 1 406 ? -2.957 13.889 14.962 1.00 91.69 406 THR A N 1
ATOM 3066 C CA . THR A 1 406 ? -2.705 15.337 15.041 1.00 91.69 406 THR A CA 1
ATOM 3067 C C . THR A 1 406 ? -2.378 15.943 13.670 1.00 91.69 406 THR A C 1
ATOM 3069 O O . THR A 1 406 ? -1.782 15.297 12.812 1.00 91.69 406 THR A O 1
ATOM 3072 N N . THR A 1 407 ? -2.757 17.205 13.431 1.00 91.31 407 THR A N 1
ATOM 3073 C CA . THR A 1 407 ? -2.500 17.886 12.144 1.00 91.31 407 THR A CA 1
ATOM 3074 C C . THR A 1 407 ? -1.004 18.040 11.867 1.00 91.31 407 THR A C 1
ATOM 3076 O O . THR A 1 407 ? -0.550 17.714 10.775 1.00 91.31 407 THR A O 1
ATOM 3079 N N . ALA A 1 408 ? -0.228 18.474 12.867 1.00 91.88 408 ALA A N 1
ATOM 3080 C CA . ALA A 1 408 ? 1.226 18.579 12.749 1.00 91.88 408 ALA A CA 1
ATOM 3081 C C . ALA A 1 408 ? 1.876 17.199 12.551 1.00 91.88 408 ALA A C 1
ATOM 3083 O O . ALA A 1 408 ? 2.714 17.039 11.666 1.00 91.88 408 ALA A O 1
ATOM 3084 N N . GLY A 1 409 ? 1.426 16.187 13.306 1.00 93.00 409 GLY A N 1
ATOM 3085 C CA . GLY A 1 409 ? 1.900 14.811 13.165 1.00 93.00 409 GLY A CA 1
ATOM 3086 C C . GLY A 1 409 ? 1.664 14.252 11.765 1.00 93.00 409 GLY A C 1
ATOM 3087 O O . GLY A 1 409 ? 2.568 13.651 11.205 1.00 93.00 409 GLY A O 1
ATOM 3088 N N . LYS A 1 410 ? 0.505 14.516 11.148 1.00 94.25 410 LYS A N 1
ATOM 3089 C CA . LYS A 1 410 ? 0.193 14.094 9.768 1.00 94.25 410 LYS A CA 1
ATOM 3090 C C . LYS A 1 410 ? 1.139 14.681 8.721 1.00 94.25 410 LYS A C 1
ATOM 3092 O O . LYS A 1 410 ? 1.521 13.973 7.792 1.00 94.25 410 LYS A O 1
ATOM 3097 N N . ILE A 1 411 ? 1.519 15.953 8.862 1.00 95.12 411 ILE A N 1
ATOM 3098 C CA . ILE A 1 411 ? 2.461 16.605 7.937 1.00 95.12 411 ILE A CA 1
ATOM 3099 C C . ILE A 1 411 ? 3.841 15.972 8.078 1.00 95.12 411 ILE A C 1
ATOM 3101 O O . ILE A 1 411 ? 4.402 15.530 7.080 1.00 95.12 411 ILE A O 1
ATOM 3105 N N . VAL A 1 412 ? 4.350 15.883 9.312 1.00 95.56 412 VAL A N 1
ATOM 3106 C CA . VAL A 1 412 ? 5.675 15.313 9.598 1.00 95.56 412 VAL A CA 1
ATOM 3107 C C . VAL A 1 412 ? 5.741 13.845 9.184 1.00 95.56 412 VAL A C 1
ATOM 3109 O O . VAL A 1 412 ? 6.719 13.432 8.573 1.00 95.56 412 VAL A O 1
ATOM 3112 N N . PHE A 1 413 ? 4.689 13.073 9.455 1.00 95.38 413 PHE A N 1
ATOM 3113 C CA . PHE A 1 413 ? 4.597 11.671 9.068 1.00 95.38 413 PHE A CA 1
ATOM 3114 C C . PHE A 1 413 ? 4.644 11.490 7.553 1.00 95.38 413 PHE A C 1
ATOM 3116 O O . PHE A 1 413 ? 5.460 10.713 7.071 1.00 95.38 413 PHE A O 1
ATOM 3123 N N . GLY A 1 414 ? 3.812 12.208 6.792 1.00 95.75 414 GLY A N 1
ATOM 3124 C CA . GLY A 1 414 ? 3.814 12.062 5.336 1.00 95.75 414 GLY A CA 1
ATOM 3125 C C . GLY A 1 414 ? 5.113 12.572 4.707 1.00 95.75 414 GLY A C 1
ATOM 3126 O O . GLY A 1 414 ? 5.730 11.832 3.946 1.00 95.75 414 GLY A O 1
ATOM 3127 N N . LEU A 1 415 ? 5.604 13.757 5.095 1.00 96.88 415 LEU A N 1
ATOM 3128 C CA . LEU A 1 415 ? 6.890 14.278 4.609 1.00 96.88 415 LEU A CA 1
ATOM 3129 C C . LEU A 1 415 ? 8.041 13.314 4.936 1.00 96.88 415 LEU A C 1
ATOM 3131 O O . LEU A 1 415 ? 8.852 12.996 4.070 1.00 96.88 415 LEU A O 1
ATOM 3135 N N . GLY A 1 416 ? 8.071 12.805 6.170 1.00 96.38 416 GLY A N 1
ATOM 3136 C CA . GLY A 1 416 ? 9.045 11.820 6.625 1.00 96.38 416 GLY A CA 1
ATOM 3137 C C . GLY A 1 416 ? 8.968 10.521 5.828 1.00 96.38 416 GLY A C 1
ATOM 3138 O O . GLY A 1 416 ? 10.005 10.005 5.422 1.00 96.38 416 GLY A O 1
ATOM 3139 N N . CYS A 1 417 ? 7.762 10.022 5.537 1.00 96.00 417 CYS A N 1
ATOM 3140 C CA . CYS A 1 417 ? 7.591 8.859 4.671 1.00 96.00 417 CYS A CA 1
ATOM 3141 C C . CYS A 1 417 ? 8.203 9.129 3.294 1.00 96.00 417 CYS A C 1
ATOM 3143 O O . CYS A 1 417 ? 9.033 8.346 2.853 1.00 96.00 417 CYS A O 1
ATOM 3145 N N . GLY A 1 418 ? 7.852 10.242 2.643 1.00 95.62 418 GLY A N 1
ATOM 3146 C CA . GLY A 1 418 ? 8.334 10.561 1.297 1.00 95.62 418 GLY A CA 1
ATOM 3147 C C . GLY A 1 418 ? 9.853 10.738 1.208 1.00 95.62 418 GLY A C 1
ATOM 3148 O O . GLY A 1 418 ? 10.482 10.196 0.300 1.00 95.62 418 GLY A O 1
ATOM 3149 N N . ILE A 1 419 ? 10.458 11.415 2.189 1.00 95.12 419 ILE A N 1
ATOM 3150 C CA . ILE A 1 419 ? 11.921 11.536 2.299 1.00 95.12 419 ILE A CA 1
ATOM 3151 C C . ILE A 1 419 ? 12.553 10.155 2.491 1.00 95.12 419 ILE A C 1
ATOM 3153 O O . ILE A 1 419 ? 13.514 9.811 1.806 1.00 95.12 419 ILE A O 1
ATOM 3157 N N . MET A 1 420 ? 11.992 9.333 3.383 1.00 95.44 420 MET A N 1
ATOM 3158 C CA . MET A 1 420 ? 12.523 8.001 3.655 1.00 95.44 420 MET A CA 1
ATOM 3159 C C . MET A 1 420 ? 12.407 7.072 2.437 1.00 95.44 420 MET A C 1
ATOM 3161 O O . MET A 1 420 ? 13.323 6.295 2.187 1.00 95.44 420 MET A O 1
ATOM 3165 N N . VAL A 1 421 ? 11.346 7.190 1.627 1.00 94.62 421 VAL A N 1
ATOM 3166 C CA . VAL A 1 421 ? 11.245 6.468 0.345 1.00 94.62 421 VAL A CA 1
ATOM 3167 C C . VAL A 1 421 ? 12.443 6.784 -0.539 1.00 94.62 421 VAL A C 1
ATOM 3169 O O . VAL A 1 421 ? 13.058 5.868 -1.078 1.00 94.62 421 VAL A O 1
ATOM 3172 N N . MET A 1 422 ? 12.789 8.063 -0.682 1.00 91.62 422 MET A N 1
ATOM 3173 C CA . MET A 1 422 ? 13.898 8.462 -1.543 1.00 91.62 422 MET A CA 1
ATOM 3174 C C . MET A 1 422 ? 15.259 8.059 -0.982 1.00 91.62 422 MET A C 1
ATOM 3176 O O . MET A 1 422 ? 16.107 7.606 -1.745 1.00 91.62 422 MET A O 1
ATOM 3180 N N . LEU A 1 423 ? 15.453 8.136 0.336 1.00 91.38 423 LEU A N 1
ATOM 3181 C CA . LEU A 1 423 ? 16.669 7.626 0.973 1.00 91.38 423 LEU A CA 1
ATOM 3182 C C . LEU A 1 423 ? 16.858 6.128 0.707 1.00 91.38 423 LEU A C 1
ATOM 3184 O O . LEU A 1 423 ? 17.955 5.709 0.349 1.00 91.38 423 LEU A O 1
ATOM 3188 N N . ILE A 1 424 ? 15.792 5.332 0.823 1.00 91.81 424 ILE A N 1
ATOM 3189 C CA . ILE A 1 424 ? 15.852 3.889 0.554 1.00 91.81 424 ILE A CA 1
ATOM 3190 C C . ILE A 1 424 ? 16.061 3.615 -0.938 1.00 91.81 424 ILE A C 1
ATOM 3192 O O . ILE A 1 424 ? 16.811 2.712 -1.278 1.00 91.81 424 ILE A O 1
ATOM 3196 N N . ARG A 1 425 ? 15.458 4.401 -1.833 1.00 89.25 425 ARG A N 1
ATOM 3197 C CA . ARG A 1 425 ? 15.663 4.243 -3.280 1.00 89.25 425 ARG A CA 1
ATOM 3198 C C . ARG A 1 425 ? 17.096 4.532 -3.712 1.00 89.25 425 ARG A C 1
ATOM 3200 O O . ARG A 1 425 ? 17.605 3.843 -4.582 1.00 89.25 425 ARG A O 1
ATOM 3207 N N . ILE A 1 426 ? 17.720 5.553 -3.127 1.00 85.25 426 ILE A N 1
ATOM 3208 C CA . ILE A 1 426 ? 19.055 6.013 -3.524 1.00 85.25 426 ILE A CA 1
ATOM 3209 C C . ILE A 1 426 ? 20.164 5.198 -2.847 1.00 85.25 426 ILE A C 1
ATOM 3211 O O . ILE A 1 426 ? 21.145 4.844 -3.492 1.00 85.25 426 ILE A O 1
ATOM 3215 N N . PHE A 1 427 ? 20.031 4.930 -1.545 1.00 86.06 427 PHE A N 1
ATOM 3216 C CA . PHE A 1 427 ? 21.084 4.298 -0.738 1.00 86.06 427 PHE A CA 1
ATOM 3217 C C . PHE A 1 427 ? 20.766 2.858 -0.325 1.00 86.06 427 PHE A C 1
ATOM 3219 O O . PHE A 1 427 ? 21.627 2.169 0.220 1.00 86.06 427 PHE A O 1
ATOM 3226 N N . GLY A 1 428 ? 19.524 2.415 -0.497 1.00 86.25 428 GLY A N 1
ATOM 3227 C CA . GLY A 1 428 ? 19.086 1.088 -0.088 1.00 86.25 428 GLY A CA 1
ATOM 3228 C C . GLY A 1 428 ? 19.331 0.019 -1.149 1.00 86.25 428 GLY A C 1
ATOM 3229 O O . GLY A 1 428 ? 19.662 0.291 -2.296 1.00 86.25 428 GLY A O 1
ATOM 3230 N N . LEU A 1 429 ? 19.127 -1.230 -0.731 1.00 84.19 429 LEU A N 1
ATOM 3231 C CA . LEU A 1 429 ? 19.238 -2.420 -1.583 1.00 84.19 429 LEU A CA 1
ATOM 3232 C C . LEU A 1 429 ? 17.960 -2.707 -2.382 1.00 84.19 429 LEU A C 1
ATOM 3234 O O . LEU A 1 429 ? 17.990 -3.491 -3.325 1.00 84.19 429 LEU A O 1
ATOM 3238 N N . TYR A 1 430 ? 16.828 -2.130 -1.965 1.00 86.00 430 TYR A N 1
ATOM 3239 C CA . TYR A 1 430 ? 15.520 -2.421 -2.540 1.00 86.00 430 TYR A CA 1
ATOM 3240 C C . TYR A 1 430 ? 15.043 -1.249 -3.401 1.00 86.00 430 TYR A C 1
ATOM 3242 O O . TYR A 1 430 ? 14.890 -0.144 -2.872 1.00 86.00 430 TYR A O 1
ATOM 3250 N N . PRO A 1 431 ? 14.734 -1.484 -4.689 1.00 85.50 431 PRO A N 1
ATOM 3251 C CA . PRO A 1 431 ? 14.255 -0.437 -5.587 1.00 85.50 431 PRO A CA 1
ATOM 3252 C C . PRO A 1 431 ? 12.909 0.127 -5.116 1.00 85.50 431 PRO A C 1
ATOM 3254 O O . PRO A 1 431 ? 12.704 1.341 -5.116 1.00 85.50 431 PRO A O 1
ATOM 3257 N N . ASP A 1 432 ? 11.994 -0.715 -4.621 1.00 87.44 432 ASP A N 1
ATOM 3258 C CA . ASP A 1 432 ? 10.740 -0.241 -4.035 1.00 87.44 432 ASP A CA 1
ATOM 3259 C C . ASP A 1 432 ? 10.866 0.076 -2.535 1.00 87.44 432 ASP A C 1
ATOM 3261 O O . ASP A 1 432 ? 10.609 -0.750 -1.658 1.00 87.44 432 ASP A O 1
ATOM 3265 N N . GLY A 1 433 ? 11.249 1.318 -2.232 1.00 90.50 433 GLY A N 1
ATOM 3266 C CA . GLY A 1 433 ? 11.382 1.815 -0.860 1.00 90.50 433 GLY A CA 1
ATOM 3267 C C . GLY A 1 433 ? 10.066 2.151 -0.139 1.00 90.50 433 GLY A C 1
ATOM 3268 O O . GLY A 1 433 ? 10.093 2.447 1.057 1.00 90.50 433 GLY A O 1
ATOM 3269 N N . VAL A 1 434 ? 8.911 2.123 -0.818 1.00 94.75 434 VAL A N 1
ATOM 3270 C CA . VAL A 1 434 ? 7.636 2.625 -0.263 1.00 94.75 434 VAL A CA 1
ATOM 3271 C C . VAL A 1 434 ? 7.140 1.826 0.948 1.00 94.75 434 VAL A C 1
ATOM 3273 O O . VAL A 1 434 ? 6.879 2.441 1.989 1.00 94.75 434 VAL A O 1
ATOM 3276 N N . PRO A 1 435 ? 7.042 0.484 0.884 1.00 94.31 435 PRO A N 1
ATOM 3277 C CA . PRO A 1 435 ? 6.576 -0.320 2.015 1.00 94.31 435 PRO A CA 1
ATOM 3278 C C . PRO A 1 435 ? 7.452 -0.159 3.262 1.00 94.31 435 PRO A C 1
ATOM 3280 O O . PRO A 1 435 ? 6.941 -0.001 4.372 1.00 94.31 435 PRO A O 1
ATOM 3283 N N . PHE A 1 436 ? 8.772 -0.128 3.074 1.00 94.94 436 PHE A N 1
ATOM 3284 C CA . PHE A 1 436 ? 9.744 0.016 4.155 1.00 94.94 436 PHE A CA 1
ATOM 3285 C C . PHE A 1 436 ? 9.681 1.397 4.816 1.00 94.94 436 PHE A C 1
ATOM 3287 O O . PHE A 1 436 ? 9.664 1.489 6.043 1.00 94.94 436 PHE A O 1
ATOM 3294 N N . ALA A 1 437 ? 9.579 2.465 4.022 1.00 95.88 437 ALA A N 1
ATOM 3295 C CA . ALA A 1 437 ? 9.479 3.830 4.529 1.00 95.88 437 ALA A CA 1
ATOM 3296 C C . ALA A 1 437 ? 8.217 4.050 5.377 1.00 95.88 437 ALA A C 1
ATOM 3298 O O . ALA A 1 437 ? 8.292 4.632 6.462 1.00 95.88 437 ALA A O 1
ATOM 3299 N N . ILE A 1 438 ? 7.061 3.555 4.912 1.00 96.06 438 ILE A N 1
ATOM 3300 C CA . ILE A 1 438 ? 5.797 3.684 5.650 1.00 96.06 438 ILE A CA 1
ATOM 3301 C C . ILE A 1 438 ? 5.860 2.888 6.955 1.00 96.06 438 ILE A C 1
ATOM 3303 O O . ILE A 1 438 ? 5.453 3.406 7.996 1.00 96.06 438 ILE A O 1
ATOM 3307 N N . LEU A 1 439 ? 6.390 1.660 6.941 1.00 94.81 439 LEU A N 1
ATOM 3308 C CA . LEU A 1 439 ? 6.573 0.881 8.169 1.00 94.81 439 LEU A CA 1
ATOM 3309 C C . LEU A 1 439 ? 7.488 1.607 9.157 1.00 94.81 439 LEU A C 1
ATOM 3311 O O . LEU A 1 439 ? 7.121 1.733 10.324 1.00 94.81 439 LEU A O 1
ATOM 3315 N N . PHE A 1 440 ? 8.621 2.137 8.685 1.00 95.12 440 PHE A N 1
ATOM 3316 C CA . PHE A 1 440 ? 9.567 2.886 9.510 1.00 95.12 440 PHE A CA 1
ATOM 3317 C C . PHE A 1 440 ? 8.905 4.090 10.190 1.00 95.12 440 PHE A C 1
ATOM 3319 O O . PHE A 1 440 ? 8.992 4.251 11.406 1.00 95.12 440 PHE A O 1
ATOM 3326 N N . MET A 1 441 ? 8.183 4.911 9.428 1.00 95.00 441 MET A N 1
ATOM 3327 C CA . MET A 1 441 ? 7.502 6.088 9.972 1.00 95.00 441 MET A CA 1
ATOM 3328 C C . MET A 1 441 ? 6.298 5.733 10.847 1.00 95.00 441 MET A C 1
ATOM 3330 O O . MET A 1 441 ? 5.991 6.470 11.782 1.00 95.00 441 MET A O 1
ATOM 3334 N N . SER A 1 442 ? 5.659 4.582 10.623 1.00 94.00 442 SER A N 1
ATOM 3335 C CA . SER A 1 442 ? 4.576 4.094 11.490 1.00 94.00 442 SER A CA 1
ATOM 3336 C C . SER A 1 442 ? 5.066 3.817 12.918 1.00 94.00 442 SER A C 1
ATOM 3338 O O . SER A 1 442 ? 4.334 4.050 13.877 1.00 94.00 442 SER A O 1
ATOM 3340 N N . LEU A 1 443 ? 6.332 3.407 13.096 1.00 92.81 443 LEU A N 1
ATOM 3341 C CA . LEU A 1 443 ? 6.937 3.263 14.431 1.00 92.81 443 LEU A CA 1
ATOM 3342 C C . LEU A 1 443 ? 7.070 4.604 15.166 1.00 92.81 443 LEU A C 1
ATOM 3344 O O . LEU A 1 443 ? 7.077 4.637 16.397 1.00 92.81 443 LEU A O 1
ATOM 3348 N N . TRP A 1 444 ? 7.170 5.709 14.427 1.00 91.81 444 TRP A N 1
ATOM 3349 C CA . TRP A 1 444 ? 7.304 7.058 14.977 1.00 91.81 444 TRP A CA 1
ATOM 3350 C C . TRP A 1 444 ? 5.951 7.707 15.289 1.00 91.81 444 TRP A C 1
ATOM 3352 O O . TRP A 1 444 ? 5.899 8.678 16.047 1.00 91.81 444 TRP A O 1
ATOM 3362 N N . THR A 1 445 ? 4.845 7.153 14.788 1.00 92.56 445 THR A N 1
ATOM 3363 C CA . THR A 1 445 ? 3.486 7.661 15.018 1.00 92.56 445 THR A CA 1
ATOM 3364 C C . THR A 1 445 ? 3.158 7.917 16.499 1.00 92.56 445 THR A C 1
ATOM 3366 O O . THR A 1 445 ? 2.682 9.013 16.807 1.00 92.56 445 THR A O 1
ATOM 3369 N N . PRO A 1 446 ? 3.464 7.018 17.463 1.00 90.94 446 PRO A N 1
ATOM 3370 C CA . PRO A 1 446 ? 3.187 7.272 18.881 1.00 90.94 446 PRO A CA 1
ATOM 3371 C C . PRO A 1 446 ? 3.942 8.485 19.447 1.00 90.94 446 PRO A C 1
ATOM 3373 O O . PRO A 1 446 ? 3.448 9.161 20.352 1.00 90.94 446 PRO A O 1
ATOM 3376 N N . ILE A 1 447 ? 5.139 8.769 18.922 1.00 91.75 447 ILE A N 1
ATOM 3377 C CA . ILE A 1 447 ? 5.953 9.928 19.309 1.00 91.75 447 ILE A CA 1
ATOM 3378 C C . ILE A 1 447 ? 5.344 11.201 18.715 1.00 91.75 447 ILE A C 1
ATOM 33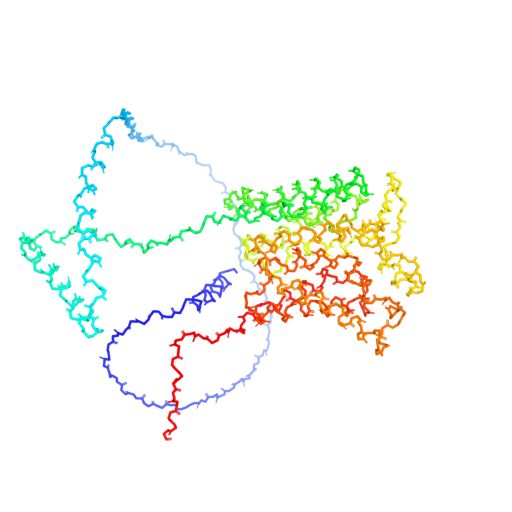80 O O . ILE A 1 447 ? 5.185 12.193 19.427 1.00 91.75 447 ILE A O 1
ATOM 3384 N N . LEU A 1 448 ? 4.928 11.158 17.447 1.00 90.62 448 LEU A N 1
ATOM 3385 C CA . LEU A 1 448 ? 4.266 12.279 16.773 1.00 90.62 448 LEU A CA 1
ATOM 3386 C C . LEU A 1 448 ? 2.932 12.647 17.442 1.00 90.62 448 LEU A C 1
ATOM 3388 O O . LEU A 1 448 ? 2.622 13.826 17.608 1.00 90.62 448 LEU A O 1
ATOM 3392 N N . ASP A 1 449 ? 2.176 11.659 17.916 1.00 89.19 449 ASP A N 1
ATOM 3393 C CA . ASP A 1 449 ? 0.924 11.881 18.649 1.00 89.19 449 ASP A CA 1
ATOM 3394 C C . ASP A 1 449 ? 1.128 12.431 20.070 1.00 89.19 449 ASP A C 1
ATOM 3396 O O . ASP A 1 449 ? 0.192 12.962 20.684 1.00 89.19 449 ASP A O 1
ATOM 3400 N N . ARG A 1 450 ? 2.351 12.354 20.613 1.00 87.06 450 ARG A N 1
ATOM 3401 C CA . ARG A 1 450 ? 2.690 13.007 21.885 1.00 87.06 450 ARG A CA 1
ATOM 3402 C C . ARG A 1 450 ? 2.731 14.529 21.747 1.00 87.06 450 ARG A C 1
ATOM 3404 O O . ARG A 1 450 ? 2.516 15.226 22.740 1.00 87.06 450 ARG A O 1
ATOM 3411 N N . VAL A 1 451 ? 2.931 15.044 20.532 1.00 83.00 451 VAL A N 1
ATOM 3412 C CA . VAL A 1 451 ? 2.844 16.473 20.205 1.00 83.00 451 VAL A CA 1
ATOM 3413 C C . VAL A 1 451 ? 1.369 16.886 20.167 1.00 83.00 451 VAL A C 1
ATOM 3415 O O . VAL A 1 451 ? 0.758 17.067 19.114 1.00 83.00 451 VAL A O 1
ATOM 3418 N N . ARG A 1 452 ? 0.748 16.971 21.348 1.00 74.38 452 ARG A N 1
ATOM 3419 C CA . ARG A 1 452 ? -0.658 17.362 21.481 1.00 74.38 452 ARG A CA 1
ATOM 3420 C C . ARG A 1 452 ? -0.810 18.880 21.354 1.00 74.38 452 ARG A C 1
ATOM 3422 O O . ARG A 1 452 ? -0.005 19.616 21.929 1.00 74.38 452 ARG A O 1
ATOM 3429 N N . PRO A 1 453 ? -1.857 19.368 20.664 1.00 71.19 453 PRO A N 1
ATOM 3430 C CA . PRO A 1 453 ? -2.200 20.782 20.711 1.00 71.19 453 PRO A CA 1
ATOM 3431 C C . PRO A 1 453 ? -2.550 21.188 22.149 1.00 71.19 453 PRO A C 1
ATOM 3433 O O . PRO A 1 453 ? -3.001 20.362 22.949 1.00 71.19 453 PRO A O 1
ATOM 3436 N N . ARG A 1 454 ? -2.335 22.466 22.484 1.00 67.56 454 ARG A N 1
ATOM 3437 C CA . ARG A 1 454 ? -2.662 23.001 23.813 1.00 67.56 454 ARG A CA 1
ATOM 3438 C C . ARG A 1 454 ? -4.141 22.748 24.116 1.00 67.56 454 ARG A C 1
ATOM 3440 O O . ARG A 1 454 ? -4.998 23.010 23.274 1.00 67.56 454 ARG A O 1
ATOM 3447 N N . VAL A 1 455 ? -4.423 22.227 25.311 1.00 73.62 455 VAL A N 1
ATOM 3448 C CA . VAL A 1 455 ? -5.793 21.967 25.766 1.00 73.62 455 VAL A CA 1
ATOM 3449 C C . VAL A 1 455 ? -6.539 23.301 25.815 1.00 73.62 455 VAL A C 1
ATOM 3451 O O . VAL A 1 455 ? -6.116 24.229 26.504 1.00 73.62 455 VAL A O 1
ATOM 3454 N N . LEU A 1 456 ? -7.625 23.411 25.049 1.00 62.34 456 LEU A N 1
ATOM 3455 C CA . LEU A 1 456 ? -8.476 24.598 25.045 1.00 62.34 456 LEU A CA 1
ATOM 3456 C C . LEU A 1 456 ? -9.129 24.754 26.425 1.00 62.34 456 LEU A C 1
ATOM 3458 O O . LEU A 1 456 ? -9.693 23.797 26.950 1.00 62.34 456 LEU A O 1
ATOM 3462 N N . GLY A 1 457 ? -9.047 25.954 27.003 1.00 68.06 457 GLY A N 1
ATOM 3463 C CA . GLY A 1 457 ? -9.668 26.278 28.293 1.00 68.06 457 GLY A CA 1
ATOM 3464 C C . GLY A 1 457 ? -8.764 26.151 29.523 1.00 68.06 457 GLY A C 1
ATOM 3465 O O . GLY A 1 457 ? -9.217 26.450 30.622 1.00 68.06 457 GLY A O 1
ATOM 3466 N N . VAL A 1 458 ? -7.490 25.770 29.372 1.00 72.06 458 VAL A N 1
ATOM 3467 C CA . VAL A 1 458 ? -6.521 25.880 30.474 1.00 72.06 458 VAL A CA 1
ATOM 3468 C C . VAL A 1 458 ? -6.048 27.330 30.555 1.00 72.06 458 VAL A C 1
ATOM 3470 O O . VAL A 1 458 ? -5.291 27.792 29.697 1.00 72.06 458 VAL A O 1
ATOM 3473 N N . VAL A 1 459 ? -6.510 28.061 31.574 1.00 68.38 459 VAL A N 1
ATOM 3474 C CA . VAL A 1 459 ? -5.946 29.371 31.920 1.00 68.38 459 VAL A CA 1
ATOM 3475 C C . VAL A 1 459 ? -4.495 29.130 32.319 1.00 68.38 459 VAL A C 1
ATOM 3477 O O . VAL A 1 459 ? -4.206 28.270 33.149 1.00 68.38 459 VAL A O 1
ATOM 3480 N N . LYS A 1 460 ? -3.566 29.833 31.670 1.00 66.06 460 LYS A N 1
ATOM 3481 C CA . LYS A 1 460 ? -2.142 29.745 31.990 1.00 66.06 460 LYS A CA 1
ATOM 3482 C C . LYS A 1 460 ? -1.997 30.189 33.445 1.00 66.06 460 LYS A C 1
ATOM 3484 O O . LYS A 1 460 ? -2.223 31.362 33.722 1.00 66.06 460 LYS A O 1
ATOM 3489 N N . GLU A 1 461 ? -1.669 29.275 34.358 1.00 63.88 461 GLU A N 1
ATOM 3490 C CA . GLU A 1 461 ? -1.309 29.676 35.716 1.00 63.88 461 GLU A CA 1
ATOM 3491 C C . GLU A 1 461 ? -0.131 30.642 35.594 1.00 63.88 461 GLU A C 1
ATOM 3493 O O . GLU A 1 461 ? 0.970 30.273 35.169 1.00 63.88 461 GLU A O 1
ATOM 3498 N N . VAL A 1 462 ? -0.391 31.917 35.877 1.00 67.00 462 VAL A N 1
ATOM 3499 C CA . VAL A 1 462 ? 0.658 32.915 36.013 1.00 67.00 462 VAL A CA 1
ATOM 3500 C C . VAL A 1 462 ? 1.395 32.513 37.276 1.00 67.00 462 VAL A C 1
ATOM 3502 O O . VAL A 1 462 ? 0.921 32.741 38.384 1.00 67.00 462 VAL A O 1
ATOM 3505 N N . ARG A 1 463 ? 2.529 31.831 37.106 1.00 56.50 463 ARG A N 1
ATOM 3506 C CA . ARG A 1 463 ? 3.443 31.555 38.207 1.00 56.50 463 ARG A CA 1
ATOM 3507 C C . ARG A 1 463 ? 4.010 32.895 38.655 1.00 56.50 463 ARG A C 1
ATOM 3509 O O . ARG A 1 463 ? 5.007 33.355 38.104 1.00 56.50 463 ARG A O 1
ATOM 3516 N N . VAL A 1 464 ? 3.334 33.533 39.605 1.00 63.88 464 VAL A N 1
ATOM 3517 C CA . VAL A 1 464 ? 3.885 34.658 40.354 1.00 63.88 464 VAL A CA 1
ATOM 3518 C C . VAL A 1 464 ? 5.111 34.094 41.066 1.00 63.88 464 VAL A C 1
ATOM 3520 O O . VAL A 1 464 ? 4.992 33.177 41.879 1.00 63.88 464 VAL A O 1
ATOM 3523 N N . ARG A 1 465 ? 6.305 34.527 40.649 1.00 54.44 465 ARG A N 1
ATOM 3524 C CA . ARG A 1 465 ? 7.529 34.256 41.406 1.00 54.44 465 ARG A CA 1
ATOM 3525 C C . ARG A 1 465 ? 7.371 35.009 42.726 1.00 54.44 465 ARG A C 1
ATOM 3527 O O . ARG A 1 465 ? 7.209 36.225 42.683 1.00 54.44 465 ARG A O 1
ATOM 3534 N N . ALA A 1 466 ? 7.306 34.259 43.824 1.00 63.12 466 ALA A N 1
ATOM 3535 C CA . ALA A 1 466 ? 7.391 34.800 45.175 1.00 63.12 466 ALA A CA 1
ATOM 3536 C C . ALA A 1 466 ? 8.817 35.274 45.459 1.00 63.12 466 ALA A C 1
ATOM 3538 O O . ALA A 1 466 ? 9.750 34.632 44.910 1.00 63.12 466 ALA A O 1
#

Radius of gyration: 33.52 Å; chains: 1; bounding box: 87×92×83 Å

Foldseek 3Di:
DVVVVVVVVVVVVVVDDDDDDDDDDDDDDDDDDDDDDDDDDDDDDDDDDDDDDDDDDDDDDDDDDDDDDDDDDDDDDDDDDDDDDPPPVVVVVPVVVVVVVVVVVVPPPDDDPVVVVVVVVVVVVVVVVVVVVPPPDPPPPPDPPPPPDPDDDDDDPDDLLNLLVLLVVLCVLLLVLLCQFLNPLLVLLLVLLQVLLLVLLQVLCVVVVHPRPSSSCPSNSLSNLLSQQAASQADSVLSSQLSNQLPNVQASVQPHPQRGLARSSLVSVVVSCVVPVPRRQQWDQTPPDPDSPRDGFLLRCCVVPFQVVNVPPDVVCLCCVNTTAGSSSNLVSLVSSLVSCVVVVSFDLLQLVLQLVLQLVLLVVCLVVVPFPRNNNDHSVCSCSGYCNSVLSRPRLRRNNLQADDSQSSNCLNNQLNNQQVCCCRPNPDSGRRSVSSRVSSNCRVVSNVPDDDDPPDDPPPPPDD

Sequence (466 aa):
MRAWNAACADMYARRAGPCSSSSASPNSNSSARPNSKPPCVKSRPGTPRSKPPRPNLRRSNQKPSRPRTRPWPRLKPRPRRRPLQRKNLRKRARRPLRRAKKKRRSKVESGCPAQRAAFRINIECQCHEALQKRGLTDKNMSETRLIVSPAPFCHNGNSVRSIMLDFIIALIPAAVMGYVRFGARAFAVIAVCVASAVLAEALAQKATKRPMTLGNLHAVYLGLVFAMLMPAGVPLWAPVVGVGFALVVGKHFFGGIGCSPFNPVLLGWVVLVLSWPTEITAWAAPGAAAAGIAREAPLDALFKYGGAFVEKIPMADLFWGLVPGPIGVCTAAVLVGGVYLVVRRRICLLVPASFLLGVFAFASIAVAQGFGGELKAASPMLHVLTGNTMLGAFFLSTEYSAAPVTTAGKIVFGLGCGIMVMLIRIFGLYPDGVPFAILFMSLWTPILDRVRPRVLGVVKEVRVRA

pLDDT: mean 70.64, std 26.5, range [23.42, 97.06]

Secondary structure (DSSP, 8-state):
-HHHHHHHHHHHHTTSPPP----------------------------------------------PPP--PPPPPPPPPPPP----SSHHHHTHHHHHHHHHHHHTTSSS--THHHHHHHHHHHHHHHHHHHTS---GGGTT------PPP-----S--HHHHHHHHHHHHHHHHHHHHHHHTHHHHHHHHHHHHHHHHHHHHHHHHTT----GGG-HHHHHHHHHHHTS-TTS-THHHHHHHHHHHIIIIITTTSTT--SS-HHHHHHHHHHHH-HHHHS-PBPTT--S---B---HHHHHHHH-HHHHTTS-HHHHHHT-SS--TT--HHHHHHHHHHHHHTTSS-THHHHHHHHHHHHHHHHHHHHT-SGGGGGS-HHHHHHSTTHHHIIIIITT-TTTS-SSHHHHHHHHHHHHHHHHHHHHHSS-S--HHHHHHHHHHHHHHHTTSPPPPTT---------